Protein 1QKZ (pdb70)

Sequence (501 aa):
VTTYKLVINGKTLKGETTTKAVDAATAEKVFKQYANDNGVDGEWTYDDATKTFTVTEKDVKLVESGGGLVKPGRSLKLSCAASGFTFSDYYMFWVRQTPEQRLEWVATISDGGAYTYYPDSVKGRFTISRDNAKNNLYLQMNSLKSEDTGMYYCARDPLEYYGMDYWGQGTSVAVSSAKTTAPSVYPLAPVCGDTTGSSVTLGCLVKGYFPEPVTVTWNSGSLSSGVHTFPAVLQSDLYTLSSSVNVTSSTWPSQSITCNVAHPASSTKVDKKIVPRNIVMTQTPLSLPVSLGDQASISCRSSQSLVHSNGNTYLHWYLQKPGQSPKLLIYTVSNRFSGVPDRFSGSGSGTDFTLKISRVEAEDLGVYFCSQSTHFPTFGGGTKLEIKRADAAPTVSIFPPSSEQLTSGGASVVCFLNNFYPKDINVKWKIDGKERQNGVLNSWTDQDSTYSMSSTLTLTKDEYERHNSYTCEATHKTSTSPIVKSFNRNEANGGASGQVK

Nearest PDB structures (foldseek):
  1qkz-assembly1_H  TM=1.005E+00  e=2.337E-41  Mus musculus
  7wlw-assembly1_H  TM=7.823E-01  e=1.056E-35  Mus musculus
  2a77-assembly1_H  TM=8.147E-01  e=4.624E-34  Mus musculus
  8cc1-assembly1_H  TM=8.053E-01  e=5.121E-34  Mus musculus
  5ezl-assembly1_A  TM=6.267E-01  e=6.252E-33  Mus musculus

Foldseek 3Di:
DAKAKEFEAEPPDGDIDMDDDPDLVRRVVVVVVVCVVVVHDADWDADPVRNYIYGHHD/DWAKAKEWADEAAAQAKTKIKIAIDDDQQLQWKKFKWWADPVGDIGTAKIAGSNRPDIDGDPVQPPFKDWGADSVRRMTMIIGGRDDQVVFTWMKMFIADDPDGDTDDIHPTYTHGYAPDDFDFWDKDWAADDPDDPPQAKGKIKIKTDFGDDDDKDKDKPNPPQPPQKAKDDWDQDPSGIITMMMHIGGSVCPPVPWIWMWMGGVVVRDTDIGIHDHD/DWAKAKPPQEAADAFFDKDKIKIFINWFQQAPVGFGFKFKWFAAPPGDTDTAATRFFRGDPPHDPLWGKHDGGGMIMIMRNGDDPVRFGWMKMWGVSDPIDIYPTYGYHHDDDFAFWDKDKDWADPVVVVVFWTKIKMKTDQGPDPDKDKFKAFVRHTDPPQKDKDKDDWVHGIMMMIMRIDTSVVVVVTFKIKMWMDDPVDPDIDIDIDTNVD/DAADDVGGDD

Structure (mmCIF, N/CA/C/O backbone):
data_1QKZ
#
_entry.id   1QKZ
#
_cell.length_a   43.482
_cell.length_b   63.099
_cell.length_c   89.374
_cell.angle_alpha   90.00
_cell.angle_beta   81.54
_cell.angle_gamma   90.00
#
_symmetry.space_group_name_H-M   'P 1 21 1'
#
loop_
_entity.id
_entity.type
_entity.pdbx_description
1 polymer 'PROTEIN G-PRIME'
2 polymer ANTIBODY
3 polymer ANTIBODY
4 polymer 'MAJOR OUTER MEMBRANE PROTEIN P1.16'
5 water water
#
loop_
_atom_site.group_PDB
_atom_site.id
_atom_site.type_symbol
_atom_site.label_atom_id
_atom_site.label_alt_id
_atom_site.label_comp_id
_atom_site.label_asym_id
_atom_site.label_entity_id
_atom_site.label_seq_id
_atom_site.pdbx_PDB_ins_code
_atom_site.Cartn_x
_atom_site.Cartn_y
_atom_site.Cartn_z
_atom_site.occupancy
_atom_site.B_iso_or_equiv
_atom_site.auth_seq_id
_atom_site.auth_comp_id
_atom_site.auth_asym_id
_atom_site.auth_atom_id
_atom_site.pdbx_PDB_model_num
ATOM 1 N N . VAL A 1 5 ? 0.092 -11.078 -4.970 1.00 26.44 5 VAL A N 1
ATOM 2 C CA . VAL A 1 5 ? 1.048 -11.830 -4.090 1.00 26.12 5 VAL A CA 1
ATOM 3 C C . VAL A 1 5 ? 0.334 -12.928 -3.313 1.00 24.81 5 VAL A C 1
ATOM 4 O O . VAL A 1 5 ? -0.855 -12.848 -3.014 1.00 24.58 5 VAL A O 1
ATOM 8 N N . THR A 1 6 ? 1.037 -14.016 -3.015 1.00 22.25 6 THR A N 1
ATOM 9 C CA . THR A 1 6 ? 0.608 -15.145 -2.239 1.00 21.18 6 THR A CA 1
ATOM 10 C C . THR A 1 6 ? 1.793 -15.622 -1.386 1.00 18.95 6 THR A C 1
ATOM 11 O O . THR A 1 6 ? 2.927 -15.230 -1.668 1.00 17.74 6 THR A O 1
ATOM 15 N N . THR A 1 7 ? 1.532 -16.397 -0.337 1.00 17.59 7 THR A N 1
ATOM 16 C CA . THR A 1 7 ? 2.584 -16.843 0.572 1.00 17.49 7 THR A CA 1
ATOM 17 C C . THR A 1 7 ? 3.239 -18.147 0.142 1.00 16.41 7 THR A C 1
ATOM 18 O O . THR A 1 7 ? 2.561 -19.107 -0.216 1.00 17.33 7 THR A O 1
ATOM 22 N N . TYR A 1 8 ? 4.566 -18.229 0.138 1.00 13.80 8 TYR A N 1
ATOM 23 C CA . TYR A 1 8 ? 5.345 -19.401 -0.208 1.00 12.40 8 TYR A CA 1
ATOM 24 C C . TYR A 1 8 ? 6.201 -19.750 1.019 1.00 12.89 8 TYR A C 1
ATOM 25 O O . TYR A 1 8 ? 6.557 -18.856 1.782 1.00 12.09 8 TYR A O 1
ATOM 34 N N . LYS A 1 9 ? 6.459 -21.019 1.207 1.00 12.88 9 LYS A N 1
ATOM 35 C CA . LYS A 1 9 ? 7.179 -21.497 2.378 1.00 13.81 9 LYS A CA 1
ATOM 36 C C . LYS A 1 9 ? 8.416 -22.277 2.003 1.00 14.24 9 LYS A C 1
ATOM 37 O O . LYS A 1 9 ? 8.518 -22.819 0.904 1.00 13.52 9 LYS A O 1
ATOM 43 N N . LEU A 1 10 ? 9.377 -22.268 2.919 1.00 13.32 10 LEU A N 1
ATOM 44 C CA . LEU A 1 10 ? 10.627 -22.974 2.731 1.00 12.43 10 LEU A CA 1
ATOM 45 C C . LEU A 1 10 ? 10.905 -23.817 3.982 1.00 13.01 10 LEU A C 1
ATOM 46 O O . LEU A 1 10 ? 10.799 -23.286 5.095 1.00 11.34 10 LEU A O 1
ATOM 51 N N . VAL A 1 11 ? 11.192 -25.082 3.750 1.00 12.87 11 VAL A N 1
ATOM 52 C CA . VAL A 1 11 ? 11.564 -26.061 4.734 1.00 13.74 11 VAL A CA 1
ATOM 53 C C . VAL A 1 11 ? 13.079 -26.262 4.524 1.00 15.45 11 VAL A C 1
ATOM 54 O O . VAL A 1 11 ? 13.522 -26.548 3.402 1.00 14.91 11 VAL A O 1
ATOM 58 N N . ILE A 1 12 ? 13.837 -25.940 5.583 1.00 16.04 12 ILE A N 1
ATOM 59 C CA . ILE A 1 12 ? 15.285 -26.137 5.458 1.00 15.83 12 ILE A CA 1
ATOM 60 C C . ILE A 1 12 ? 15.683 -27.340 6.307 1.00 16.11 12 ILE A C 1
ATOM 61 O O . ILE A 1 12 ? 15.423 -27.480 7.498 1.00 13.40 12 ILE A O 1
ATOM 66 N N . ASN A 1 13 ? 16.218 -28.317 5.588 1.00 16.53 13 ASN A N 1
ATOM 67 C CA . ASN A 1 13 ? 16.703 -29.570 6.155 1.00 16.58 13 ASN A CA 1
ATOM 68 C C . ASN A 1 13 ? 18.210 -29.624 5.946 1.00 15.61 13 ASN A C 1
ATOM 69 O O . ASN A 1 13 ? 18.711 -30.348 5.077 1.00 14.13 13 ASN A O 1
ATOM 74 N N . GLY A 1 14 ? 18.933 -28.773 6.687 1.00 14.89 14 GLY A N 1
ATOM 75 C CA . GLY A 1 14 ? 20.389 -28.727 6.541 1.00 14.58 14 GLY A CA 1
ATOM 76 C C . GLY A 1 14 ? 21.052 -29.559 7.647 1.00 16.44 14 GLY A C 1
ATOM 77 O O . GLY A 1 14 ? 20.412 -30.052 8.585 1.00 14.82 14 GLY A O 1
ATOM 78 N N . LYS A 1 15 ? 22.362 -29.787 7.501 1.00 16.66 15 LYS A N 1
ATOM 79 C CA . LYS A 1 15 ? 23.076 -30.579 8.504 1.00 17.32 15 LYS A CA 1
ATOM 80 C C . LYS A 1 15 ? 23.037 -29.919 9.875 1.00 16.38 15 LYS A C 1
ATOM 81 O O . LYS A 1 15 ? 22.831 -30.607 10.874 1.00 14.85 15 LYS A O 1
ATOM 87 N N . THR A 1 16 ? 23.203 -28.592 9.959 1.00 14.67 16 THR A N 1
ATOM 88 C CA . THR A 1 16 ? 23.135 -27.953 11.274 1.00 13.05 16 THR A CA 1
ATOM 89 C C . THR A 1 16 ? 22.009 -26.935 11.337 1.00 13.44 16 THR A C 1
ATOM 90 O O . THR A 1 16 ? 21.556 -26.549 12.427 1.00 12.94 16 THR A O 1
ATOM 94 N N . LEU A 1 17 ? 21.540 -26.476 10.173 1.00 12.05 17 LEU A N 1
ATOM 95 C CA . LEU A 1 17 ? 20.435 -25.510 10.165 1.00 12.78 17 LEU A CA 1
ATOM 96 C C . LEU A 1 17 ? 19.137 -26.212 9.780 1.00 13.22 17 LEU A C 1
ATOM 97 O O . LEU A 1 17 ? 19.069 -26.815 8.693 1.00 12.98 17 LEU A O 1
ATOM 102 N N . LYS A 1 18 ? 18.129 -26.204 10.643 1.00 13.23 18 LYS A N 1
ATOM 103 C CA . LYS A 1 18 ? 16.859 -26.847 10.310 1.00 14.48 18 LYS A CA 1
ATOM 104 C C . LYS A 1 18 ? 15.687 -25.948 10.700 1.00 15.48 18 LYS A C 1
ATOM 105 O O . LYS A 1 18 ? 15.737 -25.295 11.742 1.00 14.96 18 LYS A O 1
ATOM 111 N N . GLY A 1 19 ? 14.616 -25.955 9.891 1.00 14.96 19 GLY A N 1
ATOM 112 C CA . GLY A 1 19 ? 13.470 -25.130 10.250 1.00 15.27 19 GLY A CA 1
ATOM 113 C C . GLY A 1 19 ? 12.662 -24.623 9.085 1.00 15.36 19 GLY A C 1
ATOM 114 O O . GLY A 1 19 ? 12.630 -25.218 7.998 1.00 15.77 19 GLY A O 1
ATOM 115 N N . GLU A 1 20 ? 11.980 -23.494 9.326 1.00 15.70 20 GLU A N 1
ATOM 116 C CA . GLU A 1 20 ? 11.068 -22.945 8.345 1.00 16.74 20 GLU A CA 1
ATOM 117 C C . GLU A 1 20 ? 11.145 -21.430 8.235 1.00 14.03 20 GLU A C 1
ATOM 118 O O . GLU A 1 20 ? 11.482 -20.770 9.200 1.00 13.87 20 GLU A O 1
ATOM 124 N N . THR A 1 21 ? 10.770 -20.936 7.072 1.00 12.40 21 THR A N 1
ATOM 125 C CA . THR A 1 21 ? 10.684 -19.527 6.756 1.00 11.37 21 THR A CA 1
ATOM 126 C C . THR A 1 21 ? 9.678 -19.322 5.623 1.00 10.90 21 THR A C 1
ATOM 127 O O . THR A 1 21 ? 9.198 -20.308 5.032 1.00 11.89 21 THR A O 1
ATOM 131 N N . THR A 1 22 ? 9.224 -18.104 5.397 1.00 9.84 22 THR A N 1
ATOM 132 C CA . THR A 1 22 ? 8.211 -17.815 4.383 1.00 11.47 22 THR A CA 1
ATOM 133 C C . THR A 1 22 ? 8.535 -16.523 3.650 1.00 12.70 22 THR A C 1
ATOM 134 O O . THR A 1 22 ? 9.385 -15.716 4.052 1.00 12.59 22 THR A O 1
ATOM 138 N N . THR A 1 23 ? 7.788 -16.302 2.573 1.00 13.95 23 THR A N 1
ATOM 139 C CA . THR A 1 23 ? 7.912 -15.059 1.816 1.00 13.66 23 THR A CA 1
ATOM 140 C C . THR A 1 23 ? 6.617 -14.835 1.023 1.00 13.73 23 THR A C 1
ATOM 141 O O . THR A 1 23 ? 5.955 -15.811 0.691 1.00 12.38 23 THR A O 1
ATOM 145 N N . LYS A 1 24 ? 6.330 -13.577 0.744 1.00 13.71 24 LYS A N 1
ATOM 146 C CA . LYS A 1 24 ? 5.174 -13.190 -0.060 1.00 15.38 24 LYS A CA 1
ATOM 147 C C . LYS A 1 24 ? 5.674 -12.806 -1.454 1.00 15.61 24 LYS A C 1
ATOM 148 O O . LYS A 1 24 ? 6.504 -11.926 -1.721 1.00 13.57 24 LYS A O 1
ATOM 154 N N . ALA A 1 25 ? 5.211 -13.544 -2.471 1.00 15.87 25 ALA A N 1
ATOM 155 C CA . ALA A 1 25 ? 5.698 -13.299 -3.832 1.00 15.92 25 ALA A CA 1
ATOM 156 C C . ALA A 1 25 ? 4.595 -13.426 -4.870 1.00 17.49 25 ALA A C 1
ATOM 157 O O . ALA A 1 25 ? 3.543 -14.034 -4.652 1.00 14.08 25 ALA A O 1
ATOM 159 N N . VAL A 1 26 ? 4.915 -12.841 -6.034 1.00 18.82 26 VAL A N 1
ATOM 160 C CA . VAL A 1 26 ? 3.989 -12.850 -7.166 1.00 20.83 26 VAL A CA 1
ATOM 161 C C . VAL A 1 26 ? 3.808 -14.266 -7.697 1.00 19.13 26 VAL A C 1
ATOM 162 O O . VAL A 1 26 ? 2.739 -14.632 -8.195 1.00 18.83 26 VAL A O 1
ATOM 166 N N . ASP A 1 27 ? 4.839 -15.105 -7.572 1.00 17.16 27 ASP A N 1
ATOM 167 C CA . ASP A 1 27 ? 4.737 -16.492 -8.021 1.00 15.47 27 ASP A CA 1
ATOM 168 C C . ASP A 1 27 ? 5.840 -17.331 -7.399 1.00 14.35 27 ASP A C 1
ATOM 169 O O . ASP A 1 27 ? 6.736 -16.800 -6.735 1.00 15.25 27 ASP A O 1
ATOM 174 N N . ALA A 1 28 ? 5.796 -18.634 -7.627 1.00 14.45 28 ALA A N 1
ATOM 175 C CA . ALA A 1 28 ? 6.749 -19.554 -7.019 1.00 15.38 28 ALA A CA 1
ATOM 176 C C . ALA A 1 28 ? 8.172 -19.271 -7.442 1.00 17.28 28 ALA A C 1
ATOM 177 O O . ALA A 1 28 ? 9.108 -19.258 -6.644 1.00 16.62 28 ALA A O 1
ATOM 179 N N . ALA A 1 29 ? 8.359 -19.014 -8.755 1.00 16.82 29 ALA A N 1
ATOM 180 C CA . ALA A 1 29 ? 9.702 -18.735 -9.237 1.00 16.80 29 ALA A CA 1
ATOM 181 C C . ALA A 1 29 ? 10.273 -17.518 -8.520 1.00 16.61 29 ALA A C 1
ATOM 182 O O . ALA A 1 29 ? 11.467 -17.492 -8.210 1.00 18.67 29 ALA A O 1
ATOM 184 N N . THR A 1 30 ? 9.500 -16.478 -8.291 1.00 16.42 30 THR A N 1
ATOM 185 C CA . THR A 1 30 ? 9.944 -15.271 -7.620 1.00 18.61 30 THR A CA 1
ATOM 186 C C . THR A 1 30 ? 10.291 -15.583 -6.159 1.00 18.04 30 THR A C 1
ATOM 187 O O . THR A 1 30 ? 11.278 -15.057 -5.647 1.00 16.68 30 THR A O 1
ATOM 191 N N . ALA A 1 31 ? 9.487 -16.447 -5.538 1.00 17.77 31 ALA A N 1
ATOM 192 C CA . ALA A 1 31 ? 9.765 -16.895 -4.175 1.00 16.84 31 ALA A CA 1
ATOM 193 C C . ALA A 1 31 ? 11.035 -17.730 -4.112 1.00 17.71 31 ALA A C 1
ATOM 194 O O . ALA A 1 31 ? 11.810 -17.643 -3.153 1.00 16.67 31 ALA A O 1
ATOM 196 N N . GLU A 1 32 ? 11.288 -18.574 -5.120 1.00 17.10 32 GLU A N 1
ATOM 197 C CA . GLU A 1 32 ? 12.460 -19.429 -5.121 1.00 17.12 32 GLU A CA 1
ATOM 198 C C . GLU A 1 32 ? 13.746 -18.595 -5.118 1.00 17.32 32 GLU A C 1
ATOM 199 O O . GLU A 1 32 ? 14.667 -18.981 -4.396 1.00 13.86 32 GLU A O 1
ATOM 205 N N . LYS A 1 33 ? 13.777 -17.462 -5.810 1.00 16.97 33 LYS A N 1
ATOM 206 C CA . LYS A 1 33 ? 14.955 -16.588 -5.774 1.00 19.42 33 LYS A CA 1
ATOM 207 C C . LYS A 1 33 ? 15.217 -15.972 -4.402 1.00 18.47 33 LYS A C 1
ATOM 208 O O . LYS A 1 33 ? 16.366 -15.890 -3.936 1.00 18.31 33 LYS A O 1
ATOM 214 N N . VAL A 1 34 ? 14.184 -15.531 -3.711 1.00 16.80 34 VAL A N 1
ATOM 215 C CA . VAL A 1 34 ? 14.319 -15.023 -2.339 1.00 16.54 34 VAL A CA 1
ATOM 216 C C . VAL A 1 34 ? 14.829 -16.142 -1.433 1.00 15.15 34 VAL A C 1
ATOM 217 O O . VAL A 1 34 ? 15.773 -15.970 -0.653 1.00 15.00 34 VAL A O 1
ATOM 221 N N . PHE A 1 35 ? 14.251 -17.337 -1.543 1.00 13.13 35 PHE A N 1
ATOM 222 C CA . PHE A 1 35 ? 14.664 -18.468 -0.713 1.00 12.84 35 PHE A CA 1
ATOM 223 C C . PHE A 1 35 ? 16.081 -18.911 -1.034 1.00 13.16 35 PHE A C 1
ATOM 224 O O . PHE A 1 35 ? 16.820 -19.282 -0.106 1.00 10.05 35 PHE A O 1
ATOM 232 N N . LYS A 1 36 ? 16.510 -18.896 -2.303 1.00 12.81 36 LYS A N 1
ATOM 233 C CA . LYS A 1 36 ? 17.908 -19.303 -2.567 1.00 14.47 36 LYS A CA 1
ATOM 234 C C . LYS A 1 36 ? 18.887 -18.267 -2.021 1.00 14.19 36 LYS A C 1
ATOM 235 O O . LYS A 1 36 ? 19.987 -18.602 -1.537 1.00 15.14 36 LYS A O 1
ATOM 241 N N . GLN A 1 37 ? 18.510 -16.994 -1.980 1.00 14.83 37 GLN A N 1
ATOM 242 C CA . GLN A 1 37 ? 19.364 -15.949 -1.400 1.00 15.04 37 GLN A CA 1
ATOM 243 C C . GLN A 1 37 ? 19.481 -16.160 0.115 1.00 15.65 37 GLN A C 1
ATOM 244 O O . GLN A 1 37 ? 20.552 -16.061 0.734 1.00 13.39 37 GLN A O 1
ATOM 250 N N . TYR A 1 38 ? 18.347 -16.512 0.714 1.00 15.01 38 TYR A N 1
ATOM 251 C CA . TYR A 1 38 ? 18.242 -16.778 2.143 1.00 15.39 38 TYR A CA 1
ATOM 252 C C . TYR A 1 38 ? 19.117 -17.968 2.511 1.00 15.28 38 TYR A C 1
ATOM 253 O O . TYR A 1 38 ? 19.900 -17.886 3.461 1.00 15.15 38 TYR A O 1
ATOM 262 N N . ALA A 1 39 ? 18.999 -19.076 1.783 1.00 13.99 39 ALA A N 1
ATOM 263 C CA . ALA A 1 39 ? 19.815 -20.253 2.048 1.00 15.47 39 ALA A CA 1
ATOM 264 C C . ALA A 1 39 ? 21.293 -19.927 1.867 1.00 16.69 39 ALA A C 1
ATOM 265 O O . ALA A 1 39 ? 22.113 -20.321 2.714 1.00 16.49 39 ALA A O 1
ATOM 267 N N . ASN A 1 40 ? 21.623 -19.207 0.786 1.00 16.37 40 ASN A N 1
ATOM 268 C CA . ASN A 1 40 ? 22.992 -18.824 0.513 1.00 17.46 40 ASN A CA 1
ATOM 269 C C . ASN A 1 40 ? 23.517 -17.949 1.662 1.00 16.93 40 ASN A C 1
ATOM 270 O O . ASN A 1 40 ? 24.649 -18.136 2.095 1.00 15.65 40 ASN A O 1
ATOM 275 N N . ASP A 1 41 ? 22.697 -17.039 2.177 1.00 15.98 41 ASP A N 1
ATOM 276 C CA . ASP A 1 41 ? 23.101 -16.164 3.264 1.00 16.99 41 ASP A CA 1
ATOM 277 C C . ASP A 1 41 ? 23.385 -16.940 4.546 1.00 18.27 41 ASP A C 1
ATOM 278 O O . ASP A 1 41 ? 24.210 -16.514 5.370 1.00 20.21 41 ASP A O 1
ATOM 283 N N . ASN A 1 42 ? 22.723 -18.071 4.758 1.00 16.45 42 ASN A N 1
ATOM 284 C CA . ASN A 1 42 ? 22.896 -18.936 5.901 1.00 15.32 42 ASN A CA 1
ATOM 285 C C . ASN A 1 42 ? 23.908 -20.047 5.631 1.00 15.83 42 ASN A C 1
ATOM 286 O O . ASN A 1 42 ? 23.987 -21.058 6.354 1.00 14.07 42 ASN A O 1
ATOM 291 N N . GLY A 1 43 ? 24.627 -19.967 4.523 1.00 16.24 43 GLY A N 1
ATOM 292 C CA . GLY A 1 43 ? 25.661 -20.951 4.223 1.00 17.49 43 GLY A CA 1
ATOM 293 C C . GLY A 1 43 ? 25.168 -22.311 3.767 1.00 17.56 43 GLY A C 1
ATOM 294 O O . GLY A 1 43 ? 25.975 -23.243 3.672 1.00 16.82 43 GLY A O 1
ATOM 295 N N . VAL A 1 44 ? 23.883 -22.464 3.459 1.00 16.79 44 VAL A N 1
ATOM 296 C CA . VAL A 1 44 ? 23.322 -23.736 3.049 1.00 17.52 44 VAL A CA 1
ATOM 297 C C . VAL A 1 44 ? 23.711 -24.118 1.628 1.00 18.33 44 VAL A C 1
ATOM 298 O O . VAL A 1 44 ? 23.855 -23.268 0.748 1.00 18.74 44 VAL A O 1
ATOM 302 N N . ASP A 1 45 ? 23.879 -25.412 1.414 1.00 19.04 45 ASP A N 1
ATOM 303 C CA . ASP A 1 45 ? 24.202 -25.925 0.075 1.00 19.96 45 ASP A CA 1
ATOM 304 C C . ASP A 1 45 ? 23.500 -27.267 -0.088 1.00 19.94 45 ASP A C 1
ATOM 305 O O . ASP A 1 45 ? 23.962 -28.307 0.386 1.00 20.32 45 ASP A O 1
ATOM 310 N N . GLY A 1 46 ? 22.311 -27.251 -0.722 1.00 20.16 46 GLY A N 1
ATOM 311 C CA . GLY A 1 46 ? 21.553 -28.468 -0.880 1.00 20.26 46 GLY A CA 1
ATOM 312 C C . GLY A 1 46 ? 20.655 -28.576 -2.108 1.00 19.42 46 GLY A C 1
ATOM 313 O O . GLY A 1 46 ? 20.691 -27.738 -2.996 1.00 21.15 46 GLY A O 1
ATOM 314 N N . GLU A 1 47 ? 19.882 -29.640 -2.157 1.00 19.44 47 GLU A N 1
ATOM 315 C CA . GLU A 1 47 ? 18.999 -29.955 -3.261 1.00 19.89 47 GLU A CA 1
ATOM 316 C C . GLU A 1 47 ? 17.604 -29.359 -3.031 1.00 18.22 47 GLU A C 1
ATOM 317 O O . GLU A 1 47 ? 16.995 -29.553 -1.975 1.00 17.16 47 GLU A O 1
ATOM 323 N N . TRP A 1 48 ? 17.126 -28.675 -4.047 1.00 16.04 48 TRP A N 1
ATOM 324 C CA . TRP A 1 48 ? 15.841 -27.979 -3.941 1.00 16.14 48 TRP A CA 1
ATOM 325 C C . TRP A 1 48 ? 14.700 -28.766 -4.560 1.00 17.98 48 TRP A C 1
ATOM 326 O O . TRP A 1 48 ? 14.822 -29.214 -5.711 1.00 16.51 48 TRP A O 1
ATOM 337 N N . THR A 1 49 ? 13.626 -28.951 -3.813 1.00 17.69 49 THR A N 1
ATOM 338 C CA . THR A 1 49 ? 12.431 -29.616 -4.323 1.00 17.79 49 THR A CA 1
ATOM 339 C C . THR A 1 49 ? 11.243 -28.690 -4.037 1.00 17.76 49 THR A C 1
ATOM 340 O O . THR A 1 49 ? 11.401 -27.760 -3.230 1.00 15.18 49 THR A O 1
ATOM 344 N N . TYR A 1 50 ? 10.105 -28.916 -4.681 1.00 16.92 50 TYR A N 1
ATOM 345 C CA . TYR A 1 50 ? 8.955 -28.031 -4.443 1.00 17.05 50 TYR A CA 1
ATOM 346 C C . TYR A 1 50 ? 7.662 -28.846 -4.444 1.00 18.21 50 TYR A C 1
ATOM 347 O O . TYR A 1 50 ? 7.437 -29.683 -5.323 1.00 16.31 50 TYR A O 1
ATOM 356 N N . ASP A 1 51 ? 6.840 -28.604 -3.439 1.00 17.96 51 ASP A N 1
ATOM 357 C CA . ASP A 1 51 ? 5.548 -29.236 -3.274 1.00 20.68 51 ASP A CA 1
ATOM 358 C C . ASP A 1 51 ? 4.468 -28.231 -3.690 1.00 20.42 51 ASP A C 1
ATOM 359 O O . ASP A 1 51 ? 4.141 -27.248 -3.033 1.00 18.75 51 ASP A O 1
ATOM 364 N N . ASP A 1 52 ? 3.925 -28.481 -4.869 1.00 21.91 52 ASP A N 1
ATOM 365 C CA . ASP A 1 52 ? 2.898 -27.647 -5.465 1.00 22.08 52 ASP A CA 1
ATOM 366 C C . ASP A 1 52 ? 1.701 -27.407 -4.560 1.00 21.82 52 ASP A C 1
ATOM 367 O O . ASP A 1 52 ? 1.281 -26.258 -4.388 1.00 17.92 52 ASP A O 1
ATOM 372 N N . ALA A 1 53 ? 1.119 -28.462 -3.985 1.00 21.67 53 ALA A N 1
ATOM 373 C CA . ALA A 1 53 ? -0.095 -28.331 -3.186 1.00 22.00 53 ALA A CA 1
ATOM 374 C C . ALA A 1 53 ? 0.021 -27.406 -1.982 1.00 21.92 53 ALA A C 1
ATOM 375 O O . ALA A 1 53 ? -0.895 -26.623 -1.678 1.00 21.62 53 ALA A O 1
ATOM 377 N N . THR A 1 54 ? 1.149 -27.495 -1.270 1.00 21.58 54 THR A N 1
ATOM 378 C CA . THR A 1 54 ? 1.347 -26.660 -0.076 1.00 19.84 54 THR A CA 1
ATOM 379 C C . THR A 1 54 ? 2.238 -25.454 -0.338 1.00 18.82 54 THR A C 1
ATOM 380 O O . THR A 1 54 ? 2.668 -24.731 0.587 1.00 17.98 54 THR A O 1
ATOM 384 N N . LYS A 1 55 ? 2.565 -25.199 -1.598 1.00 16.25 55 LYS A N 1
ATOM 385 C CA . LYS A 1 55 ? 3.396 -24.100 -2.045 1.00 16.48 55 LYS A CA 1
ATOM 386 C C . LYS A 1 55 ? 4.639 -23.955 -1.151 1.00 15.71 55 LYS A C 1
ATOM 387 O O . LYS A 1 55 ? 5.004 -22.875 -0.699 1.00 14.18 55 LYS A O 1
ATOM 393 N N . THR A 1 56 ? 5.266 -25.097 -0.951 1.00 13.97 56 THR A N 1
ATOM 394 C CA . THR A 1 56 ? 6.405 -25.193 -0.062 1.00 14.81 56 THR A CA 1
ATOM 395 C C . THR A 1 56 ? 7.619 -25.744 -0.797 1.00 13.22 56 THR A C 1
ATOM 396 O O . THR A 1 56 ? 7.500 -26.809 -1.402 1.00 13.82 56 THR A O 1
ATOM 400 N N . PHE A 1 57 ? 8.710 -25.009 -0.684 1.00 12.93 57 PHE A N 1
ATOM 401 C CA . PHE A 1 57 ? 10.001 -25.438 -1.202 1.00 13.81 57 PHE A CA 1
ATOM 402 C C . PHE A 1 57 ? 10.753 -26.141 -0.058 1.00 13.42 57 PHE A C 1
ATOM 403 O O . PHE A 1 57 ? 10.549 -25.791 1.107 1.00 13.10 57 PHE A O 1
ATOM 411 N N . THR A 1 58 ? 11.589 -27.095 -0.404 1.00 13.99 58 THR A N 1
ATOM 412 C CA . THR A 1 58 ? 12.430 -27.765 0.607 1.00 15.58 58 THR A CA 1
ATOM 413 C C . THR A 1 58 ? 13.877 -27.727 0.095 1.00 16.83 58 THR A C 1
ATOM 414 O O . THR A 1 58 ? 14.118 -28.006 -1.082 1.00 15.64 58 THR A O 1
ATOM 418 N N . VAL A 1 59 ? 14.818 -27.333 0.946 1.00 16.53 59 VAL A N 1
ATOM 419 C CA . VAL A 1 59 ? 16.230 -27.376 0.548 1.00 15.83 59 VAL A CA 1
ATOM 420 C C . VAL A 1 59 ? 16.908 -28.340 1.512 1.00 18.29 59 VAL A C 1
ATOM 421 O O . VAL A 1 59 ? 16.826 -28.202 2.737 1.00 18.01 59 VAL A O 1
ATOM 425 N N . THR A 1 60 ? 17.431 -29.438 0.950 1.00 19.52 60 THR A N 1
ATOM 426 C CA . THR A 1 60 ? 18.003 -30.476 1.781 1.00 21.75 60 THR A CA 1
ATOM 427 C C . THR A 1 60 ? 19.473 -30.701 1.465 1.00 22.57 60 THR A C 1
ATOM 428 O O . THR A 1 60 ? 19.869 -30.925 0.325 1.00 22.48 60 THR A O 1
ATOM 432 N N . GLU A 1 61 ? 20.275 -30.611 2.529 1.00 22.11 61 GLU A N 1
ATOM 433 C CA . GLU A 1 61 ? 21.699 -30.857 2.368 1.00 21.43 61 GLU A CA 1
ATOM 434 C C . GLU A 1 61 ? 22.004 -32.336 2.580 1.00 21.07 61 GLU A C 1
ATOM 435 O O . GLU A 1 61 ? 21.545 -32.969 3.535 1.00 22.14 61 GLU A O 1
ATOM 441 N N . LYS A 1 62 ? 22.969 -32.797 1.803 1.00 20.65 62 LYS A N 1
ATOM 442 C CA . LYS A 1 62 ? 23.590 -34.095 2.052 1.00 20.66 62 LYS A CA 1
ATOM 443 C C . LYS A 1 62 ? 24.408 -33.978 3.351 1.00 21.05 62 LYS A C 1
ATOM 444 O O . LYS A 1 62 ? 25.561 -33.404 3.280 1.00 21.58 62 LYS A O 1
ATOM 450 N N . ASP B 2 1 ? -8.193 9.397 38.979 1.00 24.66 1 ASP H N 1
ATOM 451 C CA . ASP B 2 1 ? -6.889 10.064 38.770 1.00 24.37 1 ASP H CA 1
ATOM 452 C C . ASP B 2 1 ? -6.560 10.311 37.298 1.00 22.51 1 ASP H C 1
ATOM 453 O O . ASP B 2 1 ? -7.186 9.763 36.398 1.00 21.97 1 ASP H O 1
ATOM 458 N N . VAL B 2 2 ? -5.611 11.210 37.063 1.00 19.77 2 VAL H N 1
ATOM 459 C CA . VAL B 2 2 ? -5.166 11.605 35.738 1.00 17.27 2 VAL H CA 1
ATOM 460 C C . VAL B 2 2 ? -4.615 10.420 34.938 1.00 17.01 2 VAL H C 1
ATOM 461 O O . VAL B 2 2 ? -3.795 9.615 35.400 1.00 15.05 2 VAL H O 1
ATOM 465 N N . LYS B 2 3 ? -5.094 10.297 33.693 1.00 16.83 3 LYS H N 1
ATOM 466 C CA . LYS B 2 3 ? -4.620 9.234 32.819 1.00 15.58 3 LYS H CA 1
ATOM 467 C C . LYS B 2 3 ? -4.467 9.738 31.391 1.00 14.15 3 LYS H C 1
ATOM 468 O O . LYS B 2 3 ? -5.298 10.506 30.959 1.00 13.82 3 LYS H O 1
ATOM 474 N N . LEU B 2 4 ? -3.417 9.330 30.698 1.00 12.99 4 LEU H N 1
ATOM 475 C CA . LEU B 2 4 ? -3.158 9.714 29.311 1.00 12.88 4 LEU H CA 1
ATOM 476 C C . LEU B 2 4 ? -2.815 8.419 28.568 1.00 12.12 4 LEU H C 1
ATOM 477 O O . LEU B 2 4 ? -2.053 7.616 29.122 1.00 12.42 4 LEU H O 1
ATOM 482 N N . VAL B 2 5 ? -3.388 8.180 27.396 1.00 11.52 5 VAL H N 1
ATOM 483 C CA . VAL B 2 5 ? -3.121 6.943 26.677 1.00 12.08 5 VAL H CA 1
ATOM 484 C C . VAL B 2 5 ? -2.840 7.271 25.205 1.00 12.77 5 VAL H C 1
ATOM 485 O O . VAL B 2 5 ? -3.739 7.662 24.461 1.00 12.04 5 VAL H O 1
ATOM 489 N N . GLU B 2 6 ? -1.582 7.088 24.828 1.00 12.10 6 GLU H N 1
ATOM 490 C CA . GLU B 2 6 ? -1.133 7.327 23.456 1.00 11.78 6 GLU H CA 1
ATOM 491 C C . GLU B 2 6 ? -1.363 6.086 22.593 1.00 12.08 6 GLU H C 1
ATOM 492 O O . GLU B 2 6 ? -1.202 4.935 23.014 1.00 12.06 6 GLU H O 1
ATOM 498 N N . SER B 2 7 ? -1.630 6.308 21.315 1.00 13.15 7 SER H N 1
ATOM 499 C CA . SER B 2 7 ? -1.816 5.189 20.391 1.00 12.07 7 SER H CA 1
ATOM 500 C C . SER B 2 7 ? -1.538 5.657 18.964 1.00 12.99 7 SER H C 1
ATOM 501 O O . SER B 2 7 ? -1.414 6.859 18.728 1.00 11.66 7 SER H O 1
ATOM 504 N N . GLY B 2 8 ? -1.419 4.690 18.049 1.00 13.29 8 GLY H N 1
ATOM 505 C CA . GLY B 2 8 ? -1.223 5.070 16.647 1.00 14.88 8 GLY H CA 1
ATOM 506 C C . GLY B 2 8 ? 0.149 4.789 16.092 1.00 14.86 8 GLY H C 1
ATOM 507 O O . GLY B 2 8 ? 0.317 4.780 14.856 1.00 16.49 8 GLY H O 1
ATOM 508 N N . GLY B 2 9 ? 1.158 4.595 16.931 1.00 13.86 9 GLY H N 1
ATOM 509 C CA . GLY B 2 9 ? 2.511 4.396 16.412 1.00 13.09 9 GLY H CA 1
ATOM 510 C C . GLY B 2 9 ? 2.649 3.157 15.526 1.00 12.71 9 GLY H C 1
ATOM 511 O O . GLY B 2 9 ? 2.130 2.082 15.786 1.00 13.57 9 GLY H O 1
ATOM 512 N N . GLY B 2 10 ? 3.559 3.265 14.555 1.00 11.66 10 GLY H N 1
ATOM 513 C CA . GLY B 2 10 ? 3.800 2.101 13.686 1.00 11.90 10 GLY H CA 1
ATOM 514 C C . GLY B 2 10 ? 5.009 2.442 12.809 1.00 12.33 10 GLY H C 1
ATOM 515 O O . GLY B 2 10 ? 5.646 3.464 12.994 1.00 11.56 10 GLY H O 1
ATOM 516 N N . LEU B 2 11 ? 5.205 1.557 11.837 1.00 11.78 11 LEU H N 1
ATOM 517 C CA . LEU B 2 11 ? 6.301 1.676 10.913 1.00 12.71 11 LEU H CA 1
ATOM 518 C C . LEU B 2 11 ? 5.806 2.449 9.698 1.00 12.64 11 LEU H C 1
ATOM 519 O O . LEU B 2 11 ? 4.690 2.232 9.240 1.00 11.69 11 LEU H O 1
ATOM 524 N N . VAL B 2 12 ? 6.641 3.361 9.247 1.00 12.85 12 VAL H N 1
ATOM 525 C CA . VAL B 2 12 ? 6.325 4.240 8.121 1.00 14.19 12 VAL H CA 1
ATOM 526 C C . VAL B 2 12 ? 7.603 4.397 7.303 1.00 14.61 12 VAL H C 1
ATOM 527 O O . VAL B 2 12 ? 8.709 4.432 7.870 1.00 13.32 12 VAL H O 1
ATOM 531 N N . LYS B 2 13 ? 7.465 4.463 5.978 1.00 12.96 13 LYS H N 1
ATOM 532 C CA . LYS B 2 13 ? 8.619 4.647 5.103 1.00 14.82 13 LYS H CA 1
ATOM 533 C C . LYS B 2 13 ? 9.062 6.093 5.197 1.00 14.24 13 LYS H C 1
ATOM 534 O O . LYS B 2 13 ? 8.261 6.972 5.528 1.00 14.69 13 LYS H O 1
ATOM 540 N N . PRO B 2 14 ? 10.334 6.396 4.968 1.00 14.52 14 PRO H N 1
ATOM 541 C CA . PRO B 2 14 ? 10.831 7.755 4.991 1.00 14.89 14 PRO H CA 1
ATOM 542 C C . PRO B 2 14 ? 10.041 8.627 4.019 1.00 17.20 14 PRO H C 1
ATOM 543 O O . PRO B 2 14 ? 9.639 8.191 2.937 1.00 15.68 14 PRO H O 1
ATOM 547 N N . GLY B 2 15 ? 9.701 9.850 4.427 1.00 18.29 15 GLY H N 1
ATOM 548 C CA . GLY B 2 15 ? 8.920 10.787 3.631 1.00 18.53 15 GLY H CA 1
ATOM 549 C C . GLY B 2 15 ? 7.426 10.628 3.868 1.00 19.11 15 GLY H C 1
ATOM 550 O O . GLY B 2 15 ? 6.595 11.452 3.455 1.00 19.94 15 GLY H O 1
ATOM 551 N N . ARG B 2 16 ? 7.055 9.542 4.551 1.00 18.47 16 ARG H N 1
ATOM 552 C CA . ARG B 2 16 ? 5.657 9.262 4.805 1.00 18.70 16 ARG H CA 1
ATOM 553 C C . ARG B 2 16 ? 5.092 9.975 6.022 1.00 18.13 16 ARG H C 1
ATOM 554 O O . ARG B 2 16 ? 5.724 10.898 6.557 1.00 18.25 16 ARG H O 1
ATOM 562 N N . SER B 2 17 ? 3.868 9.621 6.418 1.00 15.02 17 SER H N 1
ATOM 563 C CA . SER B 2 17 ? 3.227 10.366 7.508 1.00 14.76 17 SER H CA 1
ATOM 564 C C . SER B 2 17 ? 2.363 9.432 8.330 1.00 14.36 17 SER H C 1
ATOM 565 O O . SER B 2 17 ? 2.066 8.328 7.901 1.00 13.96 17 SER H O 1
ATOM 568 N N . LEU B 2 18 ? 1.972 9.880 9.511 1.00 14.72 18 LEU H N 1
ATOM 569 C CA . LEU B 2 18 ? 1.248 9.059 10.470 1.00 14.98 18 LEU H CA 1
ATOM 570 C C . LEU B 2 18 ? 0.557 10.009 11.455 1.00 14.77 18 LEU H C 1
ATOM 571 O O . LEU B 2 18 ? 1.087 11.095 11.715 1.00 13.64 18 LEU H O 1
ATOM 576 N N . LYS B 2 19 ? -0.507 9.603 12.100 1.00 12.86 19 LYS H N 1
ATOM 577 C CA . LYS B 2 19 ? -1.148 10.439 13.097 1.00 14.53 19 LYS H CA 1
ATOM 578 C C . LYS B 2 19 ? -1.122 9.726 14.445 1.00 14.88 19 LYS H C 1
ATOM 579 O O . LYS B 2 19 ? -1.542 8.565 14.500 1.00 15.50 19 LYS H O 1
ATOM 585 N N . LEU B 2 20 ? -0.691 10.425 15.495 1.00 14.00 20 LEU H N 1
ATOM 586 C CA . LEU B 2 20 ? -0.745 9.806 16.821 1.00 13.00 20 LEU H CA 1
ATOM 587 C C . LEU B 2 20 ? -1.895 10.443 17.607 1.00 12.46 20 LEU H C 1
ATOM 588 O O . LEU B 2 20 ? -2.235 11.607 17.396 1.00 12.14 20 LEU H O 1
ATOM 593 N N . SER B 2 21 ? -2.486 9.710 18.524 1.00 12.75 21 SER H N 1
ATOM 594 C CA . SER B 2 21 ? -3.566 10.233 19.347 1.00 13.26 21 SER H CA 1
ATOM 595 C C . SER B 2 21 ? -3.165 10.047 20.816 1.00 11.97 21 SER H C 1
ATOM 596 O O . SER B 2 21 ? -2.352 9.174 21.076 1.00 10.77 21 SER H O 1
ATOM 599 N N . CYS B 2 22 ? -3.832 10.789 21.677 1.00 12.09 22 CYS H N 1
ATOM 600 C CA . CYS B 2 22 ? -3.528 10.687 23.118 1.00 12.23 22 CYS H CA 1
ATOM 601 C C . CYS B 2 22 ? -4.843 10.964 23.859 1.00 11.98 22 CYS H C 1
ATOM 602 O O . CYS B 2 22 ? -5.306 12.103 23.856 1.00 11.23 22 CYS H O 1
ATOM 605 N N . ALA B 2 23 ? -5.421 9.926 24.438 1.00 11.66 23 ALA H N 1
ATOM 606 C CA . ALA B 2 23 ? -6.694 10.058 25.141 1.00 13.16 23 ALA H CA 1
ATOM 607 C C . ALA B 2 23 ? -6.435 10.487 26.600 1.00 13.85 23 ALA H C 1
ATOM 608 O O . ALA B 2 23 ? -5.661 9.807 27.300 1.00 12.15 23 ALA H O 1
ATOM 610 N N . ALA B 2 24 ? -7.122 11.541 26.977 1.00 12.52 24 ALA H N 1
ATOM 611 C CA . ALA B 2 24 ? -6.958 12.066 28.343 1.00 13.93 24 ALA H CA 1
ATOM 612 C C . ALA B 2 24 ? -8.213 11.802 29.166 1.00 15.90 24 ALA H C 1
ATOM 613 O O . ALA B 2 24 ? -9.314 11.875 28.610 1.00 14.29 24 ALA H O 1
ATOM 615 N N . SER B 2 25 ? -8.048 11.484 30.455 1.00 15.81 25 SER H N 1
ATOM 616 C CA . SER B 2 25 ? -9.223 11.310 31.310 1.00 15.83 25 SER H CA 1
ATOM 617 C C . SER B 2 25 ? -8.837 11.676 32.747 1.00 15.60 25 SER H C 1
ATOM 618 O O . SER B 2 25 ? -7.668 11.574 33.101 1.00 13.02 25 SER H O 1
ATOM 621 N N . GLY B 2 26 ? -9.841 12.034 33.554 1.00 16.43 26 GLY H N 1
ATOM 622 C CA . GLY B 2 26 ? -9.583 12.279 34.967 1.00 17.57 26 GLY H CA 1
ATOM 623 C C . GLY B 2 26 ? -9.170 13.693 35.300 1.00 17.60 26 GLY H C 1
ATOM 624 O O . GLY B 2 26 ? -8.620 13.912 36.388 1.00 19.03 26 GLY H O 1
ATOM 625 N N . PHE B 2 27 ? -9.422 14.641 34.413 1.00 16.70 27 PHE H N 1
ATOM 626 C CA . PHE B 2 27 ? -9.110 16.046 34.612 1.00 16.61 27 PHE H CA 1
ATOM 627 C C . PHE B 2 27 ? -9.861 16.860 33.556 1.00 17.27 27 PHE H C 1
ATOM 628 O O . PHE B 2 27 ? -10.353 16.287 32.574 1.00 16.20 27 PHE H O 1
ATOM 636 N N . THR B 2 28 ? -9.988 18.163 33.758 1.00 17.12 28 THR H N 1
ATOM 637 C CA . THR B 2 28 ? -10.637 19.003 32.763 1.00 17.80 28 THR H CA 1
ATOM 638 C C . THR B 2 28 ? -9.602 19.273 31.664 1.00 17.06 28 THR H C 1
ATOM 639 O O . THR B 2 28 ? -8.830 20.213 31.785 1.00 14.90 28 THR H O 1
ATOM 643 N N . PHE B 2 29 ? -9.646 18.479 30.607 1.00 15.85 29 PHE H N 1
ATOM 644 C CA . PHE B 2 29 ? -8.667 18.524 29.535 1.00 16.42 29 PHE H CA 1
ATOM 645 C C . PHE B 2 29 ? -8.497 19.912 28.949 1.00 16.34 29 PHE H C 1
ATOM 646 O O . PHE B 2 29 ? -7.391 20.422 28.782 1.00 14.62 29 PHE H O 1
ATOM 654 N N . SER B 2 30 ? -9.591 20.605 28.698 1.00 15.95 30 SER H N 1
ATOM 655 C CA . SER B 2 30 ? -9.587 21.923 28.094 1.00 18.11 30 SER H CA 1
ATOM 656 C C . SER B 2 30 ? -8.907 23.024 28.873 1.00 18.04 30 SER H C 1
ATOM 657 O O . SER B 2 30 ? -8.707 24.099 28.313 1.00 19.78 30 SER H O 1
ATOM 660 N N . ASP B 2 31 ? -8.566 22.835 30.143 1.00 17.59 31 ASP H N 1
ATOM 661 C CA . ASP B 2 31 ? -7.879 23.823 30.929 1.00 17.66 31 ASP H CA 1
ATOM 662 C C . ASP B 2 31 ? -6.357 23.697 30.887 1.00 16.58 31 ASP H C 1
ATOM 663 O O . ASP B 2 31 ? -5.695 24.489 31.561 1.00 16.38 31 ASP H O 1
ATOM 668 N N . TYR B 2 32 ? -5.812 22.673 30.235 1.00 14.59 32 TYR H N 1
ATOM 669 C CA . TYR B 2 32 ? -4.365 22.462 30.295 1.00 14.33 32 TYR H CA 1
ATOM 670 C C . TYR B 2 32 ? -3.631 22.492 28.956 1.00 14.58 32 TYR H C 1
ATOM 671 O O . TYR B 2 32 ? -4.071 21.925 27.952 1.00 12.89 32 TYR H O 1
ATOM 680 N N . TYR B 2 33 ? -2.464 23.147 28.976 1.00 13.97 33 TYR H N 1
ATOM 681 C CA . TYR B 2 33 ? -1.563 23.073 27.823 1.00 13.07 33 TYR H CA 1
ATOM 682 C C . TYR B 2 33 ? -1.097 21.599 27.809 1.00 13.32 33 TYR H C 1
ATOM 683 O O . TYR B 2 33 ? -1.038 20.964 28.873 1.00 11.81 33 TYR H O 1
ATOM 692 N N . MET B 2 34 ? -0.839 21.089 26.609 1.00 12.05 34 MET H N 1
ATOM 693 C CA . MET B 2 34 ? -0.411 19.697 26.460 1.00 11.36 34 MET H CA 1
ATOM 694 C C . MET B 2 34 ? 0.869 19.609 25.609 1.00 11.33 34 MET H C 1
ATOM 695 O O . MET B 2 34 ? 1.167 20.521 24.821 1.00 10.37 34 MET H O 1
ATOM 700 N N . PHE B 2 35 ? 1.676 18.559 25.812 1.00 9.80 35 PHE H N 1
ATOM 701 C CA . PHE B 2 35 ? 2.858 18.371 25.019 1.00 10.75 35 PHE H CA 1
ATOM 702 C C . PHE B 2 35 ? 2.925 16.970 24.375 1.00 11.21 35 PHE H C 1
ATOM 703 O O . PHE B 2 35 ? 2.287 16.063 24.882 1.00 9.61 35 PHE H O 1
ATOM 711 N N . TRP B 2 36 ? 3.829 16.868 23.419 1.00 10.72 36 TRP H N 1
ATOM 712 C CA . TRP B 2 36 ? 4.323 15.622 22.858 1.00 10.15 36 TRP H CA 1
ATOM 713 C C . TRP B 2 36 ? 5.833 15.624 23.144 1.00 9.93 36 TRP H C 1
ATOM 714 O O . TRP B 2 36 ? 6.525 16.623 22.889 1.00 9.40 36 TRP H O 1
ATOM 725 N N . VAL B 2 37 ? 6.321 14.541 23.717 1.00 9.25 37 VAL H N 1
ATOM 726 C CA . VAL B 2 37 ? 7.748 14.419 24.014 1.00 9.97 37 VAL H CA 1
ATOM 727 C C . VAL B 2 37 ? 8.161 13.041 23.511 1.00 9.91 37 VAL H C 1
ATOM 728 O O . VAL B 2 37 ? 7.355 12.127 23.688 1.00 11.39 37 VAL H O 1
ATOM 732 N N . ARG B 2 38 ? 9.294 12.923 22.813 1.00 10.95 38 ARG H N 1
ATOM 733 C CA . ARG B 2 38 ? 9.728 11.608 22.352 1.00 11.66 38 ARG H CA 1
ATOM 734 C C . ARG B 2 38 ? 11.058 11.217 23.000 1.00 11.76 38 ARG H C 1
ATOM 735 O O . ARG B 2 38 ? 11.861 12.040 23.416 1.00 12.85 38 ARG H O 1
ATOM 743 N N . GLN B 2 39 ? 11.286 9.911 23.015 1.00 14.12 39 GLN H N 1
ATOM 744 C CA . GLN B 2 39 ? 12.520 9.314 23.522 1.00 13.82 39 GLN H CA 1
ATOM 745 C C . GLN B 2 39 ? 13.103 8.404 22.450 1.00 14.95 39 GLN H C 1
ATOM 746 O O . GLN B 2 39 ? 12.461 7.437 22.051 1.00 15.14 39 GLN H O 1
ATOM 752 N N . THR B 2 40 ? 14.310 8.680 22.015 1.00 17.67 40 THR H N 1
ATOM 753 C CA . THR B 2 40 ? 15.016 7.944 20.986 1.00 18.57 40 THR H CA 1
ATOM 754 C C . THR B 2 40 ? 15.500 6.592 21.485 1.00 19.40 40 THR H C 1
ATOM 755 O O . THR B 2 40 ? 15.560 6.327 22.676 1.00 16.82 40 THR H O 1
ATOM 759 N N . PRO B 2 41 ? 15.881 5.713 20.561 1.00 20.48 41 PRO H N 1
ATOM 760 C CA . PRO B 2 41 ? 16.425 4.398 20.862 1.00 21.33 41 PRO H CA 1
ATOM 761 C C . PRO B 2 41 ? 17.596 4.450 21.818 1.00 22.48 41 PRO H C 1
ATOM 762 O O . PRO B 2 41 ? 17.713 3.592 22.711 1.00 23.61 41 PRO H O 1
ATOM 766 N N . GLU B 2 42 ? 18.417 5.494 21.765 1.00 23.96 42 GLU H N 1
ATOM 767 C CA . GLU B 2 42 ? 19.50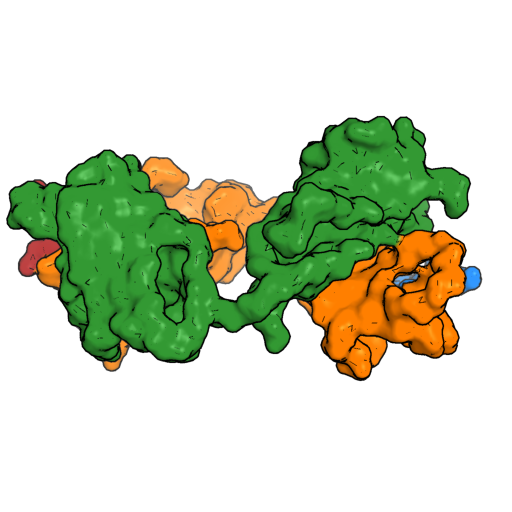3 5.679 22.727 1.00 25.48 42 GLU H CA 1
ATOM 768 C C . GLU B 2 42 ? 19.028 6.322 24.026 1.00 24.80 42 GLU H C 1
ATOM 769 O O . GLU B 2 42 ? 19.812 6.712 24.894 1.00 23.28 42 GLU H O 1
ATOM 775 N N . GLN B 2 43 ? 17.721 6.485 24.221 1.00 23.90 43 GLN H N 1
ATOM 776 C CA . GLN B 2 43 ? 17.038 6.945 25.396 1.00 24.34 43 GLN H CA 1
ATOM 777 C C . GLN B 2 43 ? 17.097 8.414 25.754 1.00 23.34 43 GLN H C 1
ATOM 778 O O . GLN B 2 43 ? 16.737 8.786 26.878 1.00 21.68 43 GLN H O 1
ATOM 784 N N . ARG B 2 44 ? 17.380 9.311 24.806 1.00 23.06 44 ARG H N 1
ATOM 785 C CA . ARG B 2 44 ? 17.349 10.744 25.089 1.00 22.48 44 ARG H CA 1
ATOM 786 C C . ARG B 2 44 ? 15.909 11.249 24.909 1.00 19.37 44 ARG H C 1
ATOM 787 O O . ARG B 2 44 ? 15.214 10.782 24.004 1.00 16.44 44 ARG H O 1
ATOM 795 N N . LEU B 2 45 ? 15.515 12.182 25.755 1.00 16.56 45 LEU H N 1
ATOM 796 C CA . LEU B 2 45 ? 14.171 12.751 25.695 1.00 14.35 45 LEU H CA 1
ATOM 797 C C . LEU B 2 45 ? 14.248 14.040 24.886 1.00 14.94 45 LEU H C 1
ATOM 798 O O . LEU B 2 45 ? 15.184 14.788 25.163 1.00 13.95 45 LEU H O 1
ATOM 803 N N . GLU B 2 46 ? 13.296 14.267 23.994 1.00 14.01 46 GLU H N 1
ATOM 804 C CA . GLU B 2 46 ? 13.259 15.481 23.193 1.00 12.94 46 GLU H CA 1
ATOM 805 C C . GLU B 2 46 ? 11.833 16.000 23.096 1.00 11.90 46 GLU H C 1
ATOM 806 O O . GLU B 2 46 ? 10.958 15.280 22.608 1.00 11.75 46 GLU H O 1
ATOM 812 N N . TRP B 2 47 ? 11.606 17.230 23.511 1.00 12.40 47 TRP H N 1
ATOM 813 C CA . TRP B 2 47 ? 10.296 17.856 23.375 1.00 12.51 47 TRP H CA 1
ATOM 814 C C . TRP B 2 47 ? 9.999 18.071 21.881 1.00 13.22 47 TRP H C 1
ATOM 815 O O . TRP B 2 47 ? 10.870 18.592 21.189 1.00 12.40 47 TRP H O 1
ATOM 826 N N . VAL B 2 48 ? 8.800 17.721 21.420 1.00 12.64 48 VAL H N 1
ATOM 827 C CA . VAL B 2 48 ? 8.465 17.813 20.007 1.00 14.14 48 VAL H CA 1
ATOM 828 C C . VAL B 2 48 ? 7.292 18.742 19.719 1.00 12.92 48 VAL H C 1
ATOM 829 O O . VAL B 2 48 ? 7.160 19.221 18.570 1.00 11.83 48 VAL H O 1
ATOM 833 N N . ALA B 2 49 ? 6.434 19.038 20.691 1.00 8.71 49 ALA H N 1
ATOM 834 C CA . ALA B 2 49 ? 5.296 19.898 20.408 1.00 10.75 49 ALA H CA 1
ATOM 835 C C . ALA B 2 49 ? 4.546 20.364 21.651 1.00 8.82 49 ALA H C 1
ATOM 836 O O . ALA B 2 49 ? 4.386 19.622 22.618 1.00 11.37 49 ALA H O 1
ATOM 838 N N . THR B 2 50 ? 4.051 21.585 21.584 1.00 8.16 50 THR H N 1
ATOM 839 C CA . THR B 2 50 ? 3.215 22.178 22.604 1.00 8.06 50 THR H CA 1
ATOM 840 C C . THR B 2 50 ? 1.975 22.810 21.970 1.00 9.85 50 TH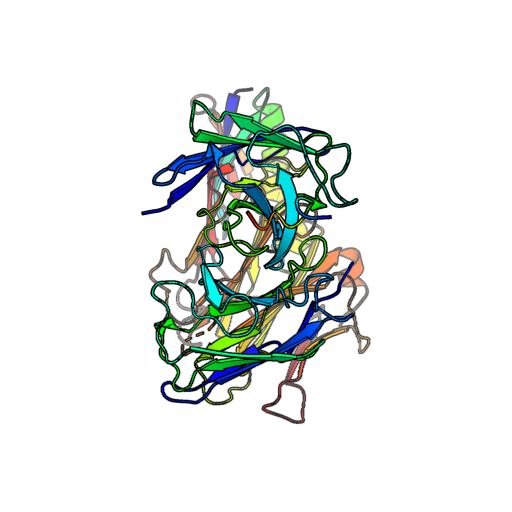R H C 1
ATOM 841 O O . THR B 2 50 ? 2.096 23.429 20.886 1.00 10.69 50 THR H O 1
ATOM 845 N N . ILE B 2 51 ? 0.881 22.653 22.687 1.00 11.00 51 ILE H N 1
ATOM 846 C CA . ILE B 2 51 ? -0.383 23.270 22.300 1.00 13.23 51 ILE H CA 1
ATOM 847 C C . ILE B 2 51 ? -1.051 23.905 23.528 1.00 14.03 51 ILE H C 1
ATOM 848 O O . ILE B 2 51 ? -1.133 23.328 24.617 1.00 12.32 51 ILE H O 1
ATOM 853 N N . SER B 2 52 ? -1.569 25.120 23.294 1.00 13.95 52 SER H N 1
ATOM 854 C CA . SER B 2 52 ? -2.251 25.833 24.384 1.00 14.42 52 SER H CA 1
ATOM 855 C C . SER B 2 52 ? -3.541 25.106 24.726 1.00 14.16 52 SER H C 1
ATOM 856 O O . SER B 2 52 ? -4.060 24.340 23.906 1.00 12.56 52 SER H O 1
ATOM 859 N N . ASP B 2 53 A -4.077 25.340 25.916 1.00 14.96 52 ASP H N 1
ATOM 860 C CA . ASP B 2 53 A -5.322 24.794 26.407 1.00 15.03 52 ASP H CA 1
ATOM 861 C C . ASP B 2 53 A -6.479 24.865 25.427 1.00 16.08 52 ASP H C 1
ATOM 862 O O . ASP B 2 53 A -7.172 23.870 25.133 1.00 17.29 52 ASP H O 1
ATOM 867 N N . GLY B 2 54 ? -6.719 26.051 24.871 1.00 17.24 53 GLY H N 1
ATOM 868 C CA . GLY B 2 54 ? -7.797 26.248 23.911 1.00 17.41 53 GLY H CA 1
ATOM 869 C C . GLY B 2 54 ? -7.462 25.812 22.489 1.00 18.05 53 GLY H C 1
ATOM 870 O O . GLY B 2 54 ? -8.337 25.736 21.611 1.00 17.70 53 GLY H O 1
ATOM 871 N N . GLY B 2 55 ? -6.203 25.527 22.188 1.00 18.47 54 GLY H N 1
ATOM 872 C CA . GLY B 2 55 ? -5.817 25.045 20.872 1.00 18.69 54 GLY H CA 1
ATOM 873 C C . GLY B 2 55 ? -5.322 26.095 19.903 1.00 20.14 54 GLY H C 1
ATOM 874 O O . GLY B 2 55 ? -4.663 25.699 18.928 1.00 20.90 54 GLY H O 1
ATOM 875 N N . ALA B 2 56 ? -5.512 27.389 20.149 1.00 19.76 55 ALA H N 1
ATOM 876 C CA . ALA B 2 56 ? -5.034 28.398 19.206 1.00 20.91 55 ALA H CA 1
ATOM 877 C C . ALA B 2 56 ? -3.525 28.496 19.032 1.00 21.24 55 ALA H C 1
ATOM 878 O O . ALA B 2 56 ? -3.051 28.777 17.923 1.00 21.88 55 ALA H O 1
ATOM 880 N N . TYR B 2 57 ? -2.706 28.275 20.048 1.00 19.83 56 TYR H N 1
ATOM 881 C CA . TYR B 2 57 ? -1.269 28.438 19.988 1.00 19.15 56 TYR H CA 1
ATOM 882 C C . TYR B 2 57 ? -0.455 27.157 19.987 1.00 18.12 56 TYR H C 1
ATOM 883 O O . TYR B 2 57 ? -0.704 26.281 20.811 1.00 16.02 56 TYR H O 1
ATOM 892 N N . THR B 2 58 ? 0.433 26.998 19.004 1.00 16.30 57 THR H N 1
ATOM 893 C CA . THR B 2 58 ? 1.209 25.758 18.877 1.00 15.81 57 THR H CA 1
ATOM 894 C C . THR B 2 58 ? 2.691 26.085 18.748 1.00 15.64 57 THR H C 1
ATOM 895 O O . THR B 2 58 ? 3.056 27.176 18.297 1.00 16.10 57 THR H O 1
ATOM 899 N N . TYR B 2 59 ? 3.568 25.283 19.344 1.00 14.23 58 TYR H N 1
ATOM 900 C CA . TYR B 2 59 ? 4.994 25.510 19.434 1.00 12.96 58 TYR H CA 1
ATOM 901 C C . TYR B 2 59 ? 5.749 24.229 19.114 1.00 12.02 58 TYR H C 1
ATOM 902 O O . TYR B 2 59 ? 5.253 23.117 19.334 1.00 10.00 58 TYR H O 1
ATOM 911 N N . TYR B 2 60 ? 6.859 24.354 18.392 1.00 11.49 59 TYR H N 1
ATOM 912 C CA . TYR B 2 60 ? 7.677 23.237 17.944 1.00 13.37 59 TYR H CA 1
ATOM 913 C C . TYR B 2 60 ? 9.155 23.616 17.893 1.00 13.47 59 TYR H C 1
ATOM 914 O O . TYR B 2 60 ? 9.479 24.756 17.581 1.00 15.79 59 TYR H O 1
ATOM 923 N N . PRO B 2 61 ? 10.048 22.675 18.156 1.00 14.11 60 PRO H N 1
ATOM 924 C CA . PRO B 2 61 ? 11.477 22.922 18.011 1.00 13.36 60 PRO H CA 1
ATOM 925 C C . PRO B 2 61 ? 11.792 22.893 16.506 1.00 14.32 60 PRO H C 1
ATOM 926 O O . PRO B 2 61 ? 11.014 22.385 15.707 1.00 12.39 60 PRO H O 1
ATOM 930 N N . ASP B 2 62 ? 12.950 23.415 16.132 1.00 15.79 61 ASP H N 1
ATOM 931 C CA . ASP B 2 62 ? 13.395 23.454 14.748 1.00 17.69 61 ASP H CA 1
ATOM 932 C C . ASP B 2 62 ? 13.493 22.103 14.073 1.00 16.74 61 ASP H C 1
ATOM 933 O O . ASP B 2 62 ? 13.247 21.987 12.861 1.00 16.84 61 ASP H O 1
ATOM 938 N N . SER B 2 63 ? 13.752 21.036 14.822 1.00 15.93 62 SER H N 1
ATOM 939 C CA . SER B 2 63 ? 13.845 19.708 14.243 1.00 17.47 62 SER H CA 1
ATOM 940 C C . SER B 2 63 ? 12.549 19.238 13.600 1.00 17.04 62 SER H C 1
ATOM 941 O O . SER B 2 63 ? 12.575 18.405 12.702 1.00 17.10 62 SER H O 1
ATOM 944 N N . VAL B 2 64 ? 11.407 19.744 14.009 1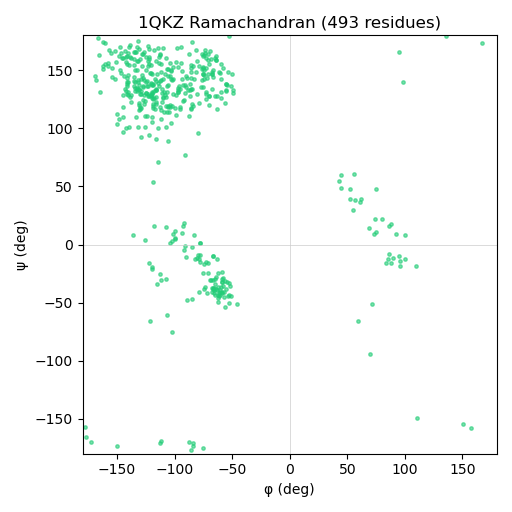.00 15.53 63 VAL H N 1
ATOM 945 C CA . VAL B 2 64 ? 10.089 19.278 13.607 1.00 17.29 63 VAL H CA 1
ATOM 946 C C . VAL B 2 64 ? 9.205 20.314 12.962 1.00 16.27 63 VAL H C 1
ATOM 947 O O . VAL B 2 64 ? 8.179 19.997 12.359 1.00 14.21 63 VAL H O 1
ATOM 951 N N . LYS B 2 65 ? 9.545 21.582 13.113 1.00 17.45 64 LYS H N 1
ATOM 952 C CA . LYS B 2 65 ? 8.775 22.702 12.577 1.00 18.94 64 LYS H CA 1
ATOM 953 C C . LYS B 2 65 ? 8.426 22.508 11.105 1.00 18.09 64 LYS H C 1
ATOM 954 O O . LYS B 2 65 ? 9.289 22.157 10.297 1.00 16.92 64 LYS H O 1
ATOM 960 N N . GLY B 2 66 ? 7.167 22.694 10.736 1.00 17.36 65 GLY H N 1
ATOM 961 C CA . GLY B 2 66 ? 6.787 22.515 9.330 1.00 17.32 65 GLY H CA 1
ATOM 962 C C . GLY B 2 66 ? 6.451 21.111 8.890 1.00 16.75 65 GLY H C 1
ATOM 963 O O . GLY B 2 66 ? 5.947 20.906 7.769 1.00 17.13 65 GLY H O 1
ATOM 964 N N . ARG B 2 67 ? 6.738 20.078 9.679 1.00 14.18 66 ARG H N 1
ATOM 965 C CA . ARG B 2 67 ? 6.426 18.694 9.366 1.00 14.49 66 ARG H CA 1
ATOM 966 C C . ARG B 2 67 ? 5.418 18.097 10.344 1.00 14.25 66 ARG H C 1
ATOM 967 O O . ARG B 2 67 ? 4.570 17.262 10.014 1.00 11.70 66 ARG H O 1
ATOM 975 N N . PHE B 2 68 ? 5.495 18.543 11.613 1.00 13.55 67 PHE H N 1
ATOM 976 C CA . PHE B 2 68 ? 4.564 18.052 12.629 1.00 15.28 67 PHE H CA 1
ATOM 977 C C . PHE B 2 68 ? 3.485 19.085 12.934 1.00 13.71 67 PHE H C 1
ATOM 978 O O . PHE B 2 68 ? 3.737 20.289 12.975 1.00 15.33 67 PHE H O 1
ATOM 986 N N . THR B 2 69 ? 2.285 18.603 13.211 1.00 12.80 68 THR H N 1
ATOM 987 C CA . THR B 2 69 ? 1.197 19.494 13.620 1.00 13.72 68 THR H CA 1
ATOM 988 C C . THR B 2 69 ? 0.546 18.950 14.873 1.00 13.10 68 THR H C 1
ATOM 989 O O . THR B 2 69 ? -0.015 17.862 14.788 1.00 12.30 68 THR H O 1
ATOM 993 N N . ILE B 2 70 ? 0.609 19.683 15.989 1.00 12.36 69 ILE H N 1
ATOM 994 C CA . ILE B 2 70 ? -0.103 19.185 17.181 1.00 13.04 69 ILE H CA 1
ATOM 995 C C . ILE B 2 70 ? -1.523 19.753 17.127 1.00 13.49 69 ILE H C 1
ATOM 996 O O . ILE B 2 70 ? -1.667 20.887 16.683 1.00 13.20 69 ILE H O 1
ATOM 1001 N N . SER B 2 71 ? -2.535 19.006 17.540 1.00 13.39 70 SER H N 1
ATOM 1002 C CA . SER B 2 71 ? -3.890 19.528 17.542 1.00 14.09 70 SER H CA 1
ATOM 1003 C C . SER B 2 71 ? -4.646 18.904 18.709 1.00 14.13 70 SER H C 1
ATOM 1004 O O . SER B 2 71 ? -4.168 17.967 19.335 1.00 15.28 70 SER H O 1
ATOM 1007 N N . ARG B 2 72 ? -5.847 19.405 19.003 1.00 14.43 71 ARG H N 1
ATOM 1008 C CA . ARG B 2 72 ? -6.605 18.746 20.059 1.00 14.05 71 ARG H CA 1
ATOM 1009 C C . ARG B 2 72 ? -8.100 18.958 19.905 1.00 14.36 71 ARG H C 1
ATOM 1010 O O . ARG B 2 72 ? -8.567 19.967 19.371 1.00 13.59 71 ARG H O 1
ATOM 1018 N N . ASP B 2 73 ? -8.825 17.985 20.417 1.00 15.37 72 ASP H N 1
ATOM 1019 C CA . ASP B 2 73 ? -10.282 18.010 20.393 1.00 17.49 72 ASP H CA 1
ATOM 1020 C C . ASP B 2 73 ? -10.723 18.100 21.851 1.00 18.71 72 ASP H C 1
ATOM 1021 O O . ASP B 2 73 ? -10.770 17.073 22.523 1.00 17.97 72 ASP H O 1
ATOM 1026 N N . ASN B 2 74 ? -11.079 19.307 22.293 1.00 20.37 73 ASN H N 1
ATOM 1027 C CA . ASN B 2 74 ? -11.501 19.460 23.690 1.00 22.17 73 ASN H CA 1
ATOM 1028 C C . ASN B 2 74 ? -12.851 18.853 24.023 1.00 23.65 73 ASN H C 1
ATOM 1029 O O . ASN B 2 74 ? -13.148 18.708 25.210 1.00 24.74 73 ASN H O 1
ATOM 1034 N N . ALA B 2 75 ? -13.690 18.519 23.042 1.00 24.46 74 ALA H N 1
ATOM 1035 C CA . ALA B 2 75 ? -14.965 17.865 23.358 1.00 25.58 74 ALA H CA 1
ATOM 1036 C C . ALA B 2 75 ? -14.700 16.384 23.632 1.00 24.38 74 ALA H C 1
ATOM 1037 O O . ALA B 2 75 ? -15.252 15.820 24.566 1.00 26.00 74 ALA H O 1
ATOM 1039 N N . LYS B 2 76 ? -13.826 15.768 22.846 1.00 23.81 75 LYS H N 1
ATOM 1040 C CA . LYS B 2 76 ? -13.519 14.353 22.987 1.00 23.31 75 LYS H CA 1
ATOM 1041 C C . LYS B 2 76 ? -12.352 14.032 23.908 1.00 21.15 75 LYS H C 1
ATOM 1042 O O . LYS B 2 76 ? -12.032 12.854 24.070 1.00 21.04 75 LYS H O 1
ATOM 1048 N N . ASN B 2 77 ? -11.699 15.022 24.490 1.00 19.94 76 ASN H N 1
ATOM 1049 C CA . ASN B 2 77 ? -10.574 14.810 25.403 1.00 20.50 76 ASN H CA 1
ATOM 1050 C C . ASN B 2 77 ? -9.398 14.108 24.728 1.00 18.31 76 ASN H C 1
ATOM 1051 O O . ASN B 2 77 ? -8.765 13.198 25.269 1.00 17.91 76 ASN H O 1
ATOM 1056 N N . ASN B 2 78 ? -9.154 14.480 23.485 1.00 16.70 77 ASN H N 1
ATOM 1057 C CA . ASN B 2 78 ? -8.098 13.896 22.682 1.00 16.15 77 ASN H CA 1
ATOM 1058 C C . ASN B 2 78 ? -7.084 14.945 22.265 1.00 14.95 77 ASN H C 1
ATOM 1059 O O . ASN B 2 78 ? -7.376 16.086 21.893 1.00 13.65 77 ASN H O 1
ATOM 1064 N N . LEU B 2 79 ? -5.816 14.513 22.357 1.00 13.16 78 LEU H N 1
ATOM 1065 C CA . LEU B 2 79 ? -4.695 15.300 21.893 1.00 12.33 78 LEU H CA 1
ATOM 1066 C C . LEU B 2 79 ? -4.112 14.571 20.673 1.00 13.07 78 LEU H C 1
ATOM 1067 O O . LEU B 2 79 ? -4.214 13.349 20.643 1.00 12.89 78 LEU H O 1
ATOM 1072 N N . TYR B 2 80 ? -3.673 15.269 19.635 1.00 12.64 79 TYR H N 1
ATOM 1073 C CA . TYR B 2 80 ? -3.194 14.624 18.430 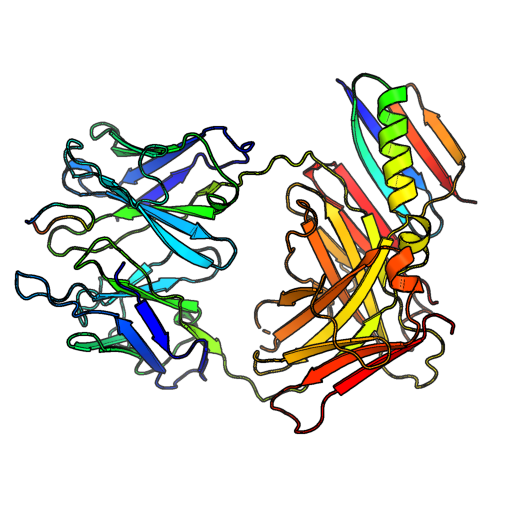1.00 12.54 79 TYR H CA 1
ATOM 1074 C C . TYR B 2 80 ? -1.840 15.135 17.963 1.00 12.30 79 TYR H C 1
ATOM 1075 O O . TYR B 2 80 ? -1.367 16.195 18.365 1.00 13.23 79 TYR H O 1
ATOM 1084 N N . LEU B 2 81 ? -1.183 14.302 17.153 1.00 11.45 80 LEU H N 1
ATOM 1085 C CA . LEU B 2 81 ? 0.053 14.703 16.533 1.00 11.37 80 LEU H CA 1
ATOM 1086 C C . LEU B 2 81 ? 0.137 14.095 15.117 1.00 11.55 80 LEU H C 1
ATOM 1087 O O . LEU B 2 81 ? 0.272 12.892 14.949 1.00 10.53 80 LEU H O 1
ATOM 1092 N N . GLN B 2 82 ? 0.018 14.992 14.155 1.00 11.63 81 GLN H N 1
ATOM 1093 C CA . GLN B 2 82 ? 0.139 14.589 12.740 1.00 11.97 81 GLN H CA 1
ATOM 1094 C C . GLN B 2 82 ? 1.613 14.766 12.381 1.00 12.14 81 GLN H C 1
ATOM 1095 O O . GLN B 2 82 ? 2.124 15.870 12.599 1.00 13.12 81 GLN H O 1
ATOM 1101 N N . MET B 2 83 ? 2.268 13.739 11.900 1.00 10.70 82 MET H N 1
ATOM 1102 C CA . MET B 2 83 ? 3.680 13.770 11.547 1.00 13.48 82 MET H CA 1
ATOM 1103 C C . MET B 2 83 ? 3.859 13.650 10.032 1.00 13.64 82 MET H C 1
ATOM 1104 O O . MET B 2 83 ? 3.397 12.639 9.516 1.00 10.90 82 MET H O 1
ATOM 1109 N N . ASN B 2 84 A 4.382 14.651 9.336 1.00 15.44 82 ASN H N 1
ATOM 1110 C CA . ASN B 2 84 A 4.533 14.484 7.875 1.00 16.82 82 ASN H CA 1
ATOM 1111 C C . ASN B 2 84 A 6.002 14.370 7.533 1.00 17.06 82 ASN H C 1
ATOM 1112 O O . ASN B 2 84 A 6.835 14.686 8.393 1.00 16.82 82 ASN H O 1
ATOM 1117 N N . SER B 2 85 B 6.375 14.003 6.303 1.00 16.30 82 SER H N 1
ATOM 1118 C CA . SER B 2 85 B 7.749 13.938 5.855 1.00 15.30 82 SER H CA 1
ATOM 1119 C C . SER B 2 85 B 8.683 13.310 6.890 1.00 14.10 82 SER H C 1
ATOM 1120 O O . SER B 2 85 B 9.674 13.930 7.271 1.00 13.91 82 SER H O 1
ATOM 1123 N N . LEU B 2 86 C 8.322 12.111 7.318 1.00 13.82 82 LEU H N 1
ATOM 1124 C CA . LEU B 2 86 C 9.035 11.436 8.413 1.00 15.29 82 LEU H CA 1
ATOM 1125 C C . LEU B 2 86 C 10.447 11.065 8.021 1.00 16.88 82 LEU H C 1
ATOM 1126 O O . LEU B 2 86 C 10.683 10.801 6.831 1.00 17.12 82 LEU H O 1
ATOM 1131 N N . LYS B 2 87 ? 11.385 11.147 8.960 1.00 15.91 83 LYS H N 1
ATOM 1132 C CA . LYS B 2 87 ? 12.793 10.846 8.695 1.00 17.23 83 LYS H CA 1
ATOM 1133 C C . LYS B 2 87 ? 13.228 9.729 9.641 1.00 16.36 83 LYS H C 1
ATOM 1134 O O . LYS B 2 87 ? 12.540 9.528 10.652 1.00 12.74 83 LYS H O 1
ATOM 1140 N N . SER B 2 88 ? 14.327 9.036 9.354 1.00 17.45 84 SER H N 1
ATOM 1141 C CA . SER B 2 88 ? 14.753 7.977 10.291 1.00 19.35 84 SER H CA 1
ATOM 1142 C C . SER B 2 88 ? 15.008 8.531 11.689 1.00 19.27 84 SER H C 1
ATOM 1143 O O . SER B 2 88 ? 14.724 7.822 12.678 1.00 21.25 84 SER H O 1
ATOM 1146 N N . GLU B 2 89 ? 15.474 9.762 11.853 1.00 19.23 85 GLU H N 1
ATOM 1147 C CA . GLU B 2 89 ? 15.699 10.361 13.157 1.00 19.49 85 GLU H CA 1
ATOM 1148 C C . GLU B 2 89 ? 14.436 10.610 13.972 1.00 18.12 85 GLU H C 1
ATOM 1149 O O . GLU B 2 89 ? 14.520 10.948 15.168 1.00 16.11 85 GLU H O 1
ATOM 1155 N N . ASP B 2 90 ? 13.245 10.458 13.363 1.00 15.81 86 ASP H N 1
ATOM 1156 C CA . ASP B 2 90 ? 12.003 10.578 14.106 1.00 13.68 86 ASP H CA 1
ATOM 1157 C C . ASP B 2 90 ? 11.652 9.251 14.773 1.00 12.31 86 ASP H C 1
ATOM 1158 O O . ASP B 2 90 ? 10.652 9.172 15.489 1.00 12.78 86 ASP H O 1
ATOM 1163 N N . THR B 2 91 ? 12.426 8.184 14.586 1.00 12.40 87 THR H N 1
ATOM 1164 C CA . THR B 2 91 ? 12.172 6.867 15.148 1.00 12.20 87 THR H CA 1
ATOM 1165 C C . THR B 2 91 ? 12.251 7.007 16.680 1.00 12.58 87 THR H C 1
ATOM 1166 O O . THR B 2 91 ? 13.213 7.639 17.106 1.00 12.32 87 THR H O 1
ATOM 1170 N N . GLY B 2 92 ? 11.251 6.554 17.419 1.00 12.60 88 GLY H N 1
ATOM 1171 C CA . GLY B 2 92 ? 11.322 6.761 18.875 1.00 14.43 88 GLY H CA 1
ATOM 1172 C C . GLY B 2 92 ? 9.979 6.486 19.546 1.00 13.72 88 GLY H C 1
ATOM 1173 O O . GLY B 2 92 ? 8.996 6.239 18.857 1.00 13.14 88 GLY H O 1
ATOM 1174 N N . MET B 2 93 ? 10.004 6.515 20.889 1.00 12.97 89 MET H N 1
ATOM 1175 C CA . MET B 2 93 ? 8.750 6.364 21.649 1.00 12.61 89 MET H CA 1
ATOM 1176 C C . MET B 2 93 ? 8.117 7.743 21.771 1.00 10.85 89 MET H C 1
ATOM 1177 O O . MET B 2 93 ? 8.867 8.664 22.120 1.00 12.47 89 MET H O 1
ATOM 1182 N N . TYR B 2 94 ? 6.823 7.889 21.528 1.00 8.65 90 TYR H N 1
ATOM 1183 C CA . TYR B 2 94 ? 6.184 9.197 21.617 1.00 9.44 90 TYR H CA 1
ATOM 1184 C C . TYR B 2 94 ? 5.256 9.215 22.837 1.00 9.64 90 TYR H C 1
ATOM 1185 O O . TYR B 2 94 ? 4.346 8.378 22.940 1.00 9.45 90 TYR H O 1
ATOM 1194 N N . TYR B 2 95 ? 5.476 10.213 23.676 1.00 9.99 91 TYR H N 1
ATOM 1195 C CA . TYR B 2 95 ? 4.626 10.369 24.841 1.00 10.34 91 TYR H CA 1
ATOM 1196 C C . TYR B 2 95 ? 3.833 11.662 24.765 1.00 10.62 91 TYR H C 1
ATOM 1197 O O . TYR B 2 95 ? 4.317 12.657 24.217 1.00 11.16 91 TYR H O 1
ATOM 1206 N N . CYS B 2 96 ? 2.607 11.638 25.312 1.00 9.43 92 CYS H N 1
ATOM 1207 C CA . CYS B 2 96 ? 1.941 12.938 25.479 1.00 8.59 92 CYS H CA 1
ATOM 1208 C C . CYS B 2 96 ? 2.125 13.284 26.970 1.00 8.61 92 CYS H C 1
ATOM 1209 O O . CYS B 2 96 ? 2.161 12.334 27.757 1.00 8.55 92 CYS H O 1
ATOM 1212 N N . ALA B 2 97 ? 2.140 14.572 27.285 1.00 7.82 93 ALA H N 1
ATOM 1213 C CA . ALA B 2 97 ? 2.285 14.932 28.697 1.00 10.95 93 ALA H CA 1
ATOM 1214 C C . ALA B 2 97 ? 1.480 16.204 28.950 1.00 11.02 93 ALA H C 1
ATOM 1215 O O . ALA B 2 97 ? 1.202 17.021 28.070 1.00 11.39 93 ALA H O 1
ATOM 1217 N N . ARG B 2 98 ? 1.182 16.434 30.224 1.00 12.05 94 ARG H N 1
ATOM 1218 C CA . ARG B 2 98 ? 0.369 17.569 30.606 1.00 10.28 94 ARG H CA 1
ATOM 1219 C C . ARG B 2 98 ? 1.146 18.699 31.261 1.00 10.82 94 ARG H C 1
ATOM 1220 O O . ARG B 2 98 ? 2.051 18.450 32.072 1.00 9.35 94 ARG H O 1
ATOM 1228 N N . ASP B 2 99 ? 0.714 19.917 30.987 1.00 9.72 95 ASP H N 1
ATOM 1229 C CA . ASP B 2 99 ? 1.292 21.078 31.676 1.00 12.30 95 ASP H CA 1
ATOM 1230 C C . ASP B 2 99 ? 0.457 21.402 32.912 1.00 12.32 95 ASP H C 1
ATOM 1231 O O . ASP B 2 99 ? -0.749 21.651 32.836 1.00 13.87 95 ASP H O 1
ATOM 1236 N N . PRO B 2 100 ? 1.067 21.425 34.086 1.00 14.36 96 PRO H N 1
ATOM 1237 C CA . PRO B 2 100 ? 0.365 21.786 35.312 1.00 14.34 96 PRO H CA 1
ATOM 1238 C C . PRO B 2 100 ? -0.100 23.227 35.256 1.00 15.28 96 PRO H C 1
ATOM 1239 O O . PRO B 2 100 ? 0.437 24.013 34.463 1.00 12.77 96 PRO H O 1
ATOM 1243 N N . LEU B 2 101 ? -1.108 23.587 36.070 1.00 15.64 97 LEU H N 1
ATOM 1244 C CA . LEU B 2 101 ? -1.598 24.963 35.988 1.00 17.21 97 LEU H CA 1
ATOM 1245 C C . LEU B 2 101 ? -0.709 26.029 36.578 1.00 18.73 97 LEU H C 1
ATOM 1246 O O . LEU B 2 101 ? -0.647 27.137 36.017 1.00 19.85 97 LEU H O 1
ATOM 1251 N N . GLU B 2 102 ? -0.020 25.768 37.682 1.00 18.29 98 GLU H N 1
ATOM 1252 C CA . GLU B 2 102 ? 0.703 26.829 38.373 1.00 19.06 98 GLU H CA 1
ATOM 1253 C C . GLU B 2 102 ? 2.193 26.945 38.148 1.00 17.01 98 GLU H C 1
ATOM 1254 O O . GLU B 2 102 ? 2.803 27.728 38.866 1.00 16.82 98 GLU H O 1
ATOM 1260 N N . TYR B 2 103 ? 2.763 26.164 37.250 1.00 14.06 99 TYR H N 1
ATOM 1261 C CA . TYR B 2 103 ? 4.190 26.267 36.959 1.00 13.20 99 TYR H CA 1
ATOM 1262 C C . TYR B 2 103 ? 4.388 25.682 35.561 1.00 12.35 99 TYR H C 1
ATOM 1263 O O . TYR B 2 103 ? 3.517 24.929 35.111 1.00 11.41 99 TYR H O 1
ATOM 1272 N N . TYR B 2 104 ? 5.442 26.062 34.863 1.00 13.18 100 TYR H N 1
ATOM 1273 C CA . TYR B 2 104 ? 5.728 25.469 33.539 1.00 11.24 100 TYR H CA 1
ATOM 1274 C C . TYR B 2 104 ? 6.360 24.117 33.848 1.00 11.49 100 TYR H C 1
ATOM 1275 O O . TYR B 2 104 ? 7.385 24.064 34.558 1.00 10.96 100 TYR H O 1
ATOM 1284 N N . GLY B 2 105 A 5.799 23.020 33.381 1.00 11.08 100 GLY H N 1
ATOM 1285 C CA . GLY B 2 105 A 6.376 21.714 33.662 1.00 11.04 100 GLY H CA 1
ATOM 1286 C C . GLY B 2 105 A 5.593 20.637 32.952 1.00 12.20 100 GLY H C 1
ATOM 1287 O O . GLY B 2 105 A 4.812 20.932 32.035 1.00 12.45 100 GLY H O 1
ATOM 1288 N N . MET B 2 106 B 5.786 19.384 33.322 1.00 11.03 100 MET H N 1
ATOM 1289 C CA . MET B 2 106 B 5.145 18.221 32.732 1.00 11.84 100 MET H CA 1
ATOM 1290 C C . MET B 2 106 B 4.795 17.304 33.911 1.00 13.07 100 MET H C 1
ATOM 1291 O O . MET B 2 106 B 5.747 16.741 34.442 1.00 15.38 100 MET H O 1
ATOM 1296 N N . ASP B 2 107 ? 3.544 17.266 34.381 1.00 12.57 101 ASP H N 1
ATOM 1297 C CA . ASP B 2 107 ? 3.260 16.483 35.584 1.00 14.46 101 ASP H CA 1
ATOM 1298 C C . ASP B 2 107 ? 2.908 15.041 35.281 1.00 14.58 101 ASP H C 1
ATOM 1299 O O . ASP B 2 107 ? 3.527 14.143 35.883 1.00 17.11 101 ASP H O 1
ATOM 1304 N N . TYR B 2 108 ? 2.017 14.779 34.339 1.00 12.88 102 TYR H N 1
ATOM 1305 C CA . TYR B 2 108 ? 1.608 13.427 34.006 1.00 13.12 102 TYR H CA 1
ATOM 1306 C C . TYR B 2 108 ? 1.943 13.072 32.557 1.00 13.24 102 TYR H C 1
ATOM 1307 O O . TYR B 2 108 ? 1.824 13.962 31.702 1.00 10.50 102 TYR H O 1
ATOM 1316 N N . TRP B 2 109 ? 2.452 11.866 32.366 1.00 12.29 103 TRP H N 1
ATOM 1317 C CA . TRP B 2 109 ? 2.840 11.387 31.043 1.00 13.35 103 TRP H CA 1
ATOM 1318 C C . TRP B 2 109 ? 2.089 10.085 30.743 1.00 12.56 103 TRP H C 1
ATOM 1319 O O . TRP B 2 109 ? 1.703 9.396 31.673 1.00 11.11 103 TRP H O 1
ATOM 1330 N N . GLY B 2 110 ? 1.923 9.703 29.472 1.00 12.96 104 GLY H N 1
ATOM 1331 C CA . GLY B 2 110 ? 1.219 8.469 29.153 1.00 12.63 104 GLY H CA 1
ATOM 1332 C C . GLY B 2 110 ? 2.221 7.311 29.153 1.00 13.64 104 GLY H C 1
ATOM 1333 O O . GLY B 2 110 ? 3.383 7.534 29.506 1.00 13.82 104 GLY H O 1
ATOM 1334 N N . GLN B 2 111 ? 1.802 6.153 28.678 1.00 10.60 105 GLN H N 1
ATOM 1335 C CA . GLN B 2 111 ? 2.673 4.990 28.586 1.00 12.34 105 GLN H CA 1
ATOM 1336 C C . GLN B 2 111 ? 3.402 4.922 27.249 1.00 10.49 105 GLN H C 1
ATOM 1337 O O . GLN B 2 111 ? 4.401 4.228 27.165 1.00 10.47 105 GLN H O 1
ATOM 1343 N N . GLY B 2 112 ? 3.016 5.740 26.288 1.00 10.35 106 GLY H N 1
ATOM 1344 C CA . GLY B 2 112 ? 3.722 5.911 25.035 1.0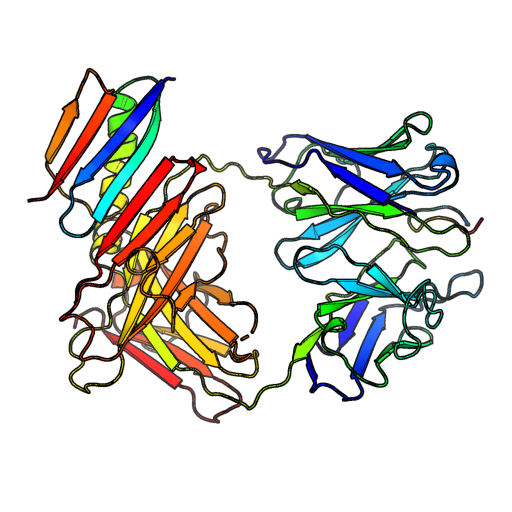0 12.24 106 GLY H CA 1
ATOM 1345 C C . GLY B 2 112 ? 3.264 5.080 23.850 1.00 11.50 106 GLY H C 1
ATOM 1346 O O . GLY B 2 112 ? 2.508 4.117 23.972 1.00 11.89 106 GLY H O 1
ATOM 1347 N N . THR B 2 113 ? 3.735 5.484 22.655 1.00 11.70 107 THR H N 1
ATOM 1348 C CA . THR B 2 113 ? 3.416 4.774 21.418 1.00 12.06 107 THR H CA 1
ATOM 1349 C C . THR B 2 113 ? 4.648 4.840 20.516 1.00 14.06 107 THR H C 1
ATOM 1350 O O . THR B 2 113 ? 5.269 5.899 20.440 1.00 11.29 107 THR H O 1
ATOM 1354 N N . SER B 2 114 ? 5.119 3.692 20.001 1.00 13.70 108 SER H N 1
ATOM 1355 C CA . SER B 2 114 ? 6.386 3.690 19.294 1.00 14.81 108 SER H CA 1
ATOM 1356 C C . SER B 2 114 ? 6.222 3.941 17.795 1.00 14.60 108 SER H C 1
ATOM 1357 O O . SER B 2 114 ? 5.369 3.366 17.157 1.00 13.16 108 SER H O 1
ATOM 1360 N N . VAL B 2 115 ? 7.116 4.767 17.285 1.00 14.56 109 VAL H N 1
ATOM 1361 C CA . VAL B 2 115 ? 7.172 5.083 15.863 1.00 14.48 109 VAL H CA 1
ATOM 1362 C C . VAL B 2 115 ? 8.531 4.653 15.325 1.00 14.97 109 VAL H C 1
ATOM 1363 O O . VAL B 2 115 ? 9.568 4.824 15.970 1.00 15.19 109 VAL H O 1
ATOM 1367 N N . ALA B 2 116 ? 8.549 4.038 14.156 1.00 15.94 110 ALA H N 1
ATOM 1368 C CA . ALA B 2 116 ? 9.778 3.623 13.498 1.00 16.33 110 ALA H CA 1
ATOM 1369 C C . ALA B 2 116 ? 9.667 4.094 12.040 1.00 14.06 110 ALA H C 1
ATOM 1370 O O . ALA B 2 116 ? 8.593 3.949 11.467 1.00 13.41 110 ALA H O 1
ATOM 1372 N N . VAL B 2 117 ? 10.712 4.727 11.547 1.00 12.91 111 VAL H N 1
ATOM 1373 C CA . VAL B 2 117 ? 10.709 5.205 10.155 1.00 13.02 111 VAL H CA 1
ATOM 1374 C C . VAL B 2 117 ? 11.868 4.458 9.485 1.00 13.60 111 VAL H C 1
ATOM 1375 O O . VAL B 2 117 ? 12.966 4.574 9.999 1.00 12.84 111 VAL H O 1
ATOM 1379 N N . SER B 2 118 ? 11.594 3.690 8.453 1.00 13.61 112 SER H N 1
ATOM 1380 C CA . SER B 2 118 ? 12.615 2.911 7.776 1.00 13.41 112 SER H CA 1
ATOM 1381 C C . SER B 2 118 ? 12.108 2.494 6.392 1.00 13.06 112 SER H C 1
ATOM 1382 O O . SER B 2 118 ? 10.914 2.277 6.187 1.00 11.00 112 SER H O 1
ATOM 1385 N N . SER B 2 119 ? 13.061 2.324 5.471 1.00 13.04 113 SER H N 1
ATOM 1386 C CA . SER B 2 119 ? 12.699 1.883 4.120 1.00 14.10 113 SER H CA 1
ATOM 1387 C C . SER B 2 119 ? 12.939 0.395 3.975 1.00 14.86 113 SER H C 1
ATOM 1388 O O . SER B 2 119 ? 12.722 -0.149 2.885 1.00 15.03 113 SER H O 1
ATOM 1391 N N . ALA B 2 120 ? 13.320 -0.313 5.045 1.00 13.99 114 ALA H N 1
ATOM 1392 C CA . ALA B 2 120 ? 13.589 -1.752 4.940 1.00 13.69 114 ALA H CA 1
ATOM 1393 C C . ALA B 2 120 ? 12.334 -2.598 4.722 1.00 13.66 114 ALA H C 1
ATOM 1394 O O . ALA B 2 120 ? 11.237 -2.188 5.074 1.00 12.30 114 ALA H O 1
ATOM 1396 N N . LYS B 2 121 ? 12.513 -3.774 4.132 1.00 13.56 115 LYS H N 1
ATOM 1397 C CA . LYS B 2 121 ? 11.454 -4.711 3.823 1.00 16.49 115 LYS H CA 1
ATOM 1398 C C . LYS B 2 121 ? 11.563 -5.900 4.781 1.00 16.65 115 LYS H C 1
ATOM 1399 O O . LYS B 2 121 ? 12.646 -6.089 5.324 1.00 15.04 115 LYS H O 1
ATOM 1405 N N . THR B 2 122 ? 10.497 -6.681 4.948 1.00 15.77 116 THR H N 1
ATOM 1406 C CA . THR B 2 122 ? 10.594 -7.783 5.907 1.00 15.37 116 THR H CA 1
ATOM 1407 C C . THR B 2 122 ? 11.619 -8.779 5.407 1.00 15.51 116 THR H C 1
ATOM 1408 O O . THR B 2 122 ? 11.665 -9.160 4.232 1.00 14.72 116 THR H O 1
ATOM 1412 N N . THR B 2 123 ? 12.551 -9.080 6.309 1.00 13.49 117 THR H N 1
ATOM 1413 C CA . THR B 2 123 ? 13.693 -9.946 5.958 1.00 11.47 117 THR H CA 1
ATOM 1414 C C . THR B 2 123 ? 13.963 -10.934 7.076 1.00 10.36 117 THR H C 1
ATOM 1415 O O . THR B 2 123 ? 14.109 -10.523 8.235 1.00 11.55 117 THR H O 1
ATOM 1419 N N . ALA B 2 124 ? 14.058 -12.213 6.792 1.00 10.89 118 ALA H N 1
ATOM 1420 C CA . ALA B 2 124 ? 14.348 -13.235 7.791 1.00 10.27 118 ALA H CA 1
ATOM 1421 C C . ALA B 2 124 ? 15.836 -13.134 8.122 1.00 10.61 118 ALA H C 1
ATOM 1422 O O . ALA B 2 124 ? 16.648 -12.780 7.259 1.00 9.88 118 ALA H O 1
ATOM 1424 N N . PRO B 2 125 ? 16.199 -13.420 9.358 1.00 10.64 119 PRO H N 1
ATOM 1425 C CA . PRO B 2 125 ? 17.588 -13.364 9.767 1.00 10.60 119 PRO H CA 1
ATOM 1426 C C . PRO B 2 125 ? 18.464 -14.483 9.237 1.00 9.31 119 PRO H C 1
ATOM 1427 O O . PRO B 2 125 ? 18.026 -15.624 9.162 1.00 11.26 119 PRO H O 1
ATOM 1431 N N . SER B 2 126 ? 19.757 -14.209 9.078 1.00 9.59 120 SER H N 1
ATOM 1432 C CA . SER B 2 126 ? 20.750 -15.263 8.893 1.00 9.13 120 SER H CA 1
ATOM 1433 C C . SER B 2 126 ? 21.192 -15.722 10.281 1.00 9.05 120 SER H C 1
ATOM 1434 O O . SER B 2 126 ? 21.340 -14.857 11.141 1.00 10.80 120 SER H O 1
ATOM 1437 N N . VAL B 2 127 ? 21.375 -16.994 10.566 1.00 8.59 121 VAL H N 1
ATOM 1438 C CA . VAL B 2 127 ? 21.761 -17.475 11.897 1.00 7.86 121 VAL H CA 1
ATOM 1439 C C . VAL B 2 127 ? 23.109 -18.196 11.772 1.00 7.62 121 VAL H C 1
ATOM 1440 O O . VAL B 2 127 ? 23.237 -19.287 11.188 1.00 8.79 121 VAL H O 1
ATOM 1444 N N . TYR B 2 128 ? 24.164 -17.541 12.237 1.00 6.93 122 TYR H N 1
ATOM 1445 C CA . TYR B 2 128 ? 25.510 -18.094 12.188 1.00 6.90 122 TYR H CA 1
ATOM 1446 C C . TYR B 2 128 ? 25.930 -18.605 13.563 1.00 9.15 122 TYR H C 1
ATOM 1447 O O . TYR B 2 128 ? 25.616 -17.992 14.576 1.00 7.78 122 TYR H O 1
ATOM 1456 N N . PRO B 2 129 ? 26.647 -19.715 13.560 1.00 10.95 123 PRO H N 1
ATOM 1457 C CA . PRO B 2 129 ? 27.137 -20.307 14.793 1.00 11.86 123 PRO H CA 1
ATOM 1458 C C . PRO B 2 129 ? 28.420 -19.628 15.215 1.00 11.71 123 PRO H C 1
ATOM 1459 O O . PRO B 2 129 ? 29.223 -19.230 14.367 1.00 11.97 123 PRO H O 1
ATOM 1463 N N . LEU B 2 130 ? 28.583 -19.439 16.509 1.00 12.10 124 LEU H N 1
ATOM 1464 C CA . LEU B 2 130 ? 29.799 -18.887 17.091 1.00 11.70 124 LEU H CA 1
ATOM 1465 C C . LEU B 2 130 ? 30.387 -19.996 17.974 1.00 12.25 124 LEU H C 1
ATOM 1466 O O . LEU B 2 130 ? 29.987 -20.256 19.118 1.00 11.95 124 LEU H O 1
ATOM 1471 N N . ALA B 2 131 ? 31.241 -20.781 17.328 1.00 12.23 125 ALA H N 1
ATOM 1472 C CA . ALA B 2 131 ? 31.908 -21.872 18.042 1.00 12.46 125 ALA H CA 1
ATOM 1473 C C . ALA B 2 131 ? 33.274 -21.315 18.432 1.00 13.08 125 ALA H C 1
ATOM 1474 O O . ALA B 2 131 ? 33.809 -20.421 17.780 1.00 12.67 125 ALA H O 1
ATOM 1476 N N . PRO B 2 132 ? 33.829 -21.838 19.520 1.00 13.43 126 PRO H N 1
ATOM 1477 C CA . PRO B 2 132 ? 35.120 -21.413 19.984 1.00 14.21 126 PRO H CA 1
ATOM 1478 C C . PRO B 2 132 ? 36.201 -21.605 18.925 1.00 14.79 126 PRO H C 1
ATOM 1479 O O . PRO B 2 132 ? 36.181 -22.549 18.132 1.00 12.71 126 PRO H O 1
ATOM 1483 N N . VAL B 2 133 ? 37.199 -20.750 19.047 1.00 15.54 127 VAL H N 1
ATOM 1484 C CA . VAL B 2 133 ? 38.428 -20.925 18.281 1.00 16.62 127 VAL H CA 1
ATOM 1485 C C . VAL B 2 133 ? 38.888 -22.365 18.503 1.00 18.61 127 VAL H C 1
ATOM 1486 O O . VAL B 2 133 ? 38.759 -22.853 19.634 1.00 14.77 127 VAL H O 1
ATOM 1490 N N . CYS B 2 134 ? 39.320 -23.060 17.448 1.00 19.70 128 CYS H N 1
ATOM 1491 C CA . CYS B 2 134 ? 39.672 -24.470 17.609 1.00 21.76 128 CYS H CA 1
ATOM 1492 C C . CYS B 2 134 ? 40.935 -24.672 18.443 1.00 21.89 128 CYS H C 1
ATOM 1493 O O . CYS B 2 134 ? 41.701 -23.754 18.726 1.00 19.76 128 CYS H O 1
ATOM 1496 N N . GLY B 2 135 ? 41.136 -25.926 18.853 1.00 22.21 129 GLY H N 1
ATOM 1497 C CA . GLY B 2 135 ? 42.274 -26.414 19.569 1.00 22.51 129 GLY H CA 1
ATOM 1498 C C . GLY B 2 135 ? 42.384 -26.190 21.058 1.00 23.50 129 GLY H C 1
ATOM 1499 O O . GLY B 2 135 ? 43.503 -26.227 21.591 1.00 23.88 129 GLY H O 1
ATOM 1500 N N . ASP B 2 136 ? 41.262 -25.960 21.753 1.00 22.90 130 ASP H N 1
ATOM 1501 C CA . ASP B 2 136 ? 41.394 -25.700 23.189 1.00 23.82 130 ASP H CA 1
ATOM 1502 C C . ASP B 2 136 ? 41.379 -26.999 23.988 1.00 22.42 130 ASP H C 1
ATOM 1503 O O . ASP B 2 136 ? 40.409 -27.741 24.052 1.00 21.93 130 ASP H O 1
ATOM 1508 N N . THR B 2 137 ? 42.531 -27.333 24.552 1.00 22.79 131 THR H N 1
ATOM 1509 C CA . THR B 2 137 ? 42.688 -28.536 25.354 1.00 22.40 131 THR H CA 1
ATOM 1510 C C . THR B 2 137 ? 42.818 -28.214 26.840 1.00 21.12 131 THR H C 1
ATOM 1511 O O . THR B 2 137 ? 43.235 -29.098 27.598 1.00 20.95 131 THR H O 1
ATOM 1515 N N . THR B 2 138 ? 42.497 -27.012 27.305 1.00 20.45 132 THR H N 1
ATOM 1516 C CA . THR B 2 138 ? 42.599 -26.636 28.709 1.00 21.62 132 THR H CA 1
ATOM 1517 C C . THR B 2 138 ? 41.682 -27.419 29.657 1.00 21.63 132 THR H C 1
ATOM 1518 O O . THR B 2 138 ? 41.969 -27.661 30.840 1.00 21.42 132 THR H O 1
ATOM 1522 N N . GLY B 2 139 ? 40.486 -27.664 29.136 1.00 20.57 133 GLY H N 1
ATOM 1523 C CA . GLY B 2 139 ? 39.422 -28.318 29.875 1.00 20.23 133 GLY H CA 1
ATOM 1524 C C . GLY B 2 139 ? 38.638 -27.263 30.674 1.00 20.46 133 GLY H C 1
ATOM 1525 O O . GLY B 2 139 ? 37.982 -27.639 31.645 1.00 19.68 133 GLY H O 1
ATOM 1526 N N . SER B 2 140 ? 38.793 -25.982 30.354 1.00 18.90 134 SER H N 1
ATOM 1527 C CA . SER B 2 140 ? 38.062 -24.944 31.089 1.00 18.89 134 SER H CA 1
ATOM 1528 C C . SER B 2 140 ? 36.679 -24.774 30.486 1.00 17.46 134 SER H C 1
ATOM 1529 O O . SER B 2 140 ? 36.424 -25.475 29.501 1.00 17.92 134 SER H O 1
ATOM 1532 N N . SER B 2 141 ? 35.797 -23.966 31.056 1.00 15.13 135 SER H N 1
ATOM 1533 C CA . SER B 2 141 ? 34.438 -23.884 30.519 1.00 15.58 135 SER H CA 1
ATOM 1534 C C . SER B 2 141 ? 34.440 -23.246 29.119 1.00 14.80 135 SER H C 1
ATOM 1535 O O . SER B 2 141 ? 35.278 -22.372 28.828 1.00 10.88 135 SER H O 1
ATOM 1538 N N . VAL B 2 142 ? 33.522 -23.696 28.274 1.00 15.57 136 VAL H N 1
ATOM 1539 C CA . VAL B 2 142 ? 33.441 -23.132 26.920 1.00 17.07 136 VAL H CA 1
ATOM 1540 C C . VAL B 2 142 ? 32.301 -22.133 26.747 1.00 16.30 136 VAL H C 1
ATOM 1541 O O . VAL B 2 142 ? 31.199 -22.283 27.269 1.00 14.99 136 VAL H O 1
ATOM 1545 N N . THR B 2 143 ? 32.549 -21.060 25.986 1.00 15.62 137 THR H N 1
ATOM 1546 C CA . THR B 2 143 ? 31.497 -20.106 25.667 1.00 13.80 137 THR H CA 1
ATOM 1547 C C . THR B 2 143 ? 31.156 -20.203 24.178 1.00 13.04 137 THR H C 1
ATOM 1548 O O . THR B 2 143 ? 32.012 -20.062 23.318 1.00 11.04 137 THR H O 1
ATOM 1552 N N . LEU B 2 144 ? 29.891 -20.467 23.894 1.00 12.35 138 LEU H N 1
ATOM 1553 C CA . LEU B 2 144 ? 29.377 -20.594 22.543 1.00 13.39 138 LEU H CA 1
ATOM 1554 C C . LEU B 2 144 ? 28.395 -19.451 22.284 1.00 12.00 138 LEU H C 1
ATOM 1555 O O . LEU B 2 144 ? 27.962 -18.803 23.231 1.00 11.18 138 LEU H O 1
ATOM 1560 N N . GLY B 2 145 ? 28.010 -19.304 21.020 1.00 12.33 139 GLY H N 1
ATOM 1561 C CA . GLY B 2 145 ? 27.016 -18.281 20.706 1.00 12.38 139 GLY H CA 1
ATOM 1562 C C . GLY B 2 145 ? 26.296 -18.485 19.376 1.00 10.45 139 GLY H C 1
ATOM 1563 O O . GLY B 2 145 ? 26.604 -19.372 18.604 1.00 10.14 139 GLY H O 1
ATOM 1564 N N . CYS B 2 146 ? 25.296 -17.636 19.154 1.00 11.75 140 CYS H N 1
ATOM 1565 C CA . CYS B 2 146 ? 24.561 -17.564 17.910 1.00 12.74 140 CYS H CA 1
ATOM 1566 C C . CYS B 2 146 ? 24.494 -16.091 17.488 1.00 12.14 140 CYS H C 1
ATOM 1567 O O . CYS B 2 146 ? 24.267 -15.223 18.319 1.00 10.60 140 CYS H O 1
ATOM 1570 N N . LEU B 2 147 ? 24.778 -15.823 16.228 1.00 10.53 141 LEU H N 1
ATOM 1571 C CA . LEU B 2 147 ? 24.771 -14.491 15.651 1.00 10.07 141 LEU H CA 1
ATOM 1572 C C . LEU B 2 147 ? 23.550 -14.427 14.711 1.00 10.50 141 LEU H C 1
ATOM 1573 O O . LEU B 2 147 ? 23.576 -15.155 13.703 1.00 8.89 141 LEU H O 1
ATOM 1578 N N . VAL B 2 148 ? 22.585 -13.601 15.058 1.00 10.17 142 VAL H N 1
ATOM 1579 C CA . VAL B 2 148 ? 21.335 -13.539 14.291 1.00 11.25 142 VAL H CA 1
ATOM 1580 C C . VAL B 2 148 ? 21.367 -12.236 13.529 1.00 11.01 142 VAL H C 1
ATOM 1581 O O . VAL B 2 148 ? 21.157 -11.162 14.105 1.00 11.76 142 VAL H O 1
ATOM 1585 N N . LYS B 2 149 ? 21.704 -12.314 12.237 1.00 10.33 143 LYS H N 1
ATOM 1586 C CA . LYS B 2 149 ? 21.966 -11.075 11.512 1.00 9.56 143 LYS H CA 1
ATOM 1587 C C . LYS B 2 149 ? 21.045 -10.754 10.351 1.00 9.52 143 LYS H C 1
ATOM 1588 O O . LYS B 2 149 ? 20.710 -11.611 9.556 1.00 8.16 143 LYS H O 1
ATOM 1594 N N . GLY B 2 150 ? 20.754 -9.456 10.232 1.00 10.83 144 GLY H N 1
ATOM 1595 C CA . GLY B 2 150 ? 20.008 -8.962 9.076 1.00 11.65 144 GLY H CA 1
ATOM 1596 C C . GLY B 2 150 ? 18.521 -9.264 9.054 1.00 11.92 144 GLY H C 1
ATOM 1597 O O . GLY B 2 150 ? 18.052 -9.675 7.984 1.00 11.17 144 GLY H O 1
ATOM 1598 N N . TYR B 2 151 ? 17.809 -9.022 10.174 1.00 10.02 145 TYR H N 1
ATOM 1599 C CA . TYR B 2 151 ? 16.360 -9.224 10.100 1.00 10.82 145 TYR H CA 1
ATOM 1600 C C . TYR B 2 151 ? 15.623 -7.891 10.226 1.00 9.80 145 TYR H C 1
ATOM 1601 O O . TYR B 2 151 ? 16.156 -6.913 10.733 1.00 10.72 145 TYR H O 1
ATOM 1610 N N . PHE B 2 152 ? 14.344 -7.920 9.841 1.00 8.81 146 PHE H N 1
ATOM 1611 C CA . PHE B 2 152 ? 13.495 -6.735 9.934 1.00 9.29 146 PHE H CA 1
ATOM 1612 C C . PHE B 2 152 ? 12.065 -7.201 9.693 1.00 10.41 146 PHE H C 1
ATOM 1613 O O . PHE B 2 152 ? 11.829 -8.118 8.884 1.00 8.43 146 PHE H O 1
ATOM 1621 N N . PRO B 2 153 ? 11.130 -6.625 10.433 1.00 11.63 147 PRO H N 1
ATOM 1622 C CA . PRO B 2 153 ? 11.365 -5.687 11.502 1.00 11.32 147 PRO H CA 1
ATOM 1623 C C . PRO B 2 153 ? 11.671 -6.460 12.789 1.00 12.10 147 PRO H C 1
ATOM 1624 O O . PRO B 2 153 ? 11.722 -7.692 12.753 1.00 9.88 147 PRO H O 1
ATOM 1628 N N . GLU B 2 154 ? 11.780 -5.751 13.915 1.00 12.06 148 GLU H N 1
ATOM 1629 C CA . GLU B 2 154 ? 11.901 -6.438 15.189 1.00 14.39 148 GLU H CA 1
ATOM 1630 C C . GLU B 2 154 ? 10.537 -7.028 15.533 1.00 14.37 148 GLU H C 1
ATOM 1631 O O . GLU B 2 154 ? 9.505 -6.551 15.066 1.00 12.51 148 GLU H O 1
ATOM 1637 N N . PRO B 2 155 ? 10.544 -8.002 16.429 1.00 15.03 149 PRO H N 1
ATOM 1638 C CA . PRO B 2 155 ? 11.760 -8.520 17.056 1.00 15.47 149 PRO H CA 1
ATOM 1639 C C . PRO B 2 155 ? 12.100 -9.942 16.654 1.00 13.97 149 PRO H C 1
ATOM 1640 O O . PRO B 2 155 ? 11.474 -10.514 15.759 1.00 11.20 149 PRO H O 1
ATOM 1644 N N . VAL B 2 156 ? 13.050 -10.572 17.327 1.00 13.97 150 VAL H N 1
ATOM 1645 C CA . VAL B 2 156 ? 13.359 -11.971 17.196 1.00 13.07 150 VAL H CA 1
ATOM 1646 C C . VAL B 2 156 ? 13.351 -12.508 18.654 1.00 14.25 150 VAL H C 1
ATOM 1647 O O . VAL B 2 156 ? 13.472 -11.750 19.600 1.00 15.38 150 VAL H O 1
ATOM 1651 N N . THR B 2 157 ? 13.276 -13.801 18.758 1.00 12.76 151 THR H N 1
ATOM 1652 C CA . THR B 2 157 ? 13.270 -14.530 20.025 1.00 14.88 151 THR H CA 1
ATOM 1653 C C . THR B 2 157 ? 14.362 -15.558 19.945 1.00 12.99 151 THR H C 1
ATOM 1654 O O . THR B 2 157 ? 14.531 -16.063 18.838 1.00 11.93 151 THR H O 1
ATOM 1658 N N . VAL B 2 158 ? 15.129 -15.850 20.977 1.00 12.60 152 VAL H N 1
ATOM 1659 C CA . VAL B 2 158 ? 16.200 -16.832 20.922 1.00 12.90 152 VAL H CA 1
ATOM 1660 C C . VAL B 2 158 ? 16.225 -17.633 22.233 1.00 12.35 152 VAL H C 1
ATOM 1661 O O . VAL B 2 158 ? 16.140 -17.031 23.319 1.00 10.83 152 VAL H O 1
ATOM 1665 N N . THR B 2 159 ? 16.285 -18.943 22.069 1.00 11.73 153 THR H N 1
ATOM 1666 C CA . THR B 2 159 ? 16.399 -19.842 23.209 1.00 11.28 153 THR H CA 1
ATOM 1667 C C . THR B 2 159 ? 17.549 -20.818 22.922 1.00 12.30 153 THR H C 1
ATOM 1668 O O . THR B 2 159 ? 17.958 -20.945 21.765 1.00 12.80 153 THR H O 1
ATOM 1672 N N . TRP B 2 160 ? 17.973 -21.564 23.929 1.00 11.13 154 TRP H N 1
ATOM 1673 C CA . TRP B 2 160 ? 19.035 -22.538 23.783 1.00 13.10 154 TRP H CA 1
ATOM 1674 C C . TRP B 2 160 ? 18.496 -23.905 24.204 1.00 15.19 154 TRP H C 1
ATOM 1675 O O . TRP B 2 160 ? 17.917 -24.009 25.302 1.00 14.99 154 TRP H O 1
ATOM 1686 N N . ASN B 2 161 ? 18.659 -24.901 23.341 1.00 15.92 155 ASN H N 1
ATOM 1687 C CA . ASN B 2 161 ? 18.166 -26.246 23.634 1.00 17.36 155 ASN H CA 1
ATOM 1688 C C . ASN B 2 161 ? 16.700 -26.199 24.030 1.00 19.10 155 ASN H C 1
ATOM 1689 O O . ASN B 2 161 ? 16.253 -26.681 25.082 1.00 19.00 155 ASN H O 1
ATOM 1694 N N . SER B 2 162 ? 15.921 -25.482 23.227 1.00 18.95 156 SER H N 1
ATOM 1695 C CA . SER B 2 162 ? 14.497 -25.277 23.384 1.00 20.79 156 SER H CA 1
ATOM 1696 C C . SER B 2 162 ? 14.112 -24.716 24.745 1.00 21.35 156 SER H C 1
ATOM 1697 O O . SER B 2 162 ? 12.981 -24.905 25.215 1.00 21.79 156 SER H O 1
ATOM 1700 N N . GLY B 2 163 ? 15.000 -23.943 25.353 1.00 21.02 157 GLY H N 1
ATOM 1701 C CA . GLY B 2 163 ? 14.726 -23.376 26.662 1.00 21.30 157 GLY H CA 1
ATOM 1702 C C . GLY B 2 163 ? 15.270 -24.192 27.815 1.00 20.70 157 GLY H C 1
ATOM 1703 O O . GLY B 2 163 ? 15.293 -23.627 28.911 1.00 21.29 157 GLY H O 1
ATOM 1704 N N . SER B 2 164 ? 15.766 -25.417 27.640 1.00 20.64 158 SER H N 1
ATOM 1705 C CA . SER B 2 164 ? 16.279 -26.190 28.758 1.00 21.43 158 SER H CA 1
ATOM 1706 C C . SER B 2 164 ? 17.673 -25.753 29.200 1.00 22.88 158 SER H C 1
ATOM 1707 O O . SER B 2 164 ? 18.193 -26.124 30.258 1.00 21.61 158 SER H O 1
ATOM 1710 N N . LEU B 2 165 ? 18.344 -24.975 28.362 1.00 21.85 159 LEU H N 1
ATOM 1711 C CA . LEU B 2 165 ? 19.647 -24.406 28.670 1.00 22.16 159 LEU H CA 1
ATOM 1712 C C . LEU B 2 165 ? 19.381 -22.926 28.962 1.00 20.81 159 LEU H C 1
ATOM 1713 O O . LEU B 2 165 ? 19.313 -22.138 28.026 1.00 19.55 159 LEU H O 1
ATOM 1718 N N . SER B 2 166 ? 19.098 -22.608 30.227 1.00 20.81 160 SER H N 1
ATOM 1719 C CA . SER B 2 166 ? 18.761 -21.227 30.550 1.00 22.25 160 SER H CA 1
ATOM 1720 C C . SER B 2 166 ? 19.799 -20.532 31.415 1.00 21.93 160 SER H C 1
ATOM 1721 O O . SER B 2 166 ? 19.873 -19.298 31.355 1.00 21.70 160 SER H O 1
ATOM 1724 N N . SER B 2 167 ? 20.579 -21.276 32.198 1.00 22.31 161 SER H N 1
ATOM 1725 C CA . SER B 2 167 ? 21.579 -20.597 33.029 1.00 23.57 161 SER H CA 1
ATOM 1726 C C . SER B 2 167 ? 22.796 -20.216 32.197 1.00 22.14 161 SER H C 1
ATOM 1727 O O . SER B 2 167 ? 23.066 -20.923 31.229 1.00 23.85 161 SER H O 1
ATOM 1730 N N . GLY B 2 168 ? 23.531 -19.184 32.586 1.00 20.95 162 GLY H N 1
ATOM 1731 C CA . GLY B 2 168 ? 24.760 -18.805 31.892 1.00 19.58 162 GLY H CA 1
ATOM 1732 C C . GLY B 2 168 ? 24.560 -18.428 30.430 1.00 18.92 162 GLY H C 1
ATOM 1733 O O . GLY B 2 168 ? 25.424 -18.635 29.576 1.00 20.58 162 GLY H O 1
ATOM 1734 N N . VAL B 2 169 ? 23.449 -17.778 30.131 1.00 16.63 163 VAL H N 1
ATOM 1735 C CA . VAL B 2 169 ? 23.101 -17.319 28.802 1.00 14.97 163 VAL H CA 1
ATOM 1736 C C . VAL B 2 169 ? 23.082 -15.795 28.824 1.00 15.26 163 VAL H C 1
ATOM 1737 O O . VAL B 2 169 ? 22.560 -15.219 29.787 1.00 13.06 163 VAL H O 1
ATOM 1741 N N . HIS B 2 170 ? 23.604 -15.162 27.765 1.00 12.56 164 HIS H N 1
ATOM 1742 C CA . HIS B 2 170 ? 23.454 -13.703 27.689 1.00 12.57 164 HIS H CA 1
ATOM 1743 C C . HIS B 2 170 ? 22.937 -13.392 26.279 1.00 12.84 164 HIS H C 1
ATOM 1744 O O . HIS B 2 170 ? 23.622 -13.677 25.307 1.00 12.28 164 HIS H O 1
ATOM 1751 N N . THR B 2 171 ? 21.739 -12.862 26.185 1.00 14.26 165 THR H N 1
ATOM 1752 C CA . THR B 2 171 ? 21.155 -12.501 24.892 1.00 15.56 165 THR H CA 1
ATOM 1753 C C . THR B 2 171 ? 21.209 -10.981 24.853 1.00 14.53 165 THR H C 1
ATOM 1754 O O . THR B 2 171 ? 20.612 -10.357 25.727 1.00 13.81 165 THR H O 1
ATOM 1758 N N . PHE B 2 172 ? 21.993 -10.416 23.948 1.00 13.88 166 PHE H N 1
ATOM 1759 C CA . PHE B 2 172 ? 22.160 -8.975 23.896 1.00 13.74 166 PHE H CA 1
ATOM 1760 C C . PHE B 2 172 ? 21.082 -8.288 23.076 1.00 14.56 166 PHE H C 1
ATOM 1761 O O . PHE B 2 172 ? 20.499 -8.849 22.144 1.00 15.36 166 PHE H O 1
ATOM 1769 N N . PRO B 2 173 ? 20.792 -7.050 23.412 1.00 14.65 167 PRO H N 1
ATOM 1770 C CA . PRO B 2 173 ? 19.817 -6.249 22.683 1.00 14.21 167 PRO H CA 1
ATOM 1771 C C . PRO B 2 173 ? 20.255 -6.076 21.235 1.00 13.40 167 PRO H C 1
ATOM 1772 O O . PRO B 2 173 ? 21.441 -6.022 20.902 1.00 11.02 167 PRO H O 1
ATOM 1776 N N . ALA B 2 174 ? 19.241 -5.990 20.369 1.00 12.58 168 ALA H N 1
ATOM 1777 C CA . ALA B 2 174 ? 19.441 -5.845 18.932 1.00 12.62 168 ALA H CA 1
ATOM 1778 C C . ALA B 2 174 ? 20.042 -4.492 18.609 1.00 12.63 168 ALA H C 1
ATOM 1779 O O . ALA B 2 174 ? 19.801 -3.517 19.329 1.00 11.78 168 ALA H O 1
ATOM 1781 N N . VAL B 2 175 ? 20.881 -4.416 17.578 1.00 11.96 169 VAL H N 1
ATOM 1782 C CA . VAL B 2 175 ? 21.426 -3.146 17.128 1.00 12.62 169 VAL H CA 1
ATOM 1783 C C . VAL B 2 175 ? 21.098 -3.000 15.627 1.00 12.53 169 VAL H C 1
ATOM 1784 O O . VAL B 2 175 ? 20.948 -4.021 14.954 1.00 10.36 169 VAL H O 1
ATOM 1788 N N . LEU B 2 176 ? 20.942 -1.762 15.194 1.00 12.43 170 LEU H N 1
ATOM 1789 C CA . LEU B 2 176 ? 20.668 -1.535 13.766 1.00 15.06 170 LEU H CA 1
ATOM 1790 C C . LEU B 2 176 ? 22.010 -1.623 13.053 1.00 15.78 170 LEU H C 1
ATOM 1791 O O . LEU B 2 176 ? 23.017 -1.071 13.514 1.00 15.49 170 LEU H O 1
ATOM 1796 N N . GLN B 2 177 ? 22.095 -2.410 11.988 1.00 19.34 171 GLN H N 1
ATOM 1797 C CA . GLN B 2 177 ? 23.428 -2.556 11.376 1.00 21.80 171 GLN H CA 1
ATOM 1798 C C . GLN B 2 177 ? 23.467 -2.133 9.930 1.00 24.25 171 GLN H C 1
ATOM 1799 O O . GLN B 2 177 ? 24.158 -1.141 9.651 1.00 28.54 171 GLN H O 1
ATOM 1805 N N . SER B 2 178 ? 22.786 -2.815 9.032 1.00 24.11 172 SER H N 1
ATOM 1806 C CA . SER B 2 178 ? 22.880 -2.366 7.608 1.00 22.68 172 SER H CA 1
ATOM 1807 C C . SER B 2 178 ? 21.451 -2.004 7.237 1.00 20.87 172 SER H C 1
ATOM 1808 O O . SER B 2 178 ? 20.797 -2.634 6.406 1.00 19.04 172 SER H O 1
ATOM 1811 N N . ASP B 2 179 ? 20.837 -1.129 8.049 1.00 20.68 173 ASP H N 1
ATOM 1812 C CA . ASP B 2 179 ? 19.433 -0.763 7.929 1.00 21.42 173 ASP H CA 1
ATOM 1813 C C . ASP B 2 179 ? 18.525 -1.931 8.307 1.00 19.80 173 ASP H C 1
ATOM 1814 O O . ASP B 2 179 ? 17.323 -1.971 8.083 1.00 20.39 173 ASP H O 1
ATOM 1819 N N . LEU B 2 180 ? 19.079 -2.965 8.939 1.00 16.58 174 LEU H N 1
ATOM 1820 C CA . LEU B 2 180 ? 18.450 -4.173 9.405 1.00 14.00 174 LEU H CA 1
ATOM 1821 C C . LEU B 2 180 ? 18.912 -4.390 10.858 1.00 14.65 174 LEU H C 1
ATOM 1822 O O . LEU B 2 180 ? 19.797 -3.660 11.336 1.00 14.55 174 LEU H O 1
ATOM 1827 N N . TYR B 2 181 ? 18.374 -5.398 11.529 1.00 13.28 175 TYR H N 1
ATOM 1828 C CA . TYR B 2 181 ? 18.729 -5.658 12.909 1.00 13.38 175 TYR H CA 1
ATOM 1829 C C . TYR B 2 181 ? 19.617 -6.881 13.062 1.00 12.62 175 TYR H C 1
ATOM 1830 O O . TYR B 2 181 ? 19.581 -7.856 12.324 1.00 10.60 175 TYR H O 1
ATOM 1839 N N . THR B 2 182 ? 20.431 -6.794 14.116 1.00 11.92 176 THR H N 1
ATOM 1840 C CA . THR B 2 182 ? 21.335 -7.846 14.508 1.00 11.46 176 THR H CA 1
ATOM 1841 C C . THR B 2 182 ? 21.400 -7.987 16.035 1.00 12.00 176 THR H C 1
ATOM 1842 O O . THR B 2 182 ? 21.460 -7.026 16.798 1.00 9.97 176 THR H O 1
ATOM 1846 N N . LEU B 2 183 ? 21.410 -9.251 16.443 1.00 11.27 177 LEU H N 1
ATOM 1847 C CA . LEU B 2 183 ? 21.621 -9.540 17.848 1.00 12.28 177 LEU H CA 1
ATOM 1848 C C . LEU B 2 183 ? 22.469 -10.805 17.969 1.00 12.27 177 LEU H C 1
ATOM 1849 O O . LEU B 2 183 ? 22.605 -11.576 17.020 1.00 10.39 177 LEU H O 1
ATOM 1854 N N . SER B 2 184 ? 22.953 -10.990 19.213 1.00 11.41 178 SER H N 1
ATOM 1855 C CA . SER B 2 184 ? 23.679 -12.225 19.458 1.00 12.60 178 SER H CA 1
ATOM 1856 C C . SER B 2 184 ? 23.328 -12.764 20.848 1.00 12.00 178 SER H C 1
ATOM 1857 O O . SER B 2 184 ? 22.786 -12.047 21.693 1.00 11.34 178 SER H O 1
ATOM 1860 N N . SER B 2 185 ? 23.683 -14.032 21.032 1.00 11.27 179 SER H N 1
ATOM 1861 C CA . SER B 2 185 ? 23.483 -14.627 22.360 1.00 11.72 179 SER H CA 1
ATOM 1862 C C . SER B 2 185 ? 24.685 -15.510 22.682 1.00 11.94 179 SER H C 1
ATOM 1863 O O . SER B 2 185 ? 25.203 -16.145 21.772 1.00 12.39 179 SER H O 1
ATOM 1866 N N . SER B 2 186 ? 25.076 -15.570 23.956 1.00 11.73 180 SER H N 1
ATOM 1867 C CA . SER B 2 186 ? 26.166 -16.457 24.338 1.00 11.41 180 SER H CA 1
ATOM 1868 C C . SER B 2 186 ? 25.618 -17.418 25.404 1.00 11.22 180 SER H C 1
ATOM 1869 O O . SER B 2 186 ? 24.625 -17.108 26.029 1.00 12.21 180 SER H O 1
ATOM 1872 N N . VAL B 2 187 ? 26.233 -18.570 25.516 1.00 12.47 181 VAL H N 1
ATOM 1873 C CA . VAL B 2 187 ? 25.879 -19.599 26.484 1.00 12.98 181 VAL H CA 1
ATOM 1874 C C . VAL B 2 187 ? 27.192 -20.223 26.948 1.00 13.75 181 VAL H C 1
ATOM 1875 O O . VAL B 2 187 ? 28.112 -20.383 26.143 1.00 13.44 181 VAL H O 1
ATOM 1879 N N . ASN B 2 188 ? 27.353 -20.400 28.258 1.00 14.40 182 ASN H N 1
ATOM 1880 C CA . ASN B 2 188 ? 28.621 -20.943 28.747 1.00 16.19 182 ASN H CA 1
ATOM 1881 C C . ASN B 2 188 ? 28.363 -22.247 29.477 1.00 16.33 182 ASN H C 1
ATOM 1882 O O . ASN B 2 188 ? 27.444 -22.346 30.299 1.00 15.39 182 ASN H O 1
ATOM 1887 N N . VAL B 2 189 ? 29.120 -23.288 29.127 1.00 16.62 183 VAL H N 1
ATOM 1888 C CA . VAL B 2 189 ? 28.936 -24.609 29.725 1.00 16.93 183 VAL H CA 1
ATOM 1889 C C . VAL B 2 189 ? 30.309 -25.228 30.000 1.00 16.90 183 VAL H C 1
ATOM 1890 O O . VAL B 2 189 ? 31.306 -24.859 29.385 1.00 14.60 183 VAL H O 1
ATOM 1894 N N . THR B 2 190 ? 30.350 -26.234 30.863 1.00 17.16 184 THR H N 1
ATOM 1895 C CA . THR B 2 190 ? 31.606 -26.908 31.167 1.00 16.66 184 THR H CA 1
ATOM 1896 C C . THR B 2 190 ? 32.088 -27.605 29.909 1.00 18.30 184 THR H C 1
ATOM 1897 O O . THR B 2 190 ? 31.312 -27.934 29.003 1.00 17.06 184 THR H O 1
ATOM 1901 N N . SER B 2 191 ? 33.380 -27.917 29.907 1.00 18.67 185 SER H N 1
ATOM 1902 C CA . SER B 2 191 ? 33.941 -28.578 28.723 1.00 19.38 185 SER H CA 1
ATOM 1903 C C . SER B 2 191 ? 33.543 -30.030 28.630 1.00 19.70 185 SER H C 1
ATOM 1904 O O . SER B 2 191 ? 33.615 -30.629 27.553 1.00 19.94 185 SER H O 1
ATOM 1907 N N . SER B 2 192 ? 33.051 -30.657 29.705 1.00 20.23 186 SER H N 1
ATOM 1908 C CA . SER B 2 192 ? 32.532 -32.013 29.647 1.00 19.59 186 SER H CA 1
ATOM 1909 C C . SER B 2 192 ? 31.119 -32.028 29.070 1.00 17.89 186 SER H C 1
ATOM 1910 O O . SER B 2 192 ? 30.570 -33.065 28.699 1.00 18.53 186 SER H O 1
ATOM 1913 N N . THR B 2 193 ? 30.485 -30.878 28.959 1.00 16.78 187 THR H N 1
ATOM 1914 C CA . THR B 2 193 ? 29.144 -30.726 28.404 1.00 17.76 187 THR H CA 1
ATOM 1915 C C . THR B 2 193 ? 29.121 -30.605 26.879 1.00 16.83 187 THR H C 1
ATOM 1916 O O . THR B 2 193 ? 28.313 -31.304 26.233 1.00 16.21 187 THR H O 1
ATOM 1920 N N . TRP B 2 194 ? 29.989 -29.771 26.305 1.00 14.75 188 TRP H N 1
ATOM 1921 C CA . TRP B 2 194 ? 29.988 -29.624 24.829 1.00 15.22 188 TRP H CA 1
ATOM 1922 C C . TRP B 2 194 ? 31.410 -29.852 24.356 1.00 15.31 188 TRP H C 1
ATOM 1923 O O . TRP B 2 194 ? 32.317 -29.465 25.091 1.00 15.69 188 TRP H O 1
ATOM 1934 N N . PRO B 2 195 ? 31.600 -30.494 23.212 1.00 16.42 189 PRO H N 1
ATOM 1935 C CA . PRO B 2 195 ? 30.557 -30.901 22.311 1.00 16.55 189 PRO H CA 1
ATOM 1936 C C . PRO B 2 195 ? 29.988 -32.287 22.470 1.00 17.51 189 PRO H C 1
ATOM 1937 O O . PRO B 2 195 ? 29.298 -32.742 21.561 1.00 17.08 189 PRO H O 1
ATOM 1941 N N . SER B 2 196 ? 30.205 -32.969 23.591 1.00 17.69 190 SER H N 1
ATOM 1942 C CA . SER B 2 196 ? 29.651 -34.315 23.757 1.00 18.18 190 SER H CA 1
ATOM 1943 C C . SER B 2 196 ? 28.126 -34.276 23.681 1.00 19.81 190 SER H C 1
ATOM 1944 O O . SER B 2 196 ? 27.504 -35.211 23.182 1.00 19.69 190 SER H O 1
ATOM 1947 N N . GLN B 2 197 ? 27.517 -33.258 24.262 1.00 19.75 191 GLN H N 1
ATOM 1948 C CA . GLN B 2 197 ? 26.086 -33.029 24.247 1.00 20.35 191 GLN H CA 1
ATOM 1949 C C . GLN B 2 197 ? 25.874 -31.942 23.169 1.00 19.71 191 GLN H C 1
ATOM 1950 O O . GLN B 2 197 ? 26.745 -31.048 23.125 1.00 18.50 191 GLN H O 1
ATOM 1956 N N . SER B 2 198 ? 24.815 -31.994 22.387 1.00 17.28 192 SER H N 1
ATOM 1957 C CA . SER B 2 198 ? 24.571 -30.972 21.380 1.00 17.51 192 SER H CA 1
ATOM 1958 C C . SER B 2 198 ? 24.075 -29.672 21.998 1.00 17.11 192 SER H C 1
ATOM 1959 O O . SER B 2 198 ? 23.396 -29.634 23.020 1.00 16.90 192 SER H O 1
ATOM 1962 N N . ILE B 2 199 ? 24.447 -28.542 21.382 1.00 16.24 193 ILE H N 1
ATOM 1963 C CA . ILE B 2 199 ? 23.980 -27.235 21.826 1.00 15.55 193 ILE H CA 1
ATOM 1964 C C . ILE B 2 199 ? 23.395 -26.528 20.598 1.00 14.95 193 ILE H C 1
ATOM 1965 O O . ILE B 2 199 ? 24.074 -26.436 19.581 1.00 14.73 193 ILE H O 1
ATOM 1970 N N . THR B 2 200 ? 22.142 -26.112 20.704 1.00 14.59 194 THR H N 1
ATOM 1971 C CA . THR B 2 200 ? 21.445 -25.521 19.553 1.00 13.86 194 THR H CA 1
ATOM 1972 C C . THR B 2 200 ? 20.770 -24.223 19.926 1.00 12.81 194 THR H C 1
ATOM 1973 O O . THR B 2 200 ? 20.177 -24.181 21.003 1.00 11.94 194 THR H O 1
ATOM 1977 N N . CYS B 2 201 ? 20.843 -23.180 19.092 1.00 12.06 195 CYS H N 1
ATOM 1978 C CA . CYS B 2 201 ? 20.126 -21.959 19.384 1.00 12.54 195 CYS H CA 1
ATOM 1979 C C . CYS B 2 201 ? 18.818 -22.059 18.562 1.00 13.45 195 CYS H C 1
ATOM 1980 O O . CYS B 2 201 ? 18.877 -22.504 17.422 1.00 12.23 195 CYS H O 1
ATOM 1983 N N . ASN B 2 202 ? 17.708 -21.728 19.205 1.00 12.22 196 ASN H N 1
ATOM 1984 C CA . ASN B 2 202 ? 16.402 -21.778 18.559 1.00 12.83 196 ASN H CA 1
ATOM 1985 C C . ASN B 2 202 ? 15.977 -20.355 18.257 1.00 12.80 196 ASN H C 1
ATOM 1986 O O . ASN B 2 202 ? 15.849 -19.521 19.187 1.00 13.13 196 ASN H O 1
ATOM 1991 N N . VAL B 2 203 ? 15.886 -20.017 16.967 1.00 9.90 197 VAL H N 1
ATOM 1992 C CA . VAL B 2 203 ? 15.618 -18.617 16.635 1.00 9.59 197 VAL H CA 1
ATOM 1993 C C . VAL B 2 203 ? 14.253 -18.427 15.988 1.00 11.49 197 VAL H C 1
ATOM 1994 O O . VAL B 2 203 ? 13.889 -19.194 15.098 1.00 11.42 197 VAL H O 1
ATOM 1998 N N . ALA B 2 204 ? 13.523 -17.394 16.421 1.00 11.85 198 ALA H N 1
ATOM 1999 C CA . ALA B 2 204 ? 12.241 -17.081 15.803 1.00 13.13 198 ALA H CA 1
ATOM 2000 C C . ALA B 2 204 ? 12.139 -15.622 15.367 1.00 13.13 198 ALA H C 1
ATOM 2001 O O . ALA B 2 204 ? 12.494 -14.676 16.072 1.00 13.13 198 ALA H O 1
ATOM 2003 N N . HIS B 2 205 ? 11.605 -15.421 14.151 1.00 10.88 199 HIS H N 1
ATOM 2004 C CA . HIS B 2 205 ? 11.355 -14.058 13.661 1.00 9.84 199 HIS H CA 1
ATOM 2005 C C . HIS B 2 205 ? 9.900 -14.034 13.180 1.00 10.24 199 HIS H C 1
ATOM 2006 O O . HIS B 2 205 ? 9.596 -14.443 12.060 1.00 9.09 199 HIS H O 1
ATOM 2013 N N . PRO B 2 206 ? 8.993 -13.648 14.067 1.00 11.02 200 PRO H N 1
ATOM 2014 C CA . PRO B 2 206 ? 7.557 -13.719 13.791 1.00 9.92 200 PRO H CA 1
ATOM 2015 C C . PRO B 2 206 ? 7.151 -13.086 12.476 1.00 9.90 200 PRO H C 1
ATOM 2016 O O . PRO B 2 206 ? 6.350 -13.646 11.716 1.00 10.75 200 PRO H O 1
ATOM 2020 N N . ALA B 2 207 ? 7.659 -11.914 12.123 1.00 10.46 201 ALA H N 1
ATOM 2021 C CA . ALA B 2 207 ? 7.295 -11.202 10.920 1.00 10.42 201 ALA H CA 1
ATOM 2022 C C . ALA B 2 207 ? 7.548 -11.960 9.630 1.00 11.46 201 ALA H C 1
ATOM 2023 O O . ALA B 2 207 ? 6.803 -11.702 8.675 1.00 11.73 201 ALA H O 1
ATOM 2025 N N . SER B 2 208 ? 8.579 -12.806 9.584 1.00 10.50 202 SER H N 1
ATOM 2026 C CA . SER B 2 208 ? 8.838 -13.572 8.363 1.00 10.60 202 SER H CA 1
ATOM 2027 C C . SER B 2 208 ? 8.362 -15.002 8.512 1.00 10.31 202 SER H C 1
ATOM 2028 O O . SER B 2 208 ? 8.588 -15.909 7.699 1.00 11.04 202 SER H O 1
ATOM 2031 N N . SER B 2 209 ? 7.747 -15.299 9.681 1.00 9.84 203 SER H N 1
ATOM 2032 C CA . SER B 2 209 ? 7.350 -16.640 10.069 1.00 9.28 203 SER H CA 1
ATOM 2033 C C . SER B 2 209 ? 8.544 -17.586 10.063 1.00 10.24 203 SER H C 1
ATOM 2034 O O . SER B 2 209 ? 8.445 -18.763 9.733 1.00 11.29 203 SER H O 1
ATOM 2037 N N . THR B 2 210 ? 9.710 -17.104 10.491 1.00 9.42 204 THR H N 1
ATOM 2038 C CA . THR B 2 210 ? 10.893 -17.957 10.580 1.00 11.39 204 THR H CA 1
ATOM 2039 C C . THR B 2 210 ? 10.995 -18.609 11.950 1.00 12.61 204 THR H C 1
ATOM 2040 O O . THR B 2 210 ? 10.843 -17.990 13.013 1.00 12.15 204 THR H O 1
ATOM 2044 N N . LYS B 2 211 ? 11.294 -19.892 11.950 1.00 14.14 205 LYS H N 1
ATOM 2045 C CA . LYS B 2 211 ? 11.530 -20.707 13.139 1.00 14.88 205 LYS H CA 1
ATOM 2046 C C . LYS B 2 211 ? 12.661 -21.671 12.792 1.00 14.42 205 LYS H C 1
ATOM 2047 O O . LYS B 2 211 ? 12.477 -22.609 11.998 1.00 14.95 205 LYS H O 1
ATOM 2053 N N . VAL B 2 212 ? 13.895 -21.372 13.221 1.00 12.64 206 VAL H N 1
ATOM 2054 C CA . VAL B 2 212 ? 15.029 -22.203 12.851 1.00 12.18 206 VAL H CA 1
ATOM 2055 C C . VAL B 2 212 ? 15.900 -22.546 14.059 1.00 13.85 206 VAL H C 1
ATOM 2056 O O . VAL B 2 212 ? 15.990 -21.783 15.015 1.00 14.20 206 VAL H O 1
ATOM 2060 N N . ASP B 2 213 ? 16.527 -23.699 13.999 1.00 13.35 207 ASP H N 1
ATOM 2061 C CA . ASP B 2 213 ? 17.436 -24.220 14.990 1.00 14.29 207 ASP H CA 1
ATOM 2062 C C . ASP B 2 213 ? 18.818 -24.345 14.352 1.00 15.17 207 ASP H C 1
ATOM 2063 O O . ASP B 2 213 ? 18.934 -24.877 13.234 1.00 15.20 207 ASP H O 1
ATOM 2068 N N . LYS B 2 214 ? 19.839 -23.885 15.056 1.00 13.67 208 LYS H N 1
ATOM 2069 C CA . LYS B 2 214 ? 21.192 -23.973 14.500 1.00 11.90 208 LYS H CA 1
ATOM 2070 C C . LYS B 2 214 ? 22.067 -24.704 15.523 1.00 11.80 208 LYS H C 1
ATOM 2071 O O . LYS B 2 214 ? 22.257 -24.155 16.600 1.00 12.35 208 LYS H O 1
ATOM 2077 N N . LYS B 2 215 ? 22.465 -25.903 15.189 1.00 12.31 209 LYS H N 1
ATOM 2078 C CA . LYS B 2 215 ? 23.299 -26.723 16.055 1.00 13.65 209 LYS H CA 1
ATOM 2079 C C . LYS B 2 215 ? 24.726 -26.180 15.945 1.00 14.30 209 LYS H C 1
ATOM 2080 O O . LYS B 2 215 ? 25.170 -25.752 14.868 1.00 13.28 209 LYS H O 1
ATOM 2086 N N . ILE B 2 216 ? 25.360 -26.051 17.119 1.00 13.15 210 ILE H N 1
ATOM 2087 C CA . ILE B 2 216 ? 26.693 -25.475 17.120 1.00 13.27 210 ILE H CA 1
ATOM 2088 C C . ILE B 2 216 ? 27.730 -26.577 17.187 1.00 14.24 210 ILE H C 1
ATOM 2089 O O . ILE B 2 216 ? 27.833 -27.277 18.197 1.00 13.24 210 ILE H O 1
ATOM 2094 N N . VAL B 2 217 ? 28.449 -26.718 16.078 1.00 14.88 211 VAL H N 1
ATOM 2095 C CA . VAL B 2 217 ? 29.499 -27.736 16.053 1.00 16.34 211 VAL H CA 1
ATOM 2096 C C . VAL B 2 217 ? 30.878 -27.100 16.202 1.00 16.28 211 VAL H C 1
ATOM 2097 O O . VAL B 2 217 ? 31.104 -25.959 15.822 1.00 15.05 211 VAL H O 1
ATOM 2101 N N . PRO B 2 218 ? 31.830 -27.894 16.683 1.00 16.49 212 PRO H N 1
ATOM 2102 C CA . PRO B 2 218 ? 33.177 -27.393 16.884 1.00 18.20 212 PRO H CA 1
ATOM 2103 C C . PRO B 2 218 ? 33.827 -27.001 15.575 1.00 20.79 212 PRO H C 1
ATOM 2104 O O . PRO B 2 218 ? 33.471 -27.509 14.509 1.00 20.23 212 PRO H O 1
ATOM 2108 N N . ARG B 2 219 ? 34.848 -26.147 15.688 1.00 22.58 213 ARG H N 1
ATOM 2109 C CA . ARG B 2 219 ? 35.655 -25.794 14.525 1.00 24.08 213 ARG H CA 1
ATOM 2110 C C . ARG B 2 219 ? 36.748 -26.881 14.419 1.00 25.96 213 ARG H C 1
ATOM 2111 O O . ARG B 2 219 ? 36.993 -27.563 15.455 1.00 26.02 213 ARG H O 1
ATOM 2120 N N . ASN C 3 1 ? 17.522 25.498 23.681 1.00 30.17 1 ASN L N 1
ATOM 2121 C CA . ASN C 3 1 ? 18.969 25.395 23.368 1.00 28.53 1 ASN L CA 1
ATOM 2122 C C . ASN C 3 1 ? 19.686 25.488 24.718 1.00 27.02 1 ASN L C 1
ATOM 2123 O O . ASN C 3 1 ? 20.905 25.643 24.776 1.00 24.32 1 ASN L O 1
ATOM 2128 N N . ILE C 3 2 ? 18.844 25.342 25.767 1.00 24.44 2 ILE L N 1
ATOM 2129 C CA . ILE C 3 2 ? 19.470 25.290 27.096 1.00 23.27 2 ILE L CA 1
ATOM 2130 C C . ILE C 3 2 ? 19.843 23.825 27.286 1.00 20.90 2 ILE L C 1
ATOM 2131 O O . ILE C 3 2 ? 19.024 22.905 27.256 1.00 18.99 2 ILE L O 1
ATOM 2136 N N . VAL C 3 3 ? 21.149 23.606 27.397 1.00 17.59 3 VAL L N 1
ATOM 2137 C CA . VAL C 3 3 ? 21.717 22.284 27.545 1.00 17.61 3 VAL L CA 1
ATOM 2138 C C . VAL C 3 3 ? 21.690 21.887 29.026 1.00 17.35 3 VAL L C 1
ATOM 2139 O O . VAL C 3 3 ? 22.057 22.667 29.915 1.00 16.22 3 VAL L O 1
ATOM 2143 N N . MET C 3 4 ? 21.239 20.652 29.213 1.00 17.14 4 MET L N 1
ATOM 2144 C CA . MET C 3 4 ? 21.115 20.088 30.571 1.00 16.35 4 MET L CA 1
ATOM 2145 C C . MET C 3 4 ? 22.067 18.921 30.677 1.00 16.81 4 MET L C 1
ATOM 2146 O O . MET C 3 4 ? 22.041 18.027 29.836 1.00 16.62 4 MET L O 1
ATOM 2151 N N . THR C 3 5 ? 22.997 18.929 31.631 1.00 18.76 5 THR L N 1
ATOM 2152 C CA . THR C 3 5 ? 23.993 17.860 31.727 1.00 20.49 5 THR L CA 1
ATOM 2153 C C . THR C 3 5 ? 23.948 17.133 33.065 1.00 20.22 5 THR L C 1
ATOM 2154 O O . THR C 3 5 ? 24.004 17.845 34.068 1.00 18.86 5 THR L O 1
ATOM 2158 N N . GLN C 3 6 ? 23.879 15.804 33.051 1.00 20.67 6 GLN L N 1
ATOM 2159 C CA . GLN C 3 6 ? 23.812 15.105 34.338 1.00 22.60 6 GLN L CA 1
ATOM 2160 C C . GLN C 3 6 ? 25.075 14.395 34.792 1.00 24.22 6 GLN L C 1
ATOM 2161 O O . GLN C 3 6 ? 25.757 13.698 34.051 1.00 25.33 6 GLN L O 1
ATOM 2167 N N . THR C 3 7 ? 25.387 14.549 36.081 1.00 24.66 7 THR L N 1
ATOM 2168 C CA . THR C 3 7 ? 26.511 13.949 36.761 1.00 25.81 7 THR L CA 1
ATOM 2169 C C . THR C 3 7 ? 26.006 13.252 38.028 1.00 24.24 7 THR L C 1
ATOM 2170 O O . THR C 3 7 ? 25.409 13.920 38.871 1.00 23.02 7 THR L O 1
ATOM 2174 N N . PRO C 3 8 ? 26.380 12.005 38.217 1.00 24.34 8 PRO L N 1
ATOM 2175 C CA . PRO C 3 8 ? 27.177 11.247 37.279 1.00 23.92 8 PRO L CA 1
ATOM 2176 C C . PRO C 3 8 ? 26.335 10.583 36.209 1.00 23.77 8 PRO L C 1
ATOM 2177 O O . PRO C 3 8 ? 25.114 10.693 36.281 1.00 23.78 8 PRO L O 1
ATOM 2181 N N . LEU C 3 9 ? 26.967 9.814 35.341 1.00 23.95 9 LEU L N 1
ATOM 2182 C CA . LEU C 3 9 ? 26.249 9.083 34.299 1.00 23.99 9 LEU L CA 1
ATOM 2183 C C . LEU C 3 9 ? 25.475 7.933 34.936 1.00 23.79 9 LEU L C 1
ATOM 2184 O O . LEU C 3 9 ? 24.324 7.653 34.602 1.00 21.32 9 LEU L O 1
ATOM 2189 N N . SER C 3 10 ? 26.166 7.293 35.885 1.00 21.94 10 SER L N 1
ATOM 2190 C CA . SER C 3 10 ? 25.603 6.173 36.609 1.00 22.11 10 SER L CA 1
ATOM 2191 C C . SER C 3 10 ? 26.025 6.266 38.076 1.00 21.93 10 SER L C 1
ATOM 2192 O O . SER C 3 10 ? 27.166 6.663 38.332 1.00 20.81 10 SER L O 1
ATOM 2195 N N . LEU C 3 11 ? 25.098 5.957 38.970 1.00 21.86 11 LEU L N 1
ATOM 2196 C CA . LEU C 3 11 ? 25.406 6.013 40.403 1.00 22.64 11 LEU L CA 1
ATOM 2197 C C . LEU C 3 11 ? 24.930 4.727 41.069 1.00 22.69 11 LEU L C 1
ATOM 2198 O O . LEU C 3 11 ? 23.756 4.493 41.285 1.00 22.56 11 LEU L O 1
ATOM 2203 N N . PRO C 3 12 ? 25.884 3.830 41.307 1.00 23.87 12 PRO L N 1
ATOM 2204 C CA . PRO C 3 12 ? 25.611 2.559 41.956 1.00 23.23 12 PRO L CA 1
ATOM 2205 C C . PRO C 3 12 ? 25.423 2.815 43.448 1.00 21.97 12 PRO L C 1
ATOM 2206 O O . PRO C 3 12 ? 26.076 3.709 43.998 1.00 21.10 12 PRO L O 1
ATOM 2210 N N . VAL C 3 13 ? 24.484 2.124 44.075 1.00 20.16 13 VAL L N 1
ATOM 2211 C CA . VAL C 3 13 ? 24.217 2.328 45.491 1.00 19.24 13 VAL L CA 1
ATOM 2212 C C . VAL C 3 13 ? 23.831 0.984 46.122 1.00 18.20 13 VAL L C 1
ATOM 2213 O O . VAL C 3 13 ? 23.414 0.089 45.418 1.00 16.74 13 VAL L O 1
ATOM 2217 N N . SER C 3 14 ? 23.948 0.926 47.452 1.00 17.12 14 SER L N 1
ATOM 2218 C CA . SER C 3 14 ? 23.509 -0.214 48.211 1.00 17.18 14 SER L CA 1
ATOM 2219 C C . SER C 3 14 ? 22.167 0.200 48.854 1.00 16.40 14 SER L C 1
ATOM 2220 O O . SER C 3 14 ? 21.959 1.383 49.125 1.00 14.81 14 SER L O 1
ATOM 2223 N N . LEU C 3 15 ? 21.273 -0.753 49.077 1.00 16.37 15 LEU L N 1
ATOM 2224 C CA . LEU C 3 15 ? 20.039 -0.344 49.769 1.00 18.50 15 LEU L CA 1
ATOM 2225 C C . LEU C 3 15 ? 20.364 0.328 51.093 1.00 18.40 15 LEU L C 1
ATOM 2226 O O . LEU C 3 15 ? 21.195 -0.159 51.870 1.00 17.98 15 LEU L O 1
ATOM 2231 N N . GLY C 3 16 ? 19.752 1.469 51.376 1.00 19.04 16 GLY L N 1
ATOM 2232 C CA . GLY C 3 16 ? 19.976 2.149 52.650 1.00 19.70 16 GLY L CA 1
ATOM 2233 C C . GLY C 3 16 ? 20.958 3.299 52.550 1.00 20.42 16 GLY L C 1
ATOM 2234 O O . GLY C 3 16 ? 21.062 4.147 53.453 1.00 20.17 16 GLY L O 1
ATOM 2235 N N . ASP C 3 17 ? 21.651 3.369 51.417 1.00 19.76 17 ASP L N 1
ATOM 2236 C CA . ASP C 3 17 ? 22.622 4.422 51.191 1.00 21.39 17 ASP L CA 1
ATOM 2237 C C . ASP C 3 17 ? 21.984 5.773 50.901 1.00 20.83 17 ASP L C 1
ATOM 2238 O O . ASP C 3 17 ? 20.808 5.800 50.535 1.00 20.99 17 ASP L O 1
ATOM 2243 N N . GLN C 3 18 ? 22.771 6.841 51.034 1.00 20.13 18 GLN L N 1
ATOM 2244 C CA . GLN C 3 18 ? 22.349 8.175 50.662 1.00 21.99 18 GLN L CA 1
ATOM 2245 C C . GLN C 3 18 ? 22.619 8.279 49.140 1.00 22.15 18 GLN L C 1
ATOM 2246 O O . GLN C 3 18 ? 23.517 7.567 48.695 1.00 20.70 18 GLN L O 1
ATOM 2252 N N . ALA C 3 19 ? 21.907 9.113 48.400 1.00 21.35 19 ALA L N 1
ATOM 2253 C CA . ALA C 3 19 ? 22.188 9.199 46.959 1.00 22.42 19 ALA L CA 1
ATOM 2254 C C . ALA C 3 19 ? 22.084 10.648 46.515 1.00 22.34 19 ALA L C 1
ATOM 2255 O O . ALA C 3 19 ? 21.206 11.379 46.966 1.00 22.71 19 ALA L O 1
ATOM 2257 N N . SER C 3 20 ? 23.044 11.077 45.692 1.00 21.11 20 SER L N 1
ATOM 2258 C CA . SER C 3 20 ? 23.060 12.453 45.227 1.00 21.67 20 SER L CA 1
ATOM 2259 C C . SER C 3 20 ? 23.334 12.468 43.716 1.00 21.71 20 SER L C 1
ATOM 2260 O O . SER C 3 20 ? 24.218 11.747 43.263 1.00 19.65 20 SER L O 1
ATOM 2263 N N . ILE C 3 21 ? 22.556 13.271 43.002 1.00 22.51 21 ILE L N 1
ATOM 2264 C CA . ILE C 3 21 ? 22.685 13.403 41.554 1.00 23.61 21 ILE L CA 1
ATOM 2265 C C . ILE C 3 21 ? 22.636 14.905 41.249 1.00 22.90 21 ILE L C 1
ATOM 2266 O O . ILE C 3 21 ? 21.872 15.657 41.847 1.00 21.72 21 ILE L O 1
ATOM 2271 N N . SER C 3 22 ? 23.479 15.325 40.314 1.00 21.99 22 SER L N 1
ATOM 2272 C CA . SER C 3 22 ? 23.592 16.718 39.967 1.00 23.20 22 SER L CA 1
ATOM 2273 C C . SER C 3 22 ? 23.067 16.970 38.548 1.00 21.70 22 SER L C 1
ATOM 2274 O O . SER C 3 22 ? 23.072 16.066 37.737 1.00 20.27 22 SER L O 1
ATOM 2277 N N . CYS C 3 23 ? 22.647 18.200 38.329 1.00 23.22 23 CYS L N 1
ATOM 2278 C CA . CYS C 3 23 ? 22.149 18.640 37.040 1.00 23.96 23 CYS L CA 1
ATOM 2279 C C . CYS C 3 23 ? 22.537 20.090 36.778 1.00 24.56 23 CYS L C 1
ATOM 2280 O O . CYS C 3 23 ? 22.180 21.010 37.518 1.00 23.50 23 CYS L O 1
ATOM 2283 N N . ARG C 3 24 ? 23.325 20.279 35.718 1.00 25.88 24 ARG L N 1
ATOM 2284 C CA . ARG C 3 24 ? 23.876 21.595 35.390 1.00 26.93 24 ARG L CA 1
ATOM 2285 C C . ARG C 3 24 ? 23.237 22.135 34.118 1.00 26.09 24 ARG L C 1
ATOM 2286 O O . ARG C 3 24 ? 23.123 21.385 33.153 1.00 26.47 24 ARG L O 1
ATOM 2294 N N . SER C 3 25 ? 22.767 23.363 34.132 1.00 25.45 25 SER L N 1
ATOM 2295 C CA . SER C 3 25 ? 22.127 23.965 32.954 1.00 25.43 25 SER L CA 1
ATOM 2296 C C . SER C 3 25 ? 23.119 24.923 32.298 1.00 25.43 25 SER L C 1
ATOM 2297 O O . SER C 3 25 ? 23.950 25.501 33.009 1.00 24.21 25 SER L O 1
ATOM 2300 N N . SER C 3 26 ? 23.059 25.106 30.986 1.00 25.22 26 SER L N 1
ATOM 2301 C CA . SER C 3 26 ? 24.012 25.984 30.307 1.00 25.69 26 SER L CA 1
ATOM 2302 C C . SER C 3 26 ? 23.808 27.441 30.664 1.00 27.30 26 SER L C 1
ATOM 2303 O O . SER C 3 26 ? 24.800 28.176 30.655 1.00 28.63 26 SER L O 1
ATOM 2306 N N . GLN C 3 27 ? 22.594 27.882 30.970 1.00 27.72 27 GLN L N 1
ATOM 2307 C CA . GLN C 3 27 ? 22.304 29.242 31.383 1.00 27.42 27 GLN L CA 1
ATOM 2308 C C . GLN C 3 27 ? 21.350 29.243 32.587 1.00 28.31 27 GLN L C 1
ATOM 2309 O O . GLN C 3 27 ? 20.719 28.212 32.859 1.00 28.35 27 GLN L O 1
ATOM 2315 N N . SER C 3 28 A 21.217 30.372 33.266 1.00 27.91 27 SER L N 1
ATOM 2316 C CA . SER C 3 28 A 20.350 30.471 34.432 1.00 28.23 27 SER L CA 1
ATOM 2317 C C . SER C 3 28 A 18.958 29.919 34.124 1.00 27.10 27 SER L C 1
ATOM 2318 O O . SER C 3 28 A 18.458 30.049 33.013 1.00 27.21 27 SER L O 1
ATOM 2321 N N . LEU C 3 29 B 18.344 29.323 35.133 1.00 25.61 27 LEU L N 1
ATOM 2322 C CA . LEU C 3 29 B 17.020 28.741 35.028 1.00 24.64 27 LEU L CA 1
ATOM 2323 C C . LEU C 3 29 B 15.986 29.630 35.690 1.00 24.35 27 LEU L C 1
ATOM 2324 O O . LEU C 3 29 B 14.786 29.345 35.688 1.00 22.67 27 LEU L O 1
ATOM 2329 N N . VAL C 3 30 C 16.447 30.780 36.218 1.00 23.91 27 VAL L N 1
ATOM 2330 C CA . VAL C 3 30 C 15.519 31.731 36.809 1.00 23.72 27 VAL L CA 1
ATOM 2331 C C . VAL C 3 30 C 14.662 32.382 35.726 1.00 24.52 27 VAL L C 1
ATOM 2332 O O . VAL C 3 30 C 15.227 33.044 34.858 1.00 25.58 27 VAL L O 1
ATOM 2336 N N . HIS C 3 31 D 13.350 32.249 35.773 1.00 24.09 27 HIS L N 1
ATOM 2337 C CA . HIS C 3 31 D 12.447 32.876 34.820 1.00 24.86 27 HIS L CA 1
ATOM 2338 C C . HIS C 3 31 D 12.303 34.370 35.102 1.00 25.91 27 HIS L C 1
ATOM 2339 O O . HIS C 3 31 D 12.522 34.836 36.224 1.00 25.73 27 HIS L O 1
ATOM 2346 N N . SER C 3 32 E 11.813 35.141 34.138 1.00 25.78 27 SER L N 1
ATOM 2347 C CA . SER C 3 32 E 11.568 36.564 34.327 1.00 26.78 27 SER L CA 1
ATOM 2348 C C . SER C 3 32 E 10.666 36.831 35.525 1.00 26.62 27 SER L C 1
ATOM 2349 O O . SER C 3 32 E 10.847 37.788 36.294 1.00 26.68 27 SER L O 1
ATOM 2352 N N . ASN C 3 33 ? 9.735 35.917 35.827 1.00 25.59 28 ASN L N 1
ATOM 2353 C CA . ASN C 3 33 ? 8.851 36.027 36.967 1.00 24.27 28 ASN L CA 1
ATOM 2354 C C . ASN C 3 33 ? 9.506 35.663 38.295 1.00 23.84 28 ASN L C 1
ATOM 2355 O O . ASN C 3 33 ? 8.784 35.598 39.291 1.00 23.29 28 ASN L O 1
ATOM 2360 N N . GLY C 3 34 ? 10.781 35.314 38.325 1.00 22.61 29 GLY L N 1
ATOM 2361 C CA . GLY C 3 34 ? 11.523 34.982 39.513 1.00 21.79 29 GLY L CA 1
ATOM 2362 C C . GLY C 3 34 ? 11.653 33.518 39.889 1.00 21.72 29 GLY L C 1
ATOM 2363 O O . GLY C 3 34 ? 12.513 33.112 40.677 1.00 21.25 29 GLY L O 1
ATOM 2364 N N . ASN C 3 35 ? 10.778 32.688 39.337 1.00 20.77 30 ASN L N 1
ATOM 2365 C CA . ASN C 3 35 ? 10.773 31.261 39.647 1.00 20.96 30 ASN L CA 1
ATOM 2366 C C . ASN C 3 35 ? 11.736 30.479 38.779 1.00 20.07 30 ASN L C 1
ATOM 2367 O O . ASN C 3 35 ? 12.059 30.839 37.642 1.00 18.94 30 ASN L O 1
ATOM 2372 N N . THR C 3 36 ? 12.184 29.342 39.312 1.00 18.66 31 THR L N 1
ATOM 2373 C CA . THR C 3 36 ? 13.126 28.480 38.612 1.00 18.11 31 THR L CA 1
ATOM 2374 C C . THR C 3 36 ? 12.442 27.180 38.215 1.00 19.00 31 THR L C 1
ATOM 2375 O O . THR C 3 36 ? 12.131 26.351 39.063 1.00 19.17 31 THR L O 1
ATOM 2379 N N . TYR C 3 37 ? 12.178 27.007 36.917 1.00 18.42 32 TYR L N 1
ATOM 2380 C CA . TYR C 3 37 ? 11.444 25.798 36.506 1.00 17.89 32 TYR L CA 1
ATOM 2381 C C . TYR C 3 37 ? 12.392 24.665 36.176 1.00 18.19 32 TYR L C 1
ATOM 2382 O O . TYR C 3 37 ? 12.596 24.288 35.017 1.00 19.34 32 TYR L O 1
ATOM 2391 N N . LEU C 3 38 ? 12.912 24.053 37.237 1.00 15.92 33 LEU L N 1
ATOM 2392 C CA . LEU C 3 38 ? 13.833 22.932 37.143 1.00 16.45 33 LEU L CA 1
ATOM 2393 C C . LEU C 3 38 ? 13.195 21.722 37.813 1.00 15.93 33 LEU L C 1
ATOM 2394 O O . LEU C 3 38 ? 12.876 21.754 39.013 1.00 16.05 33 LEU L O 1
ATOM 2399 N N . HIS C 3 39 ? 12.986 20.649 37.063 1.00 13.91 34 HIS L N 1
ATOM 2400 C CA . HIS C 3 39 ? 12.320 19.454 37.575 1.00 14.76 34 HIS L CA 1
ATOM 2401 C C . HIS C 3 39 ? 13.118 18.174 37.483 1.00 14.15 34 HIS L C 1
ATOM 2402 O O . HIS C 3 39 ? 14.001 18.039 36.634 1.00 14.53 34 HIS L O 1
ATOM 2409 N N . TRP C 3 40 ? 12.733 17.186 38.301 1.00 12.99 35 TRP L N 1
ATOM 2410 C CA . TRP C 3 40 ? 13.305 15.854 38.299 1.00 13.36 35 TRP L CA 1
ATOM 2411 C C . TRP C 3 40 ? 12.222 14.785 38.083 1.00 13.91 35 TRP L C 1
ATOM 2412 O O . TRP C 3 40 ? 11.118 14.843 38.633 1.00 13.30 35 TRP L O 1
ATOM 2423 N N . TYR C 3 41 ? 12.556 13.771 37.306 1.00 13.84 36 TYR L N 1
ATOM 2424 C CA . TYR C 3 41 ? 11.680 12.675 36.931 1.00 15.18 36 TYR L CA 1
ATOM 2425 C C . TYR C 3 41 ? 12.403 11.338 37.084 1.00 15.31 36 TYR L C 1
ATOM 2426 O O . TYR C 3 41 ? 13.617 11.283 36.940 1.00 16.60 36 TYR L O 1
ATOM 2435 N N . LEU C 3 42 ? 11.657 10.291 37.375 1.00 15.51 37 LEU L N 1
ATOM 2436 C CA . LEU C 3 42 ? 12.211 8.955 37.481 1.00 15.63 37 LEU L CA 1
ATOM 2437 C C . LEU C 3 42 ? 11.545 8.103 36.397 1.00 15.36 37 LEU L C 1
ATOM 2438 O O . LEU C 3 42 ? 10.318 8.142 36.370 1.00 14.48 37 LEU L O 1
ATOM 2443 N N . GLN C 3 43 ? 12.322 7.351 35.640 1.00 14.14 38 GLN L N 1
ATOM 2444 C CA . GLN C 3 43 ? 11.748 6.444 34.663 1.00 13.21 38 GLN L CA 1
ATOM 2445 C C . GLN C 3 43 ? 12.264 5.029 34.884 1.00 14.68 38 GLN L C 1
ATOM 2446 O O . GLN C 3 43 ? 13.451 4.755 34.982 1.00 14.67 38 GLN L O 1
ATOM 2452 N N . LYS C 3 44 ? 11.355 4.089 35.074 1.00 18.15 39 LYS L N 1
ATOM 2453 C CA . LYS C 3 44 ? 11.630 2.659 35.220 1.00 19.83 39 LYS L CA 1
ATOM 2454 C C . LYS C 3 44 ? 11.497 2.003 33.858 1.00 21.86 39 LYS L C 1
ATOM 2455 O O . LYS C 3 44 ? 10.810 2.551 33.002 1.00 22.76 39 LYS L O 1
ATOM 2461 N N . PRO C 3 45 ? 12.140 0.867 33.619 1.00 22.77 40 PRO L N 1
ATOM 2462 C CA . PRO C 3 45 ? 12.121 0.200 32.325 1.00 24.02 40 PRO L CA 1
ATOM 2463 C C . PRO C 3 45 ? 10.747 -0.193 31.836 1.00 23.60 40 PRO L C 1
ATOM 2464 O O . PRO C 3 45 ? 9.934 -0.813 32.515 1.00 25.54 40 PRO L O 1
ATOM 2468 N N . GLY C 3 46 ? 10.377 0.223 30.638 1.00 25.31 41 GLY L N 1
ATOM 2469 C CA . GLY C 3 46 ? 9.059 -0.052 30.075 1.00 25.95 41 GLY L CA 1
ATOM 2470 C C . GLY C 3 46 ? 8.012 0.972 30.474 1.00 25.86 41 GLY L C 1
ATOM 2471 O O . GLY C 3 46 ? 6.897 0.925 29.952 1.00 27.47 41 GLY L O 1
ATOM 2472 N N . GLN C 3 47 ? 8.315 1.889 31.382 1.00 25.30 42 GLN L N 1
ATOM 2473 C CA . GLN C 3 47 ? 7.406 2.917 31.847 1.00 23.30 42 GLN L CA 1
ATOM 2474 C C . GLN C 3 47 ? 7.882 4.300 31.392 1.00 20.88 42 GLN L C 1
ATOM 2475 O O . GLN C 3 47 ? 9.018 4.509 30.990 1.00 19.55 42 GLN L O 1
ATOM 2481 N N . SER C 3 48 ? 6.982 5.268 31.451 1.00 19.17 43 SER L N 1
ATOM 2482 C CA . SER C 3 48 ? 7.290 6.641 31.114 1.00 19.20 43 SER L CA 1
ATOM 2483 C C . SER C 3 48 ? 7.826 7.337 32.373 1.00 17.72 43 SER L C 1
ATOM 2484 O O . SER C 3 48 ? 7.684 6.824 33.472 1.00 16.52 43 SER L O 1
ATOM 2487 N N . PRO C 3 49 ? 8.457 8.472 32.165 1.00 17.15 44 PRO L N 1
ATOM 2488 C CA . PRO C 3 49 ? 8.982 9.292 33.233 1.00 16.92 44 PRO L CA 1
ATOM 2489 C C . PRO C 3 49 ? 7.832 9.704 34.146 1.00 17.03 44 PRO L C 1
ATOM 2490 O O . PRO C 3 49 ? 6.741 9.900 33.617 1.00 15.76 44 PRO L O 1
ATOM 2494 N N . LYS C 3 50 ? 8.060 9.753 35.439 1.00 16.26 45 LYS L N 1
ATOM 2495 C CA . LYS C 3 50 ? 7.103 10.185 36.445 1.00 17.04 45 LYS L CA 1
ATOM 2496 C C . LYS C 3 50 ? 7.741 11.355 37.219 1.00 16.40 45 LYS L C 1
ATOM 2497 O O . LYS C 3 50 ? 8.925 11.248 37.557 1.00 15.87 45 LYS L O 1
ATOM 2503 N N . LEU C 3 51 ? 6.978 12.396 37.468 1.00 15.94 46 LEU L N 1
ATOM 2504 C CA . LEU C 3 51 ? 7.438 13.577 38.173 1.00 15.49 46 LEU L CA 1
ATOM 2505 C C . LEU C 3 51 ? 7.693 13.319 39.660 1.00 15.76 46 LEU L C 1
ATOM 2506 O O . LEU C 3 51 ? 6.866 12.842 40.439 1.00 16.09 46 LEU L O 1
ATOM 2511 N N . LEU C 3 52 ? 8.885 13.685 40.096 1.00 14.19 47 LEU L N 1
ATOM 2512 C CA . LEU C 3 52 ? 9.323 13.533 41.468 1.00 14.15 47 LEU L CA 1
ATOM 2513 C C . LEU C 3 52 ? 9.370 14.864 42.198 1.00 12.81 47 LEU L C 1
ATOM 2514 O O . LEU C 3 52 ? 8.757 15.065 43.240 1.00 11.83 47 LEU L O 1
ATOM 2519 N N . ILE C 3 53 ? 10.194 15.764 41.676 1.00 12.76 48 ILE L N 1
ATOM 2520 C CA . ILE C 3 53 ? 10.441 17.059 42.309 1.00 11.94 48 ILE L CA 1
ATOM 2521 C C . ILE C 3 53 ? 10.136 18.140 41.282 1.00 12.79 48 ILE L C 1
ATOM 2522 O O . ILE C 3 53 ? 10.645 17.976 40.163 1.00 11.41 48 ILE L O 1
ATOM 2527 N N . TYR C 3 54 ? 9.349 19.142 41.620 1.00 11.69 49 TYR L N 1
ATOM 2528 C CA . TYR C 3 54 ? 9.114 20.201 40.639 1.00 14.07 49 TYR L CA 1
ATOM 2529 C C . TYR C 3 54 ? 9.594 21.520 41.230 1.00 15.07 49 TYR L C 1
ATOM 2530 O O . TYR C 3 54 ? 9.660 21.694 42.446 1.00 14.67 49 TYR L O 1
ATOM 2539 N N . THR C 3 55 ? 9.950 22.443 40.344 1.00 15.86 50 THR L N 1
ATOM 2540 C CA . THR C 3 55 ? 10.431 23.771 40.662 1.00 15.35 50 THR L CA 1
ATOM 2541 C C . THR C 3 55 ? 11.450 23.743 41.796 1.00 15.98 50 THR L C 1
ATOM 2542 O O . THR C 3 55 ? 11.309 24.348 42.857 1.00 16.57 50 THR L O 1
ATOM 2546 N N . VAL C 3 56 ? 12.537 23.024 41.544 1.00 14.06 51 VAL L N 1
ATOM 2547 C CA . VAL C 3 56 ? 13.718 22.791 42.322 1.00 15.01 51 VAL L CA 1
ATOM 2548 C C . VAL C 3 56 ? 13.568 21.900 43.564 1.00 14.00 51 VAL L C 1
ATOM 2549 O O . VAL C 3 56 ? 14.334 20.948 43.701 1.00 12.74 51 VAL L O 1
ATOM 2553 N N . SER C 3 57 ? 12.607 22.189 44.432 1.00 14.82 52 SER L N 1
ATOM 2554 C CA . SER C 3 57 ? 12.514 21.409 45.677 1.00 17.13 52 SER L CA 1
ATOM 2555 C C . SER C 3 57 ? 11.139 20.965 46.099 1.00 17.32 52 SER L C 1
ATOM 2556 O O . SER C 3 57 ? 10.936 20.511 47.245 1.00 16.58 52 SER L O 1
ATOM 2559 N N . ASN C 3 58 ? 10.129 21.156 45.248 1.00 16.56 53 ASN L N 1
ATOM 2560 C CA . ASN C 3 58 ? 8.771 20.780 45.612 1.00 17.23 53 ASN L CA 1
ATOM 2561 C C . ASN C 3 58 ? 8.502 19.314 45.333 1.00 17.25 53 ASN L C 1
ATOM 2562 O O . ASN C 3 58 ? 8.598 18.908 44.179 1.00 16.47 53 ASN L O 1
ATOM 2567 N N . ARG C 3 59 ? 8.139 18.529 46.360 1.00 16.38 54 ARG L N 1
ATOM 2568 C CA . ARG C 3 59 ? 7.798 17.137 46.106 1.00 16.16 54 ARG L CA 1
ATOM 2569 C C . ARG C 3 59 ? 6.446 17.003 45.418 1.00 15.84 54 ARG L C 1
ATOM 2570 O O . ARG C 3 59 ? 5.478 17.585 45.911 1.00 15.86 54 ARG L O 1
ATOM 2578 N N . PHE C 3 60 ? 6.345 16.261 44.321 1.00 15.58 55 PHE L N 1
ATOM 2579 C CA . PHE C 3 60 ? 5.102 16.039 43.610 1.00 15.21 55 PHE L CA 1
ATOM 2580 C C . PHE C 3 60 ? 4.188 15.119 44.435 1.00 16.03 55 PHE L C 1
ATOM 2581 O O . PHE C 3 60 ? 4.669 14.342 45.256 1.00 14.27 55 PHE L O 1
ATOM 2589 N N . SER C 3 61 ? 2.899 15.152 44.167 1.00 16.93 56 SER L N 1
ATOM 2590 C CA . SER C 3 61 ? 1.967 14.287 44.884 1.00 19.66 56 SER L CA 1
ATOM 2591 C C . SER C 3 61 ? 2.431 12.841 44.919 1.00 18.29 56 SER L C 1
ATOM 2592 O O . SER C 3 61 ? 2.837 12.254 43.925 1.00 19.03 56 SER L O 1
ATOM 2595 N N . GLY C 3 62 ? 2.373 12.238 46.113 1.00 18.91 57 GLY L N 1
ATOM 2596 C CA . GLY C 3 62 ? 2.713 10.857 46.355 1.00 16.80 57 GLY L CA 1
ATOM 2597 C C . GLY C 3 62 ? 4.181 10.536 46.572 1.00 16.23 57 GLY L C 1
ATOM 2598 O O . GLY C 3 62 ? 4.489 9.428 47.016 1.00 16.67 57 GLY L O 1
ATOM 2599 N N . VAL C 3 63 ? 5.095 11.430 46.216 1.00 14.30 58 VAL L N 1
ATOM 2600 C CA . VAL C 3 63 ? 6.529 11.197 46.374 1.00 13.70 58 VAL L CA 1
ATOM 2601 C C . VAL C 3 63 ? 6.907 11.210 47.852 1.00 14.68 58 VAL L C 1
ATOM 2602 O O . VAL C 3 63 ? 6.622 12.174 48.557 1.00 13.00 58 VAL L O 1
ATOM 2606 N N . PRO C 3 64 ? 7.588 10.169 48.299 1.00 16.66 59 PRO L N 1
ATOM 2607 C CA . PRO C 3 64 ? 8.057 10.069 49.673 1.00 16.49 59 PRO L CA 1
ATOM 2608 C C . PRO C 3 64 ? 8.996 11.219 50.027 1.00 17.58 59 PRO L C 1
ATOM 2609 O O . PRO C 3 64 ? 9.774 11.735 49.203 1.00 14.67 59 PRO L O 1
ATOM 2613 N N . ASP C 3 65 ? 9.077 11.527 51.318 1.00 16.14 60 ASP L N 1
ATOM 2614 C CA . ASP C 3 65 ? 9.948 12.611 51.790 1.00 16.34 60 ASP L CA 1
ATOM 2615 C C . ASP C 3 65 ? 11.414 12.187 51.847 1.00 15.69 60 ASP L C 1
ATOM 2616 O O . ASP C 3 65 ? 12.269 12.995 52.183 1.00 16.59 60 ASP L O 1
ATOM 2621 N N . ARG C 3 66 ? 11.749 10.964 51.455 1.00 14.34 61 ARG L N 1
ATOM 2622 C CA . ARG C 3 66 ? 13.126 10.535 51.243 1.00 15.86 61 ARG L CA 1
ATOM 2623 C C . ARG C 3 66 ? 13.758 11.316 50.088 1.00 15.51 61 ARG L C 1
ATOM 2624 O O . ARG C 3 66 ? 14.978 11.449 50.050 1.00 17.02 61 ARG L O 1
ATOM 2632 N N . PHE C 3 67 ? 12.948 11.777 49.123 1.00 14.39 62 PHE L N 1
ATOM 2633 C CA . PHE C 3 67 ? 13.429 12.569 48.002 1.00 13.73 62 PHE L CA 1
ATOM 2634 C C . PHE C 3 67 ? 13.480 14.050 48.318 1.00 13.80 62 PHE L C 1
ATOM 2635 O O . PHE C 3 67 ? 12.503 14.572 48.867 1.00 13.87 62 PHE L O 1
ATOM 2643 N N . SER C 3 68 ? 14.591 14.739 48.001 1.00 11.92 63 SER L N 1
ATOM 2644 C CA . SER C 3 68 ? 14.598 16.175 48.150 1.00 14.07 63 SER L CA 1
ATOM 2645 C C . SER C 3 68 ? 15.364 16.818 46.981 1.00 14.75 63 SER L C 1
ATOM 2646 O O . SER C 3 68 ? 16.265 16.210 46.411 1.00 15.67 63 SER L O 1
ATOM 2649 N N . GLY C 3 69 ? 15.049 18.076 46.696 1.00 15.94 64 GLY L N 1
ATOM 2650 C CA . GLY C 3 69 ? 15.824 18.772 45.666 1.00 18.58 64 GLY L CA 1
ATOM 2651 C C . GLY C 3 69 ? 16.261 20.145 46.172 1.00 19.60 64 GLY L C 1
ATOM 2652 O O . GLY C 3 69 ? 15.603 20.798 46.965 1.00 17.77 64 GLY L O 1
ATOM 2653 N N . SER C 3 70 ? 17.314 20.654 45.543 1.00 21.66 65 SER L N 1
ATOM 2654 C CA . SER C 3 70 ? 17.841 21.968 45.802 1.00 24.01 65 SER L CA 1
ATOM 2655 C C . SER C 3 70 ? 18.819 22.349 44.688 1.00 24.48 65 SER L C 1
ATOM 2656 O O . SER C 3 70 ? 19.154 21.546 43.808 1.00 23.59 65 SER L O 1
ATOM 2659 N N . GLY C 3 71 ? 19.324 23.567 44.826 1.00 26.29 66 GLY L N 1
ATOM 2660 C CA . GLY C 3 71 ? 20.357 24.034 43.871 1.00 26.11 66 GLY L CA 1
ATOM 2661 C C . GLY C 3 71 ? 19.940 25.448 43.510 1.00 26.21 66 GLY L C 1
ATOM 2662 O O . GLY C 3 71 ? 18.843 25.822 43.908 1.00 26.29 66 GLY L O 1
ATOM 2663 N N . SER C 3 72 ? 20.695 26.134 42.669 1.00 27.30 67 SER L N 1
ATOM 2664 C CA . SER C 3 72 ? 20.292 27.484 42.289 1.00 27.73 67 SER L CA 1
ATOM 2665 C C . SER C 3 72 ? 21.006 27.932 41.019 1.00 27.76 67 SER L C 1
ATOM 2666 O O . SER C 3 72 ? 22.106 27.473 40.743 1.00 28.91 67 SER L O 1
ATOM 2669 N N . GLY C 3 73 ? 20.388 28.839 40.284 1.00 29.17 68 GLY L N 1
ATOM 2670 C CA . GLY C 3 73 ? 20.970 29.373 39.054 1.00 29.27 68 GLY L CA 1
ATOM 2671 C C . GLY C 3 73 ? 20.992 28.317 37.952 1.00 28.61 68 GLY L C 1
ATOM 2672 O O . GLY C 3 73 ? 20.019 28.135 37.223 1.00 28.73 68 GLY L O 1
ATOM 2673 N N . THR C 3 74 ? 22.116 27.639 37.845 1.00 28.61 69 THR L N 1
ATOM 2674 C CA . THR C 3 74 ? 22.446 26.594 36.932 1.00 28.24 69 THR L CA 1
ATOM 2675 C C . THR C 3 74 ? 22.939 25.301 37.568 1.00 27.09 69 THR L C 1
ATOM 2676 O O . THR C 3 74 ? 23.375 24.444 36.787 1.00 25.58 69 THR L O 1
ATOM 2680 N N . ASP C 3 75 ? 22.977 25.122 38.893 1.00 26.20 70 ASP L N 1
ATOM 2681 C CA . ASP C 3 75 ? 23.527 23.882 39.442 1.00 26.49 70 ASP L CA 1
ATOM 2682 C C . ASP C 3 75 ? 22.573 23.269 40.465 1.00 24.22 70 ASP L C 1
ATOM 2683 O O . ASP C 3 75 ? 22.047 24.009 41.290 1.00 24.20 70 ASP L O 1
ATOM 2688 N N . PHE C 3 76 ? 22.086 22.057 40.207 1.00 21.35 71 PHE L N 1
ATOM 2689 C CA . PHE C 3 76 ? 20.998 21.512 41.024 1.00 20.13 71 PHE L CA 1
ATOM 2690 C C . PHE C 3 76 ? 21.283 20.074 41.379 1.00 18.63 71 PHE L C 1
ATOM 2691 O O . PHE C 3 76 ? 22.086 19.360 40.785 1.00 19.75 71 PHE L O 1
ATOM 2699 N N . THR C 3 77 ? 20.721 19.589 42.491 1.00 20.59 72 THR L N 1
ATOM 2700 C CA . THR C 3 77 ? 20.942 18.199 42.881 1.00 19.75 72 THR L CA 1
ATOM 2701 C C . THR C 3 77 ? 19.673 17.619 43.507 1.00 17.71 72 THR L C 1
ATOM 2702 O O . THR C 3 77 ? 18.885 18.278 44.156 1.00 15.92 72 THR L O 1
ATOM 2706 N N . LEU C 3 78 ? 19.497 16.348 43.224 1.00 17.10 73 LEU L N 1
ATOM 2707 C CA . LEU C 3 78 ? 18.416 15.540 43.748 1.00 18.34 73 LEU L CA 1
ATOM 2708 C C . LEU C 3 78 ? 19.058 14.618 44.799 1.00 17.77 73 LEU L C 1
ATOM 2709 O O . LEU C 3 78 ? 20.090 14.009 44.504 1.00 16.08 73 LEU L O 1
ATOM 2714 N N . LYS C 3 79 ? 18.429 14.566 45.968 1.00 16.78 74 LYS L N 1
ATOM 2715 C CA . LYS C 3 79 ? 18.993 13.681 46.987 1.00 19.06 74 LYS L CA 1
ATOM 2716 C C . LYS C 3 79 ? 17.984 12.612 47.381 1.00 18.07 74 LYS L C 1
ATOM 2717 O O . LYS C 3 79 ? 16.790 12.877 47.457 1.00 19.34 74 LYS L O 1
ATOM 2723 N N . ILE C 3 80 ? 18.481 11.441 47.698 1.00 17.85 75 ILE L N 1
ATOM 2724 C CA . ILE C 3 80 ? 17.667 10.360 48.250 1.00 17.87 75 ILE L CA 1
ATOM 2725 C C . ILE C 3 80 ? 18.270 10.052 49.629 1.00 18.08 75 ILE L C 1
ATOM 2726 O O . ILE C 3 80 ? 19.380 9.539 49.701 1.00 18.80 75 ILE L O 1
ATOM 2731 N N . SER C 3 81 ? 17.586 10.372 50.709 1.00 19.08 76 SER L N 1
ATOM 2732 C CA . SER C 3 81 ? 18.090 10.180 52.060 1.00 18.62 76 SER L CA 1
ATOM 2733 C C . SER C 3 81 ? 18.452 8.726 52.300 1.00 19.28 76 SER L C 1
ATOM 2734 O O . SER C 3 81 ? 19.486 8.460 52.907 1.00 18.69 76 SER L O 1
ATOM 2737 N N . ARG C 3 82 ? 17.613 7.819 51.808 1.00 19.91 77 ARG L N 1
ATOM 2738 C CA . ARG C 3 82 ? 17.840 6.387 51.998 1.00 21.34 77 ARG L CA 1
ATOM 2739 C C . ARG C 3 82 ? 17.257 5.637 50.815 1.00 20.66 77 ARG L C 1
ATOM 2740 O O . ARG C 3 82 ? 16.033 5.598 50.651 1.00 20.71 77 ARG L O 1
ATOM 2748 N N . VAL C 3 83 ? 18.103 5.031 49.986 1.00 18.65 78 VAL L N 1
ATOM 2749 C CA . VAL C 3 83 ? 17.663 4.297 48.815 1.00 17.37 78 VAL L CA 1
ATOM 2750 C C . VAL C 3 83 ? 16.991 2.956 49.042 1.00 17.66 78 VAL L C 1
ATOM 2751 O O . VAL C 3 83 ? 17.518 2.049 49.689 1.00 18.09 78 VAL L O 1
ATOM 2755 N N . GLU C 3 84 ? 15.849 2.798 48.374 1.00 17.35 79 GLU L N 1
ATOM 2756 C CA . GLU C 3 84 ? 15.073 1.571 48.345 1.00 16.66 79 GLU L CA 1
ATOM 2757 C C . GLU C 3 84 ? 15.088 0.986 46.936 1.00 17.41 79 GLU L C 1
ATOM 2758 O O . GLU C 3 84 ? 15.293 1.755 45.986 1.00 17.63 79 GLU L O 1
ATOM 2764 N N . ALA C 3 85 ? 14.760 -0.289 46.787 1.00 16.15 80 ALA L N 1
ATOM 2765 C CA . ALA C 3 85 ? 14.768 -0.925 45.479 1.00 17.27 80 ALA L CA 1
ATOM 2766 C C . ALA C 3 85 ? 13.815 -0.253 44.495 1.00 16.69 80 ALA L C 1
ATOM 2767 O O . ALA C 3 85 ? 14.232 -0.079 43.344 1.00 14.99 80 ALA L O 1
ATOM 2769 N N . GLU C 3 86 ? 12.661 0.220 44.943 1.00 17.22 81 GLU L N 1
ATOM 2770 C CA . GLU C 3 86 ? 11.753 0.925 44.044 1.00 19.53 81 GLU L CA 1
ATOM 2771 C C . GLU C 3 86 ? 12.271 2.259 43.528 1.00 18.41 81 GLU L C 1
ATOM 2772 O O . GLU C 3 86 ? 11.660 2.827 42.607 1.00 20.03 81 GLU L O 1
ATOM 2778 N N . ASP C 3 87 ? 13.357 2.806 44.037 1.00 16.83 82 ASP L N 1
ATOM 2779 C CA . ASP C 3 87 ? 13.954 4.040 43.585 1.00 15.28 82 ASP L CA 1
ATOM 2780 C C . ASP C 3 87 ? 14.856 3.828 42.358 1.00 16.32 82 ASP L C 1
ATOM 2781 O O . ASP C 3 87 ? 15.305 4.815 41.775 1.00 16.01 82 ASP L O 1
ATOM 2786 N N . LEU C 3 88 ? 15.160 2.576 42.058 1.00 16.67 83 LEU L N 1
ATOM 2787 C CA . LEU C 3 88 ? 16.109 2.275 40.999 1.00 18.34 83 LEU L CA 1
ATOM 2788 C C . LEU C 3 88 ? 15.473 2.496 39.627 1.00 18.34 83 LEU L C 1
ATOM 2789 O O . LEU C 3 88 ? 14.324 2.181 39.363 1.00 15.74 83 LEU L O 1
ATOM 2794 N N . GLY C 3 89 ? 16.281 3.142 38.784 1.00 19.31 84 GLY L N 1
ATOM 2795 C CA . GLY C 3 89 ? 15.854 3.453 37.410 1.00 19.02 84 GLY L CA 1
ATOM 2796 C C . GLY C 3 89 ? 16.731 4.627 36.973 1.00 18.46 84 GLY L C 1
ATOM 2797 O O . GLY C 3 89 ? 17.778 4.890 37.575 1.00 18.88 84 GLY L O 1
ATOM 2798 N N . VAL C 3 90 ? 16.257 5.361 35.983 1.00 17.72 85 VAL L N 1
ATOM 2799 C CA . VAL C 3 90 ? 16.977 6.524 35.499 1.00 16.26 85 VAL L CA 1
ATOM 2800 C C . VAL C 3 90 ? 16.250 7.798 35.918 1.00 15.56 85 VAL L C 1
ATOM 2801 O O . VAL C 3 90 ? 15.044 7.974 35.674 1.00 14.90 85 VAL L O 1
ATOM 2805 N N . TYR C 3 91 ? 17.024 8.685 36.516 1.00 11.86 86 TYR L N 1
ATOM 2806 C CA . TYR C 3 91 ? 16.564 9.995 36.919 1.00 13.52 86 TYR L CA 1
ATOM 2807 C C . TYR C 3 91 ? 16.952 11.000 35.829 1.00 14.42 86 TYR L C 1
ATOM 2808 O O . TYR C 3 91 ? 18.093 11.039 35.333 1.00 15.23 86 TYR L O 1
ATOM 2817 N N . PHE C 3 92 ? 15.972 11.811 35.486 1.00 14.68 87 PHE L N 1
ATOM 2818 C CA . PHE C 3 92 ? 16.180 12.863 34.501 1.00 15.37 87 PHE L CA 1
ATOM 2819 C C . PHE C 3 92 ? 15.882 14.216 35.120 1.00 15.93 87 PHE L C 1
ATOM 2820 O O . PHE C 3 92 ? 14.874 14.310 35.817 1.00 15.39 87 PHE L O 1
ATOM 2828 N N . CYS C 3 93 ? 16.650 15.260 34.872 1.00 16.65 88 CYS L N 1
ATOM 2829 C CA . CYS C 3 93 ? 16.288 16.624 35.185 1.00 16.04 88 CYS L CA 1
ATOM 2830 C C . CYS C 3 93 ? 15.768 17.251 33.870 1.00 15.58 88 CYS L C 1
ATOM 2831 O O . CYS C 3 93 ? 16.080 16.724 32.799 1.00 14.14 88 CYS L O 1
ATOM 2834 N N . SER C 3 94 ? 14.961 18.297 33.983 1.00 14.32 89 SER L N 1
ATOM 2835 C CA . SER C 3 94 ? 14.520 19.000 32.780 1.00 15.01 89 SER L CA 1
ATOM 2836 C C . SER C 3 94 ? 14.334 20.453 33.163 1.00 13.84 89 SER L C 1
ATOM 2837 O O . SER C 3 94 ? 14.237 20.715 34.370 1.00 13.95 89 SER L O 1
ATOM 2840 N N . GLN C 3 95 ? 14.291 21.367 32.202 1.00 13.05 90 GLN L N 1
ATOM 2841 C CA . GLN C 3 95 ? 14.001 22.759 32.528 1.00 12.87 90 GLN L CA 1
ATOM 2842 C C . GLN C 3 95 ? 12.822 23.218 31.693 1.00 13.12 90 GLN L C 1
ATOM 2843 O O . GLN C 3 95 ? 12.745 22.891 30.487 1.00 13.55 90 GLN L O 1
ATOM 2849 N N . SER C 3 96 ? 11.903 23.991 32.268 1.00 12.42 91 SER L N 1
ATOM 2850 C CA . SER C 3 96 ? 10.788 24.556 31.552 1.00 12.92 91 SER L CA 1
ATOM 2851 C C . SER C 3 96 ? 10.847 26.089 31.575 1.00 14.12 91 SER L C 1
ATOM 2852 O O . SER C 3 96 ? 9.846 26.747 31.229 1.00 12.89 91 SER L O 1
ATOM 2855 N N . THR C 3 97 ? 12.007 26.656 31.915 1.00 14.85 92 THR L N 1
ATOM 2856 C CA . THR C 3 97 ? 12.068 28.134 31.927 1.00 14.72 92 THR L CA 1
ATOM 2857 C C . THR C 3 97 ? 12.101 28.631 30.492 1.00 15.73 92 THR L C 1
ATOM 2858 O O . THR C 3 97 ? 11.409 29.594 30.175 1.00 17.51 92 THR L O 1
ATOM 2862 N N . HIS C 3 98 ? 12.797 27.945 29.607 1.00 15.84 93 HIS L N 1
ATOM 2863 C CA . HIS C 3 98 ? 12.760 28.207 28.159 1.00 17.00 93 HIS L CA 1
ATOM 2864 C C . HIS C 3 98 ? 12.094 26.994 27.522 1.00 16.33 93 HIS L C 1
ATOM 2865 O O . HIS C 3 98 ? 11.594 26.136 28.275 1.00 13.65 93 HIS L O 1
ATOM 2872 N N . PHE C 3 99 ? 12.075 26.860 26.198 1.00 15.68 94 PHE L N 1
ATOM 2873 C CA . PHE C 3 99 ? 11.417 25.687 25.583 1.00 16.19 94 PHE L CA 1
ATOM 2874 C C . PHE C 3 99 ? 12.046 24.463 26.211 1.00 14.70 94 PHE L C 1
ATOM 2875 O O . PHE C 3 99 ? 13.262 24.422 26.428 1.00 15.65 94 PHE L O 1
ATOM 2883 N N . PRO C 3 100 ? 11.233 23.476 26.564 1.00 14.33 95 PRO L N 1
ATOM 2884 C CA . PRO C 3 100 ? 11.658 22.337 27.326 1.00 13.36 95 PRO L CA 1
ATOM 2885 C C . PRO C 3 100 ? 12.810 21.530 26.810 1.00 13.09 95 PRO L C 1
ATOM 2886 O O . PRO C 3 100 ? 12.839 21.133 25.641 1.00 12.25 95 PRO L O 1
ATOM 2890 N N . THR C 3 101 ? 13.766 21.250 27.713 1.00 10.41 97 THR L N 1
ATOM 2891 C CA . THR C 3 101 ? 14.902 20.428 27.359 1.00 10.84 97 THR L CA 1
ATOM 2892 C C . THR C 3 101 ? 15.214 19.549 28.587 1.00 12.02 97 THR L C 1
ATOM 2893 O O . THR C 3 101 ? 14.808 19.873 29.700 1.00 11.50 97 THR L O 1
ATOM 2897 N N . PHE C 3 102 ? 15.871 18.442 28.315 1.00 11.04 98 PHE L N 1
ATOM 2898 C CA . PHE C 3 102 ? 16.089 17.382 29.277 1.00 13.93 98 PHE L CA 1
ATOM 2899 C C . PHE C 3 102 ? 17.558 16.972 29.386 1.00 14.70 98 PHE L C 1
ATOM 2900 O O . PHE C 3 102 ? 18.294 16.937 28.395 1.00 13.37 98 PHE L O 1
ATOM 2908 N N . GLY C 3 103 ? 17.932 16.599 30.613 1.00 13.93 99 GLY L N 1
ATOM 2909 C CA . GLY C 3 103 ? 19.284 16.062 30.815 1.00 14.08 99 GLY L CA 1
ATOM 2910 C C . GLY C 3 103 ? 19.305 14.650 30.218 1.00 15.38 99 GLY L C 1
ATOM 2911 O O . GLY C 3 103 ? 18.229 14.111 29.931 1.00 14.77 99 GLY L O 1
ATOM 2912 N N . GLY C 3 104 ? 20.500 14.066 30.060 1.00 14.33 100 GLY L N 1
ATOM 2913 C CA . GLY C 3 104 ? 20.672 12.747 29.497 1.00 14.35 100 GLY L CA 1
ATOM 2914 C C . GLY C 3 104 ? 20.365 11.586 30.437 1.00 14.95 100 GLY L C 1
ATOM 2915 O O . GLY C 3 104 ? 20.385 10.419 30.032 1.00 12.65 100 GLY L O 1
ATOM 2916 N N . GLY C 3 105 ? 20.155 11.869 31.730 1.00 13.94 101 GLY L N 1
ATOM 2917 C CA . GLY C 3 105 ? 19.775 10.830 32.656 1.00 16.52 101 GLY L CA 1
ATOM 2918 C C . GLY C 3 105 ? 20.881 10.234 33.496 1.00 18.48 101 GLY L C 1
ATOM 2919 O O . GLY C 3 105 ? 22.016 10.009 33.047 1.00 20.14 101 GLY L O 1
ATOM 2920 N N . THR C 3 106 ? 20.567 9.984 34.768 1.00 17.41 102 THR L N 1
ATOM 2921 C CA . THR C 3 106 ? 21.518 9.338 35.673 1.00 18.03 102 THR L CA 1
ATOM 2922 C C . THR C 3 106 ? 20.918 8.014 36.101 1.00 19.14 102 THR L C 1
ATOM 2923 O O . THR C 3 106 ? 19.847 8.060 36.726 1.00 20.37 102 THR L O 1
ATOM 2927 N N . LYS C 3 107 ? 21.506 6.864 35.777 1.00 20.29 103 LYS L N 1
ATOM 2928 C CA . LYS C 3 107 ? 20.923 5.604 36.192 1.00 19.88 103 LYS L CA 1
ATOM 2929 C C . LYS C 3 107 ? 21.346 5.242 37.625 1.00 19.68 103 LYS L C 1
ATOM 2930 O O . LYS C 3 107 ? 22.515 5.012 37.915 1.00 19.26 103 LYS L O 1
ATOM 2936 N N . LEU C 3 108 ? 20.372 5.122 38.508 1.00 19.35 104 LEU L N 1
ATOM 2937 C CA . LEU C 3 108 ? 20.595 4.698 39.887 1.00 18.50 104 LEU L CA 1
ATOM 2938 C C . LEU C 3 108 ? 20.584 3.172 39.885 1.00 19.10 104 LEU L C 1
ATOM 2939 O O . LEU C 3 108 ? 19.549 2.617 39.483 1.00 17.62 104 LEU L O 1
ATOM 2944 N N . GLU C 3 109 ? 21.678 2.500 40.244 1.00 19.31 105 GLU L N 1
ATOM 2945 C CA . GLU C 3 109 ? 21.621 1.043 40.182 1.00 22.50 105 GLU L CA 1
ATOM 2946 C C . GLU C 3 109 ? 22.178 0.371 41.433 1.00 23.47 105 GLU L C 1
ATOM 2947 O O . GLU C 3 109 ? 22.845 1.014 42.230 1.00 24.04 105 GLU L O 1
ATOM 2953 N N . ILE C 3 110 ? 21.885 -0.909 41.572 1.00 24.62 106 ILE L N 1
ATOM 2954 C CA . ILE C 3 110 ? 22.332 -1.701 42.706 1.00 27.25 106 ILE L CA 1
ATOM 2955 C C . ILE C 3 110 ? 23.836 -1.992 42.613 1.00 27.54 106 ILE L C 1
ATOM 2956 O O . ILE C 3 110 ? 24.328 -2.553 41.627 1.00 26.10 106 ILE L O 1
ATOM 2961 N N . LYS C 3 111 ? 24.534 -1.634 43.678 1.00 27.23 107 LYS L N 1
ATOM 2962 C CA . LYS C 3 111 ? 25.957 -1.896 43.794 1.00 27.35 107 LYS L CA 1
ATOM 2963 C C . LYS C 3 111 ? 26.206 -3.382 44.008 1.00 26.45 107 LYS L C 1
ATOM 2964 O O . LYS C 3 111 ? 25.519 -4.148 44.665 1.00 27.71 107 LYS L O 1
ATOM 2970 N N . ARG C 3 112 ? 27.280 -3.833 43.395 1.00 25.06 108 ARG L N 1
ATOM 2971 C CA . ARG C 3 112 ? 27.788 -5.185 43.382 1.00 23.15 108 ARG L CA 1
ATOM 2972 C C . ARG C 3 112 ? 29.283 -5.134 43.671 1.00 22.48 108 ARG L C 1
ATOM 2973 O O . ARG C 3 112 ? 29.855 -4.042 43.561 1.00 23.77 108 ARG L O 1
ATOM 2981 N N . ALA C 3 113 ? 29.915 -6.260 43.905 1.00 21.92 109 ALA L N 1
ATOM 2982 C CA . ALA C 3 113 ? 31.380 -6.219 44.064 1.00 22.09 109 ALA L CA 1
ATOM 2983 C C . ALA C 3 113 ? 32.012 -6.199 42.664 1.00 22.22 109 ALA L C 1
ATOM 2984 O O . ALA C 3 113 ? 31.424 -6.793 41.762 1.00 22.97 109 ALA L O 1
ATOM 2986 N N . ASP C 3 114 ? 33.155 -5.566 42.492 1.00 23.39 110 ASP L N 1
ATOM 2987 C CA . ASP C 3 114 ? 33.839 -5.507 41.209 1.00 24.38 110 ASP L CA 1
ATOM 2988 C C . ASP C 3 114 ? 34.108 -6.884 40.635 1.00 23.49 110 ASP L C 1
ATOM 2989 O O . ASP C 3 114 ? 34.492 -7.770 41.401 1.00 24.12 110 ASP L O 1
ATOM 2994 N N . ALA C 3 115 ? 33.913 -7.061 39.327 1.00 20.12 111 ALA L N 1
ATOM 2995 C CA . ALA C 3 115 ? 34.135 -8.343 38.696 1.00 18.41 111 ALA L CA 1
ATOM 2996 C C . ALA C 3 115 ? 34.785 -8.140 37.321 1.00 17.65 111 ALA L C 1
ATOM 2997 O O . ALA C 3 115 ? 34.242 -7.384 36.518 1.00 15.16 111 ALA L O 1
ATOM 2999 N N . ALA C 3 116 ? 35.892 -8.843 37.084 1.00 16.35 112 ALA L N 1
ATOM 3000 C CA . ALA C 3 116 ? 36.531 -8.751 35.769 1.00 14.79 112 ALA L CA 1
ATOM 3001 C C . ALA C 3 116 ? 35.712 -9.541 34.750 1.00 12.92 112 ALA L C 1
ATOM 3002 O O . ALA C 3 116 ? 35.076 -10.562 35.037 1.00 12.39 112 ALA L O 1
ATOM 3004 N N . PRO C 3 117 ? 35.742 -9.122 33.486 1.00 12.36 113 PRO L N 1
ATOM 3005 C CA . PRO C 3 117 ? 34.969 -9.794 32.453 1.00 11.64 113 PRO L CA 1
ATOM 3006 C C . PRO C 3 117 ? 35.580 -11.097 32.004 1.00 11.70 113 PRO L C 1
ATOM 3007 O O . PRO C 3 117 ? 36.806 -11.142 31.896 1.00 11.88 113 PRO L O 1
ATOM 3011 N N . THR C 3 118 ? 34.793 -12.046 31.554 1.00 11.89 114 THR L N 1
ATOM 3012 C CA . THR C 3 118 ? 35.307 -13.248 30.882 1.00 12.81 114 THR L CA 1
ATOM 3013 C C . THR C 3 118 ? 35.217 -12.908 29.383 1.00 12.04 114 THR L C 1
ATOM 3014 O O . THR C 3 118 ? 34.131 -12.637 28.864 1.00 11.30 114 THR L O 1
ATOM 3018 N N . VAL C 3 119 ? 36.345 -12.874 28.689 1.00 10.57 115 VAL L N 1
ATOM 3019 C CA . VAL C 3 119 ? 36.428 -12.503 27.289 1.00 10.27 115 VAL L CA 1
ATOM 3020 C C . VAL C 3 119 ? 36.552 -13.701 26.356 1.00 10.28 115 VAL L C 1
ATOM 3021 O O . VAL C 3 119 ? 37.389 -14.593 26.570 1.00 10.29 115 VAL L O 1
ATOM 3025 N N . SER C 3 120 ? 35.716 -13.767 25.318 1.00 8.17 116 SER L N 1
ATOM 3026 C CA . SER C 3 120 ? 35.780 -14.833 24.316 1.00 8.61 116 SER L CA 1
ATOM 3027 C C . SER C 3 120 ? 35.670 -14.244 22.905 1.00 8.39 116 SER L C 1
ATOM 3028 O O . SER C 3 120 ? 34.790 -13.389 22.717 1.00 6.20 116 SER L O 1
ATOM 3031 N N . ILE C 3 121 ? 36.556 -14.660 22.012 1.00 7.88 117 ILE L N 1
ATOM 3032 C CA . ILE C 3 121 ? 36.602 -14.129 20.655 1.00 9.61 117 ILE L CA 1
ATOM 3033 C C . ILE C 3 121 ? 36.203 -15.214 19.661 1.00 9.90 117 ILE L C 1
ATOM 3034 O O . ILE C 3 121 ? 36.533 -16.376 19.865 1.00 10.70 117 ILE L O 1
ATOM 3039 N N . PHE C 3 122 ? 35.434 -14.841 18.633 1.00 9.18 118 PHE L N 1
ATOM 3040 C CA . PHE C 3 122 ? 34.939 -15.784 17.656 1.00 11.09 118 PHE L CA 1
ATOM 3041 C C . PHE C 3 122 ? 35.191 -15.301 16.234 1.00 10.98 118 PHE L C 1
ATOM 3042 O O . PHE C 3 122 ? 34.675 -14.277 15.800 1.00 11.85 118 PHE L O 1
ATOM 3050 N N . PRO C 3 123 ? 35.946 -16.079 15.477 1.00 11.50 119 PRO L N 1
ATOM 3051 C CA . PRO C 3 123 ? 36.131 -15.811 14.053 1.00 10.92 119 PRO L CA 1
ATOM 3052 C C . PRO C 3 123 ? 34.802 -15.956 13.328 1.00 9.54 119 PRO L C 1
ATOM 3053 O O . PRO C 3 123 ? 33.853 -16.594 13.803 1.00 7.34 119 PRO L O 1
ATOM 3057 N N . PRO C 3 124 ? 34.740 -15.403 12.135 1.00 9.19 120 PRO L N 1
ATOM 3058 C CA . PRO C 3 124 ? 33.573 -15.556 11.271 1.00 8.31 120 PRO L CA 1
ATOM 3059 C C . PRO C 3 124 ? 33.287 -17.039 11.114 1.00 8.86 120 PRO L C 1
ATOM 3060 O O . PRO C 3 124 ? 34.218 -17.849 11.086 1.00 7.87 120 PRO L O 1
ATOM 3064 N N . SER C 3 125 ? 32.028 -17.397 10.950 1.00 8.18 121 SER L N 1
ATOM 3065 C CA . SER C 3 125 ? 31.712 -18.797 10.733 1.00 9.78 121 SER L CA 1
ATOM 3066 C C . SER C 3 125 ? 31.968 -19.161 9.271 1.00 10.09 121 SER L C 1
ATOM 3067 O O . SER C 3 125 ? 31.834 -18.341 8.371 1.00 9.03 121 SER L O 1
ATOM 3070 N N . SER C 3 126 ? 32.157 -20.448 9.038 1.00 12.74 122 SER L N 1
ATOM 3071 C CA . SER C 3 126 ? 32.239 -20.993 7.672 1.00 15.49 122 SER L CA 1
ATOM 3072 C C . SER C 3 126 ? 31.037 -20.574 6.850 1.00 14.93 122 SER L C 1
ATOM 3073 O O . SER C 3 126 ? 31.097 -20.210 5.673 1.00 15.90 122 SER L O 1
ATOM 3076 N N . GLU C 3 127 ? 29.861 -20.662 7.494 1.00 14.54 123 GLU L N 1
ATOM 3077 C CA . GLU C 3 127 ? 28.610 -20.269 6.848 1.00 13.33 123 GLU L CA 1
ATOM 3078 C C . GLU C 3 127 ? 28.620 -18.849 6.329 1.00 11.62 123 GLU L C 1
ATOM 3079 O O . GLU C 3 127 ? 28.338 -18.583 5.156 1.00 11.80 123 GLU L O 1
ATOM 3085 N N . GLN C 3 128 ? 28.947 -17.876 7.181 1.00 11.32 124 GLN L N 1
ATOM 3086 C CA . GLN C 3 128 ? 28.969 -16.485 6.778 1.00 10.43 124 GLN L CA 1
ATOM 3087 C C . GLN C 3 128 ? 30.028 -16.247 5.702 1.00 11.57 124 GLN L C 1
ATOM 3088 O O . GLN C 3 128 ? 29.771 -15.469 4.774 1.00 10.76 124 GLN L O 1
ATOM 3094 N N . LEU C 3 129 ? 31.187 -16.909 5.860 1.00 11.09 125 LEU L N 1
ATOM 3095 C CA . LEU C 3 129 ? 32.220 -16.625 4.842 1.00 13.91 125 LEU L CA 1
ATOM 3096 C C . LEU C 3 129 ? 31.778 -17.144 3.473 1.00 14.60 125 LEU L C 1
ATOM 3097 O O . LEU C 3 129 ? 31.960 -16.483 2.446 1.00 14.82 125 LEU L O 1
ATOM 3102 N N . THR C 3 130 ? 31.110 -18.288 3.438 1.00 16.35 126 THR L N 1
ATOM 3103 C CA . THR C 3 130 ? 30.560 -18.818 2.185 1.00 19.09 126 THR L CA 1
ATOM 3104 C C . THR C 3 130 ? 29.661 -17.785 1.524 1.00 18.80 126 THR L C 1
ATOM 3105 O O . THR C 3 130 ? 29.641 -17.560 0.312 1.00 17.99 126 THR L O 1
ATOM 3109 N N . SER C 3 131 ? 28.910 -17.077 2.354 1.00 19.11 127 SER L N 1
ATOM 3110 C CA . SER C 3 131 ? 27.975 -16.041 1.946 1.00 19.28 127 SER L CA 1
ATOM 3111 C C . SER C 3 131 ? 28.636 -14.773 1.476 1.00 18.28 127 SER L C 1
ATOM 3112 O O . SER C 3 131 ? 28.006 -13.890 0.881 1.00 19.21 127 SER L O 1
ATOM 3115 N N . GLY C 3 132 ? 29.934 -14.556 1.745 1.00 17.07 128 GLY L N 1
ATOM 3116 C CA . GLY C 3 132 ? 30.589 -13.328 1.311 1.00 15.10 128 GLY L CA 1
ATOM 3117 C C . GLY C 3 132 ? 30.719 -12.311 2.421 1.00 15.01 128 GLY L C 1
ATOM 3118 O O . GLY C 3 132 ? 31.147 -11.186 2.149 1.00 16.19 128 GLY L O 1
ATOM 3119 N N . GLY C 3 133 ? 30.395 -12.683 3.670 1.00 14.05 129 GLY L N 1
ATOM 3120 C CA . GLY C 3 133 ? 30.506 -11.670 4.741 1.00 12.89 129 GLY L CA 1
ATOM 3121 C C . GLY C 3 133 ? 31.452 -12.157 5.826 1.00 10.99 129 GLY L C 1
ATOM 3122 O O . GLY C 3 133 ? 31.822 -13.320 5.869 1.00 10.45 129 GLY L O 1
ATOM 3123 N N . ALA C 3 134 ? 31.841 -11.273 6.744 1.00 13.15 130 ALA L N 1
ATOM 3124 C CA . ALA C 3 134 ? 32.758 -11.683 7.816 1.00 11.09 130 ALA L CA 1
ATOM 3125 C C . ALA C 3 134 ? 32.523 -10.885 9.094 1.00 12.27 130 ALA L C 1
ATOM 3126 O O . ALA C 3 134 ? 32.906 -9.725 9.148 1.00 12.89 130 ALA L O 1
ATOM 3128 N N . SER C 3 135 ? 31.868 -11.531 10.068 1.00 11.19 131 SER L N 1
ATOM 3129 C CA . SER C 3 135 ? 31.646 -10.863 11.351 1.00 10.42 131 SER L CA 1
ATOM 3130 C C . SER C 3 135 ? 32.548 -11.555 12.371 1.00 9.59 131 SER L C 1
ATOM 3131 O O . SER C 3 135 ? 32.565 -12.795 12.448 1.00 9.56 131 SER L O 1
ATOM 3134 N N . VAL C 3 136 ? 33.267 -10.715 13.100 1.00 9.75 132 VAL L N 1
ATOM 3135 C CA . VAL C 3 136 ? 34.156 -11.184 14.150 1.00 10.01 132 VAL L CA 1
ATOM 3136 C C . VAL C 3 136 ? 33.493 -10.731 15.455 1.00 10.24 132 VAL L C 1
ATOM 3137 O O . VAL C 3 136 ? 33.203 -9.541 15.610 1.00 10.51 132 VAL L O 1
ATOM 3141 N N . VAL C 3 137 ? 33.291 -11.668 16.387 1.00 9.86 133 VAL L N 1
ATOM 3142 C CA . VAL C 3 137 ? 32.522 -11.307 17.577 1.00 10.31 133 VAL L CA 1
ATOM 3143 C C . VAL C 3 137 ? 33.345 -11.516 18.839 1.00 9.37 133 VAL L C 1
ATOM 3144 O O . VAL C 3 137 ? 34.167 -12.411 18.957 1.00 10.06 133 VAL L O 1
ATOM 3148 N N . CYS C 3 138 ? 33.077 -10.672 19.822 1.00 10.55 134 CYS L N 1
ATOM 3149 C CA . CYS C 3 138 ? 33.743 -10.799 21.108 1.00 10.97 134 CYS L CA 1
ATOM 3150 C C . CYS C 3 138 ? 32.703 -10.561 22.207 1.00 10.88 134 CYS L C 1
ATOM 3151 O O . CYS C 3 138 ? 31.995 -9.568 22.087 1.00 9.60 134 CYS L O 1
ATOM 3154 N N . PHE C 3 139 ? 32.595 -11.475 23.145 1.00 10.51 135 PHE L N 1
ATOM 3155 C CA . PHE C 3 139 ? 31.704 -11.323 24.279 1.00 9.62 135 PHE L CA 1
ATOM 3156 C C . PHE C 3 139 ? 32.587 -11.021 25.505 1.00 10.87 135 PHE L C 1
ATOM 3157 O O . PHE C 3 139 ? 33.657 -11.603 25.710 1.00 8.84 135 PHE L O 1
ATOM 3165 N N . LEU C 3 140 ? 32.102 -10.058 26.254 1.00 11.30 136 LEU L N 1
ATOM 3166 C CA . LEU C 3 140 ? 32.748 -9.599 27.493 1.00 11.67 136 LEU L CA 1
ATOM 3167 C C . LEU C 3 140 ? 31.677 -9.783 28.570 1.00 12.10 136 LEU L C 1
ATOM 3168 O O . LEU C 3 140 ? 30.727 -8.971 28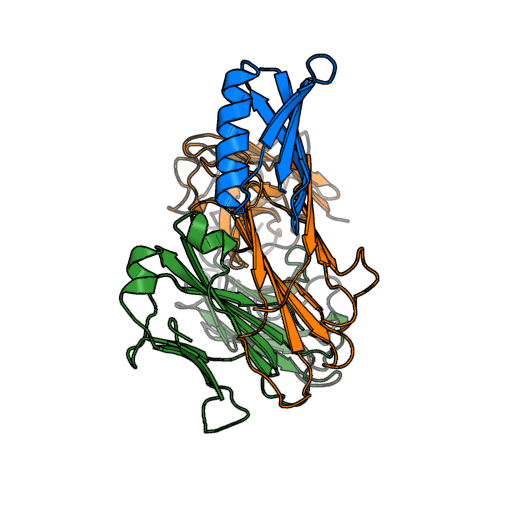.622 1.00 10.09 136 LEU L O 1
ATOM 3173 N N . ASN C 3 141 ? 31.724 -10.946 29.247 1.00 11.55 137 ASN L N 1
ATOM 3174 C CA . ASN C 3 141 ? 30.628 -11.318 30.115 1.00 13.07 137 ASN L CA 1
ATOM 3175 C C . ASN C 3 141 ? 30.887 -11.253 31.623 1.00 14.84 137 ASN L C 1
ATOM 3176 O O . ASN C 3 141 ? 31.957 -11.582 32.132 1.00 13.17 137 ASN L O 1
ATOM 3181 N N . ASN C 3 142 ? 29.806 -10.902 32.313 1.00 15.27 138 ASN L N 1
ATOM 3182 C CA . ASN C 3 142 ? 29.708 -10.859 33.765 1.00 15.81 138 ASN L CA 1
ATOM 3183 C C . ASN C 3 142 ? 30.743 -9.989 34.453 1.00 14.85 138 ASN L C 1
ATOM 3184 O O . ASN C 3 142 ? 31.524 -10.443 35.302 1.00 15.30 138 ASN L O 1
ATOM 3189 N N . PHE C 3 143 ? 30.772 -8.692 34.164 1.00 13.33 139 PHE L N 1
ATOM 3190 C CA . PHE C 3 143 ? 31.725 -7.802 34.794 1.00 13.08 139 PHE L CA 1
ATOM 3191 C C . PHE C 3 143 ? 30.992 -6.739 35.599 1.00 13.17 139 PHE L C 1
ATOM 3192 O O . PHE C 3 143 ? 29.801 -6.518 35.370 1.00 14.08 139 PHE L O 1
ATOM 3200 N N . TYR C 3 144 ? 31.710 -6.014 36.436 1.00 13.68 140 TYR L N 1
ATOM 3201 C CA . TYR C 3 144 ? 31.140 -4.935 37.246 1.00 15.41 140 TYR L CA 1
ATOM 3202 C C . TYR C 3 144 ? 32.299 -4.109 37.768 1.00 14.93 140 TYR L C 1
ATOM 3203 O O . TYR C 3 144 ? 33.275 -4.707 38.218 1.00 15.92 140 TYR L O 1
ATOM 3212 N N . PRO C 3 145 ? 32.272 -2.800 37.661 1.00 15.58 141 PRO L N 1
ATOM 3213 C CA . PRO C 3 145 ? 31.155 -2.047 37.136 1.00 15.90 141 PRO L CA 1
ATOM 3214 C C . PRO C 3 145 ? 30.964 -2.065 35.623 1.00 16.87 141 PRO L C 1
ATOM 3215 O O . PRO C 3 145 ? 31.708 -2.740 34.917 1.00 15.90 141 PRO L O 1
ATOM 3219 N N . LYS C 3 146 ? 30.002 -1.295 35.132 1.00 17.47 142 LYS L N 1
ATOM 3220 C CA . LYS C 3 146 ? 29.662 -1.264 33.719 1.00 20.09 142 LYS L CA 1
ATOM 3221 C C . LYS C 3 146 ? 30.702 -0.668 32.782 1.00 19.60 142 LYS L C 1
ATOM 3222 O O . LYS C 3 146 ? 30.825 -1.099 31.636 1.00 17.44 142 LYS L O 1
ATOM 3228 N N . ASP C 3 147 ? 31.395 0.369 33.203 1.00 21.67 143 ASP L N 1
ATOM 3229 C CA . ASP C 3 147 ? 32.397 1.015 32.374 1.00 23.96 143 ASP L CA 1
ATOM 3230 C C . ASP C 3 147 ? 33.427 -0.013 31.925 1.00 22.02 143 ASP L C 1
ATOM 3231 O O . ASP C 3 147 ? 34.046 -0.724 32.726 1.00 22.26 143 ASP L O 1
ATOM 3236 N N . ILE C 3 148 ? 33.584 -0.161 30.623 1.00 19.92 144 ILE L N 1
ATOM 3237 C CA . ILE C 3 148 ? 34.575 -1.118 30.106 1.00 16.24 144 ILE L CA 1
ATOM 3238 C C . ILE C 3 148 ? 35.012 -0.558 28.759 1.00 17.20 144 ILE L C 1
ATOM 3239 O O . ILE C 3 148 ? 34.174 0.037 28.068 1.00 16.36 144 ILE L O 1
ATOM 3244 N N . ASN C 3 149 ? 36.297 -0.700 28.458 1.00 16.27 145 ASN L N 1
ATOM 3245 C CA . ASN C 3 149 ? 36.725 -0.132 27.151 1.00 17.05 145 ASN L CA 1
ATOM 3246 C C . ASN C 3 149 ? 37.188 -1.338 26.335 1.00 16.39 145 ASN L C 1
ATOM 3247 O O . ASN C 3 149 ? 37.904 -2.161 26.924 1.00 16.51 145 ASN L O 1
ATOM 3252 N N . VAL C 3 150 ? 36.741 -1.416 25.094 1.00 15.13 146 VAL L N 1
ATOM 3253 C CA . VAL C 3 150 ? 37.098 -2.546 24.251 1.00 13.98 146 VAL L CA 1
ATOM 3254 C C . VAL C 3 150 ? 37.766 -2.028 22.958 1.00 13.74 146 VAL L C 1
ATOM 3255 O O . VAL C 3 150 ? 37.315 -1.066 22.360 1.00 12.24 146 VAL L O 1
ATOM 3259 N N . LYS C 3 151 ? 38.842 -2.697 22.583 1.00 12.52 147 LYS L N 1
ATOM 3260 C CA . LYS C 3 151 ? 39.557 -2.336 21.370 1.00 13.04 147 LYS L CA 1
ATOM 3261 C C . LYS C 3 151 ? 39.741 -3.567 20.477 1.00 12.60 147 LYS L C 1
ATOM 3262 O O . LYS C 3 151 ? 40.128 -4.599 20.970 1.00 11.07 147 LYS L O 1
ATOM 3268 N N . TRP C 3 152 ? 39.499 -3.377 19.184 1.00 12.75 148 TRP L N 1
ATOM 3269 C CA . TRP C 3 152 ? 39.764 -4.408 18.199 1.00 9.75 148 TRP L CA 1
ATOM 3270 C C . TRP C 3 152 ? 41.139 -4.062 17.621 1.00 10.33 148 TRP L C 1
ATOM 3271 O O . TRP C 3 152 ? 41.413 -2.898 17.308 1.00 9.06 148 TRP L O 1
ATOM 3282 N N . LYS C 3 153 ? 42.016 -5.050 17.555 1.00 11.77 149 LYS L N 1
ATOM 3283 C CA . LYS C 3 153 ? 43.349 -4.860 16.987 1.00 13.06 149 LYS L CA 1
ATOM 3284 C C . LYS C 3 153 ? 43.596 -5.910 15.907 1.00 12.44 149 LYS L C 1
ATOM 3285 O O . LYS C 3 153 ? 43.347 -7.088 16.078 1.00 14.15 149 LYS L O 1
ATOM 3291 N N . ILE C 3 154 ? 44.014 -5.454 14.742 1.00 12.39 150 ILE L N 1
ATOM 3292 C CA . ILE C 3 154 ? 44.227 -6.293 13.570 1.00 12.31 150 ILE L CA 1
ATOM 3293 C C . ILE C 3 154 ? 45.664 -6.114 13.068 1.00 10.08 150 ILE L C 1
ATOM 3294 O O . ILE C 3 154 ? 46.054 -4.998 12.702 1.00 8.73 150 ILE L O 1
ATOM 3299 N N . ASP C 3 155 ? 46.429 -7.174 13.237 1.00 11.30 151 ASP L N 1
ATOM 3300 C CA . ASP C 3 155 ? 47.867 -7.144 12.983 1.00 14.44 151 ASP L CA 1
ATOM 3301 C C . ASP C 3 155 ? 48.458 -5.968 13.765 1.00 15.81 151 ASP L C 1
ATOM 3302 O O . ASP C 3 155 ? 49.287 -5.222 13.251 1.00 17.44 151 ASP L O 1
ATOM 3307 N N . GLY C 3 156 ? 47.987 -5.730 14.987 1.00 17.50 152 GLY L N 1
ATOM 3308 C CA . GLY C 3 156 ? 48.443 -4.708 15.881 1.00 17.85 152 GLY L CA 1
ATOM 3309 C C . GLY C 3 156 ? 47.821 -3.347 15.785 1.00 18.80 152 GLY L C 1
ATOM 3310 O O . GLY C 3 156 ? 48.019 -2.521 16.688 1.00 20.33 152 GLY L O 1
ATOM 3311 N N . LYS C 3 157 ? 47.127 -3.026 14.704 1.00 17.40 153 LYS L N 1
ATOM 3312 C CA . LYS C 3 157 ? 46.523 -1.715 14.562 1.00 15.75 153 LYS L CA 1
ATOM 3313 C C . LYS C 3 157 ? 45.076 -1.761 15.053 1.00 14.73 153 LYS L C 1
ATOM 3314 O O . LYS C 3 157 ? 44.362 -2.721 14.740 1.00 13.70 153 LYS L O 1
ATOM 3320 N N . GLU C 3 158 ? 44.675 -0.673 15.697 1.00 13.05 154 GLU L N 1
ATOM 3321 C CA . GLU C 3 158 ? 43.276 -0.588 16.117 1.00 13.64 154 GLU L CA 1
ATOM 3322 C C . GLU C 3 158 ? 42.351 -0.386 14.913 1.00 13.68 154 GLU L C 1
ATOM 3323 O O . GLU C 3 158 ? 42.649 0.292 13.934 1.00 13.06 154 GLU L O 1
ATOM 3329 N N . ARG C 3 159 ? 41.165 -0.951 15.033 1.00 14.09 155 ARG L N 1
ATOM 3330 C CA . ARG C 3 159 ? 40.085 -0.842 14.094 1.00 15.36 155 ARG L CA 1
ATOM 3331 C C . ARG C 3 159 ? 38.811 -0.423 14.836 1.00 15.97 155 ARG L C 1
ATOM 3332 O O . ARG C 3 159 ? 38.331 -1.136 15.729 1.00 17.01 155 ARG L O 1
ATOM 3340 N N . GLN C 3 160 ? 38.275 0.722 14.505 1.00 18.07 156 GLN L N 1
ATOM 3341 C CA . GLN C 3 160 ? 37.048 1.263 15.068 1.00 19.95 156 GLN L CA 1
ATOM 3342 C C . GLN C 3 160 ? 35.943 1.160 14.008 1.00 18.54 156 GLN L C 1
ATOM 3343 O O . GLN C 3 160 ? 34.756 0.973 14.272 1.00 18.78 156 GLN L O 1
ATOM 3349 N N . ASN C 3 161 ? 36.352 1.235 12.744 1.00 16.14 157 ASN L N 1
ATOM 3350 C CA . ASN C 3 161 ? 35.471 1.162 11.596 1.00 15.15 157 ASN L CA 1
ATOM 3351 C C . ASN C 3 161 ? 34.735 -0.168 11.467 1.00 13.82 157 ASN L C 1
ATOM 3352 O O . ASN C 3 161 ? 35.349 -1.224 11.294 1.00 13.25 157 ASN L O 1
ATOM 3357 N N . GLY C 3 162 ? 33.398 -0.152 11.555 1.00 11.12 158 GLY L N 1
ATOM 3358 C CA . GLY C 3 162 ? 32.599 -1.360 11.392 1.00 12.32 158 GLY L CA 1
ATOM 3359 C C . GLY C 3 162 ? 32.306 -2.086 12.713 1.00 12.19 158 GLY L C 1
ATOM 3360 O O . GLY C 3 162 ? 31.807 -3.216 12.664 1.00 9.86 158 GLY L O 1
ATOM 3361 N N . VAL C 3 163 ? 32.633 -1.459 13.832 1.00 12.22 159 VAL L N 1
ATOM 3362 C CA . VAL C 3 163 ? 32.426 -2.093 15.140 1.00 12.39 159 VAL L CA 1
ATOM 3363 C C . VAL C 3 163 ? 31.107 -1.624 15.754 1.00 12.37 159 VAL L C 1
ATOM 3364 O O . VAL C 3 163 ? 30.851 -0.414 15.771 1.00 13.80 159 VAL L O 1
ATOM 3368 N N . LEU C 3 164 ? 30.291 -2.552 16.233 1.00 11.80 160 LEU L N 1
ATOM 3369 C CA . LEU C 3 164 ? 29.037 -2.195 16.903 1.00 12.62 160 LEU L CA 1
ATOM 3370 C C . LEU C 3 164 ? 28.993 -2.981 18.227 1.00 12.71 160 LEU L C 1
ATOM 3371 O O . LEU C 3 164 ? 29.275 -4.167 18.230 1.00 10.44 160 LEU L O 1
ATOM 3376 N N . ASN C 3 165 ? 28.671 -2.293 19.302 1.00 12.29 161 ASN L N 1
ATOM 3377 C CA . ASN C 3 165 ? 28.615 -2.876 20.623 1.00 13.55 161 ASN L CA 1
ATOM 3378 C C . ASN C 3 165 ? 27.192 -2.939 21.178 1.00 13.25 161 ASN L C 1
ATOM 3379 O O . ASN C 3 165 ? 26.393 -2.047 20.875 1.00 13.21 161 ASN L O 1
ATOM 3384 N N . SER C 3 166 ? 26.893 -3.938 21.987 1.00 12.02 162 SER L N 1
ATOM 3385 C CA . SER C 3 166 ? 25.564 -4.028 22.599 1.00 13.49 162 SER L CA 1
ATOM 3386 C C . SER C 3 166 ? 25.731 -4.534 24.031 1.00 14.31 162 SER L C 1
ATOM 3387 O O . SER C 3 166 ? 26.499 -5.456 24.290 1.00 13.47 162 SER L O 1
ATOM 3390 N N . TRP C 3 167 ? 25.120 -3.803 24.940 1.00 14.75 163 TRP L N 1
ATOM 3391 C CA . TRP C 3 167 ? 25.211 -4.069 26.360 1.00 17.24 163 TRP L CA 1
ATOM 3392 C C . TRP C 3 167 ? 23.880 -4.572 26.911 1.00 16.96 163 TRP L C 1
ATOM 3393 O O . TRP C 3 167 ? 22.804 -4.061 26.659 1.00 15.58 163 TRP L O 1
ATOM 3404 N N . THR C 3 168 ? 23.980 -5.621 27.693 1.00 16.68 164 THR L N 1
ATOM 3405 C CA . THR C 3 168 ? 22.855 -6.247 28.382 1.00 18.30 164 THR L CA 1
ATOM 3406 C C . THR C 3 168 ? 22.479 -5.354 29.562 1.00 19.30 164 THR L C 1
ATOM 3407 O O . THR C 3 168 ? 23.276 -4.513 30.015 1.00 17.44 164 THR L O 1
ATOM 3411 N N . ASP C 3 169 ? 21.220 -5.348 29.990 1.00 19.32 165 ASP L N 1
ATOM 3412 C CA . ASP C 3 169 ? 20.865 -4.590 31.191 1.00 21.17 165 ASP L CA 1
ATOM 3413 C C . ASP C 3 169 ? 21.465 -5.309 32.398 1.00 20.69 165 ASP L C 1
ATOM 3414 O O . ASP C 3 169 ? 21.799 -6.496 32.338 1.00 19.87 165 ASP L O 1
ATOM 3419 N N . GLN C 3 170 ? 21.523 -4.601 33.523 1.00 21.61 166 GLN L N 1
ATOM 3420 C CA . GLN C 3 170 ? 22.073 -5.229 34.733 1.00 22.57 166 GLN L CA 1
ATOM 3421 C C . GLN C 3 170 ? 21.378 -6.547 35.025 1.00 23.39 166 GLN L C 1
ATOM 3422 O O . GLN C 3 170 ? 22.058 -7.589 35.192 1.00 22.47 166 GLN L O 1
ATOM 3428 N N . ASP C 3 174 ? 22.346 -11.518 40.425 1.00 28.90 170 ASP L N 1
ATOM 3429 C CA . ASP C 3 174 ? 23.654 -11.438 39.659 1.00 26.84 170 ASP L CA 1
ATOM 3430 C C . ASP C 3 174 ? 24.175 -10.021 39.719 1.00 24.05 170 ASP L C 1
ATOM 3431 O O . ASP C 3 174 ? 25.230 -9.721 40.296 1.00 22.41 170 ASP L O 1
ATOM 3436 N N . SER C 3 175 ? 23.469 -9.071 39.108 1.00 21.91 171 SER L N 1
ATOM 3437 C CA . SER C 3 175 ? 23.815 -7.654 39.161 1.00 20.27 171 SER L CA 1
ATOM 3438 C C . SER C 3 175 ? 25.034 -7.260 38.332 1.00 17.39 171 SER L C 1
ATOM 3439 O O . SER C 3 175 ? 25.483 -6.115 38.433 1.00 16.50 171 SER L O 1
ATOM 3442 N N . THR C 3 176 ? 25.568 -8.136 37.511 1.00 16.22 172 THR L N 1
ATOM 3443 C CA . THR C 3 176 ? 26.725 -7.844 36.669 1.00 15.23 172 THR L CA 1
ATOM 3444 C C . THR C 3 176 ? 26.225 -7.391 35.281 1.00 15.72 172 THR L C 1
ATOM 3445 O O . THR C 3 176 ? 25.037 -7.524 34.974 1.00 14.12 172 THR L O 1
ATOM 3449 N N . TYR C 3 177 ? 27.153 -6.891 34.475 1.00 12.98 173 TYR L N 1
ATOM 3450 C CA . TYR C 3 177 ? 26.862 -6.443 33.121 1.00 13.78 173 TYR L CA 1
ATOM 3451 C C . TYR C 3 177 ? 27.565 -7.357 32.118 1.00 13.61 173 TYR L C 1
ATOM 3452 O O . TYR C 3 177 ? 28.519 -8.050 32.478 1.00 13.26 173 TYR L O 1
ATOM 3461 N N . SER C 3 178 ? 27.048 -7.408 30.894 1.00 10.64 174 SER L N 1
ATOM 3462 C CA . SER C 3 178 ? 27.696 -8.183 29.847 1.00 11.63 174 SER L CA 1
ATOM 3463 C C . SER C 3 178 ? 27.633 -7.331 28.563 1.00 11.79 174 SER L C 1
ATOM 3464 O O . SER C 3 178 ? 26.809 -6.428 28.435 1.00 11.29 174 SER L O 1
ATOM 3467 N N . MET C 3 179 ? 28.522 -7.690 27.641 1.00 11.29 175 MET L N 1
ATOM 3468 C CA . MET C 3 179 ? 28.592 -6.876 26.429 1.00 11.86 175 MET L CA 1
ATOM 3469 C C . MET C 3 179 ? 29.121 -7.683 25.255 1.00 11.48 175 MET L C 1
ATOM 3470 O O . MET C 3 179 ? 29.907 -8.615 25.410 1.00 9.22 175 MET L O 1
ATOM 3475 N N . SER C 3 180 ? 28.542 -7.361 24.090 1.00 10.48 176 SER L N 1
ATOM 3476 C CA . SER C 3 180 ? 29.050 -7.974 22.862 1.00 11.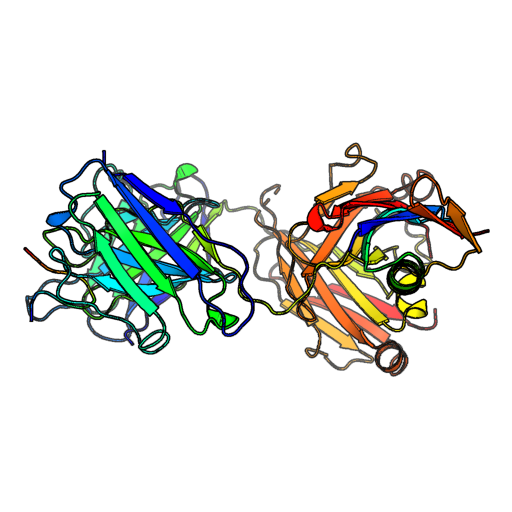31 176 SER L CA 1
ATOM 3477 C C . SER C 3 180 ? 29.612 -6.877 21.964 1.00 11.60 176 SER L C 1
ATOM 3478 O O . SER C 3 180 ? 29.129 -5.741 21.933 1.00 11.46 176 SER L O 1
ATOM 3481 N N . SER C 3 181 ? 30.725 -7.155 21.308 1.00 11.82 177 SER L N 1
ATOM 3482 C CA . SER C 3 181 ? 31.371 -6.274 20.339 1.00 12.10 177 SER L CA 1
ATOM 3483 C C . SER C 3 181 ? 31.476 -7.085 19.040 1.00 12.71 177 SER L C 1
ATOM 3484 O O . SER C 3 181 ? 31.892 -8.252 19.058 1.00 12.72 177 SER L O 1
ATOM 3487 N N . THR C 3 182 ? 31.022 -6.484 17.945 1.00 10.79 178 THR L N 1
ATOM 3488 C CA . THR C 3 182 ? 31.029 -7.243 16.691 1.00 10.53 178 THR L CA 1
ATOM 3489 C C . THR C 3 182 ? 31.673 -6.378 15.610 1.00 9.48 178 THR L C 1
ATOM 3490 O O . THR C 3 182 ? 31.263 -5.228 15.474 1.00 9.30 178 THR L O 1
ATOM 3494 N N . LEU C 3 183 ? 32.743 -6.905 15.028 1.00 9.87 179 LEU L N 1
ATOM 3495 C CA . LEU C 3 183 ? 33.408 -6.127 13.956 1.00 9.46 179 LEU L CA 1
ATOM 3496 C C . LEU C 3 183 ? 32.900 -6.733 12.650 1.00 10.24 179 LEU L C 1
ATOM 3497 O O . LEU C 3 183 ? 33.096 -7.941 12.465 1.00 10.99 179 LEU L O 1
ATOM 3502 N N . THR C 3 184 ? 32.206 -5.935 11.853 1.00 11.06 180 THR L N 1
ATOM 3503 C CA . THR C 3 184 ? 31.652 -6.504 10.630 1.00 14.26 180 THR L CA 1
ATOM 3504 C C . THR C 3 184 ? 32.459 -6.035 9.425 1.00 13.65 180 THR L C 1
ATOM 3505 O O . THR C 3 184 ? 32.623 -4.842 9.237 1.00 14.68 180 THR L O 1
ATOM 3509 N N . LEU C 3 185 ? 33.032 -6.995 8.721 1.00 15.28 181 LEU L N 1
ATOM 3510 C CA . LEU C 3 185 ? 33.822 -6.704 7.523 1.00 17.46 181 LEU L CA 1
ATOM 3511 C C . LEU C 3 185 ? 33.260 -7.465 6.324 1.00 16.78 181 LEU L C 1
ATOM 3512 O O . LEU C 3 185 ? 32.481 -8.387 6.539 1.00 16.87 181 LEU L O 1
ATOM 3517 N N . THR C 3 186 ? 33.743 -7.173 5.125 1.00 17.16 182 THR L N 1
ATOM 3518 C CA . THR C 3 186 ? 33.418 -8.029 3.983 1.00 17.76 182 THR L CA 1
ATOM 3519 C C . THR C 3 186 ? 34.380 -9.222 4.067 1.00 17.43 182 THR L C 1
ATOM 3520 O O . THR C 3 186 ? 35.401 -9.132 4.779 1.00 16.36 182 THR L O 1
ATOM 3524 N N . LYS C 3 187 ? 34.146 -10.287 3.312 1.00 16.76 183 LYS L N 1
ATOM 3525 C CA . LYS C 3 187 ? 35.081 -11.415 3.306 1.00 17.75 183 LYS L CA 1
ATOM 3526 C C . LYS C 3 187 ? 36.453 -10.929 2.815 1.00 18.55 183 LYS L C 1
ATOM 3527 O O . LYS C 3 187 ? 37.480 -11.293 3.403 1.00 15.44 183 LYS L O 1
ATOM 3533 N N . ASP C 3 188 ? 36.438 -10.110 1.764 1.00 20.02 184 ASP L N 1
ATOM 3534 C CA . ASP C 3 188 ? 37.674 -9.558 1.214 1.00 22.40 184 ASP L CA 1
ATOM 3535 C C . ASP C 3 188 ? 38.501 -8.773 2.222 1.00 21.57 184 ASP L C 1
ATOM 3536 O O . ASP C 3 188 ? 39.729 -8.905 2.266 1.00 21.46 184 ASP L O 1
ATOM 3541 N N . GLU C 3 189 ? 37.853 -7.909 3.003 1.00 21.64 185 GLU L N 1
ATOM 3542 C CA . GLU C 3 189 ? 38.557 -7.145 4.034 1.00 21.89 185 GLU L CA 1
ATOM 3543 C C . GLU C 3 189 ? 39.112 -8.075 5.100 1.00 19.16 185 GLU L C 1
ATOM 3544 O O . GLU C 3 189 ? 40.262 -7.972 5.519 1.00 19.69 185 GLU L O 1
ATOM 3550 N N . TYR C 3 190 ? 38.309 -9.051 5.523 1.00 17.06 186 TYR L N 1
ATOM 3551 C CA . TYR C 3 190 ? 38.707 -10.026 6.536 1.00 15.78 186 TYR L CA 1
ATOM 3552 C C . TYR C 3 190 ? 39.962 -10.807 6.137 1.00 15.35 186 TYR L C 1
ATOM 3553 O O . TYR C 3 190 ? 40.790 -11.180 6.984 1.00 15.08 186 TYR L O 1
ATOM 3562 N N . GLU C 3 191 ? 40.087 -11.088 4.837 1.00 14.68 187 GLU L N 1
ATOM 3563 C CA . GLU C 3 191 ? 41.236 -11.794 4.281 1.00 13.44 187 GLU L CA 1
ATOM 3564 C C . GLU C 3 191 ? 42.443 -10.888 4.095 1.00 12.55 187 GLU L C 1
ATOM 3565 O O . GLU C 3 191 ? 43.552 -11.380 3.821 1.00 12.64 187 GLU L O 1
ATOM 3571 N N . ARG C 3 192 ? 42.312 -9.578 4.256 1.00 13.34 188 ARG L N 1
ATOM 3572 C CA . ARG C 3 192 ? 43.418 -8.659 4.127 1.00 16.46 188 ARG L CA 1
ATOM 3573 C C . ARG C 3 192 ? 44.380 -8.823 5.312 1.00 14.98 188 ARG L C 1
ATOM 3574 O O . ARG C 3 192 ? 45.504 -8.323 5.239 1.00 13.58 188 ARG L O 1
ATOM 3582 N N . HIS C 3 193 ? 43.915 -9.319 6.453 1.00 13.68 189 HIS L N 1
ATOM 3583 C CA . HIS C 3 193 ? 44.801 -9.430 7.622 1.00 13.87 189 HIS L CA 1
ATOM 3584 C C . HIS C 3 193 ? 44.635 -10.769 8.296 1.00 11.41 189 HIS L C 1
ATOM 3585 O O . HIS C 3 193 ? 43.638 -11.449 8.093 1.00 11.10 189 HIS L O 1
ATOM 3592 N N . ASN C 3 194 ? 45.640 -11.181 9.089 1.00 11.70 190 ASN L N 1
ATOM 3593 C CA . ASN C 3 194 ? 45.617 -12.487 9.701 1.00 11.46 190 ASN L CA 1
ATOM 3594 C C . ASN C 3 194 ? 45.467 -12.524 11.214 1.00 11.57 190 ASN L C 1
ATOM 3595 O O . ASN C 3 194 ? 44.989 -13.554 11.710 1.00 14.13 190 ASN L O 1
ATOM 3600 N N . SER C 3 195 ? 45.961 -11.517 11.923 1.00 10.47 191 SER L N 1
ATOM 3601 C CA . SER C 3 195 ? 45.892 -11.553 13.391 1.00 10.17 191 SER L CA 1
ATOM 3602 C C . SER C 3 195 ? 44.784 -10.682 13.969 1.00 8.47 191 SER L C 1
ATOM 3603 O O . SER C 3 195 ? 44.766 -9.460 13.803 1.00 8.13 191 SER L O 1
ATOM 3606 N N . TYR C 3 196 ? 43.847 -11.309 14.678 1.00 7.72 192 TYR L N 1
ATOM 3607 C CA . TYR C 3 196 ? 42.679 -10.620 15.230 1.00 8.25 192 TYR L CA 1
ATOM 3608 C C . TYR C 3 196 ? 42.639 -10.706 16.750 1.00 8.64 192 TYR L C 1
ATOM 3609 O O . TYR C 3 196 ? 42.733 -11.809 17.311 1.00 8.60 192 TYR L O 1
ATOM 3618 N N . THR C 3 197 ? 42.560 -9.550 17.361 1.00 8.14 193 THR L N 1
ATOM 3619 C CA . THR C 3 197 ? 42.560 -9.480 18.827 1.00 8.75 193 THR L CA 1
ATOM 3620 C C . THR C 3 197 ? 41.433 -8.586 19.336 1.00 9.13 193 THR L C 1
ATOM 3621 O O . THR C 3 197 ? 41.138 -7.522 18.800 1.00 7.98 193 THR L O 1
ATOM 3625 N N . CYS C 3 198 ? 40.817 -9.050 20.413 1.00 8.95 194 CYS L N 1
ATOM 3626 C CA . CYS C 3 198 ? 39.815 -8.319 21.146 1.00 8.52 194 CYS L CA 1
ATOM 3627 C C . CYS C 3 198 ? 40.415 -7.988 22.523 1.00 9.76 194 CYS L C 1
ATOM 3628 O O . CYS C 3 198 ? 40.806 -8.898 23.261 1.00 9.18 194 CYS L O 1
ATOM 3631 N N . GLU C 3 199 ? 40.551 -6.710 22.822 1.00 11.54 195 GLU L N 1
ATOM 3632 C CA . GLU C 3 199 ? 41.240 -6.308 24.044 1.00 13.56 195 GLU L CA 1
ATOM 3633 C C . GLU C 3 199 ? 40.319 -5.498 24.955 1.00 12.94 195 GLU L C 1
ATOM 3634 O O . GLU C 3 199 ? 39.714 -4.525 24.495 1.00 14.15 195 GLU L O 1
ATOM 3640 N N . ALA C 3 200 ? 40.250 -5.941 26.199 1.00 10.96 196 ALA L N 1
ATOM 3641 C CA . ALA C 3 200 ? 39.365 -5.274 27.154 1.00 10.89 196 ALA L CA 1
ATOM 3642 C C . ALA C 3 200 ? 40.129 -4.631 28.311 1.00 11.67 196 ALA L C 1
ATOM 3643 O O . ALA C 3 200 ? 40.961 -5.246 28.956 1.00 11.16 196 ALA L O 1
ATOM 3645 N N . THR C 3 201 ? 39.784 -3.382 28.605 1.00 12.69 197 THR L N 1
ATOM 3646 C CA . THR C 3 201 ? 40.372 -2.680 29.745 1.00 14.65 197 THR L CA 1
ATOM 3647 C C . THR C 3 201 ? 39.244 -2.386 30.722 1.00 14.15 197 THR L C 1
ATOM 3648 O O . THR C 3 201 ? 38.280 -1.733 30.343 1.00 13.11 197 THR L O 1
ATOM 3652 N N . HIS C 3 202 ? 39.360 -2.877 31.936 1.00 14.46 198 HIS L N 1
ATOM 3653 C CA . HIS C 3 202 ? 38.342 -2.706 32.968 1.00 14.83 198 HIS L CA 1
ATOM 3654 C C . HIS C 3 202 ? 39.015 -2.255 34.263 1.00 17.28 198 HIS L C 1
ATOM 3655 O O . HIS C 3 202 ? 40.205 -2.536 34.449 1.00 16.67 198 HIS L O 1
ATOM 3662 N N . LYS C 3 203 ? 38.276 -1.637 35.166 1.00 18.76 199 LYS L N 1
ATOM 3663 C CA . LYS C 3 203 ? 38.821 -1.129 36.426 1.00 22.65 199 LYS L CA 1
ATOM 3664 C C . LYS C 3 203 ? 39.517 -2.181 37.274 1.00 21.90 199 LYS L C 1
ATOM 3665 O O . LYS C 3 203 ? 40.446 -1.843 38.006 1.00 22.77 199 LYS L O 1
ATOM 3671 N N . THR C 3 204 ? 39.081 -3.426 37.219 1.00 21.70 200 THR L N 1
ATOM 3672 C CA . THR C 3 204 ? 39.632 -4.509 38.009 1.00 22.77 200 THR L CA 1
ATOM 3673 C C . THR C 3 204 ? 41.113 -4.744 37.770 1.00 23.94 200 THR L C 1
ATOM 3674 O O . THR C 3 204 ? 41.777 -5.319 38.644 1.00 23.39 200 THR L O 1
ATOM 3678 N N . SER C 3 205 ? 41.653 -4.343 36.615 1.00 24.97 201 SER L N 1
ATOM 3679 C CA . SER C 3 205 ? 43.076 -4.563 36.381 1.00 25.70 201 SER L CA 1
ATOM 3680 C C . SER C 3 205 ? 43.756 -3.504 35.536 1.00 26.01 201 SER L C 1
ATOM 3681 O O . SER C 3 205 ? 43.193 -2.843 34.671 1.00 26.41 201 SER L O 1
ATOM 3684 N N . THR C 3 206 ? 45.056 -3.329 35.822 1.00 26.23 202 THR L N 1
ATOM 3685 C CA . THR C 3 206 ? 45.892 -2.375 35.116 1.00 26.30 202 THR L CA 1
ATOM 3686 C C . THR C 3 206 ? 46.262 -2.907 33.730 1.00 24.84 202 THR L C 1
ATOM 3687 O O . THR C 3 206 ? 46.572 -2.145 32.830 1.00 25.57 202 THR L O 1
ATOM 3691 N N . SER C 3 207 ? 46.233 -4.216 33.594 1.00 23.62 203 SER L N 1
ATOM 3692 C CA . SER C 3 207 ? 46.493 -4.946 32.383 1.00 23.48 203 SER L CA 1
ATOM 3693 C C . SER C 3 207 ? 45.234 -5.312 31.598 1.00 21.58 203 SER L C 1
ATOM 3694 O O . SER C 3 207 ? 44.306 -5.906 32.145 1.00 20.02 203 SER L O 1
ATOM 3697 N N . PRO C 3 208 ? 45.273 -5.084 30.289 1.00 21.18 204 PRO L N 1
ATOM 3698 C CA . PRO C 3 208 ? 44.170 -5.453 29.419 1.00 19.33 204 PRO L CA 1
ATOM 3699 C C . PRO C 3 208 ? 43.992 -6.954 29.317 1.00 17.93 204 PRO L C 1
ATOM 3700 O O . PRO C 3 208 ? 44.940 -7.736 29.430 1.00 18.29 204 PRO L O 1
ATOM 3704 N N . ILE C 3 209 ? 42.768 -7.415 29.101 1.00 15.40 205 ILE L N 1
ATOM 3705 C CA . ILE C 3 209 ? 42.470 -8.832 28.900 1.00 14.20 205 ILE L CA 1
ATOM 3706 C C . ILE C 3 209 ? 42.453 -9.026 27.371 1.00 14.69 205 ILE L C 1
ATOM 3707 O O . ILE C 3 209 ? 41.694 -8.313 26.691 1.00 12.51 205 ILE L O 1
ATOM 3712 N N . VAL C 3 210 ? 43.378 -9.837 26.857 1.00 13.26 206 VAL L N 1
ATOM 3713 C CA . VAL C 3 210 ? 43.512 -9.967 25.409 1.00 14.90 206 VAL L CA 1
ATOM 3714 C C . VAL C 3 210 ? 43.194 -11.362 24.910 1.00 14.17 206 VAL L C 1
ATOM 3715 O O . VAL C 3 210 ? 43.719 -12.379 25.367 1.00 13.57 206 VAL L O 1
ATOM 3719 N N . LYS C 3 211 ? 42.277 -11.433 23.932 1.00 12.25 207 LYS L N 1
ATOM 3720 C CA . LYS C 3 211 ? 41.912 -12.706 23.321 1.00 11.97 207 LYS L CA 1
ATOM 3721 C C . LYS C 3 211 ? 42.116 -12.575 21.797 1.00 10.55 207 LYS L C 1
ATOM 3722 O O . LYS C 3 211 ? 41.666 -11.583 21.259 1.00 9.48 207 LYS L O 1
ATOM 3728 N N . SER C 3 212 ? 42.818 -13.538 21.220 1.00 11.24 208 SER L N 1
ATOM 3729 C CA . SER C 3 212 ? 43.210 -13.442 19.821 1.00 10.89 208 SER L CA 1
ATOM 3730 C C . SER C 3 212 ? 42.964 -14.740 19.080 1.00 10.95 208 SER L C 1
ATOM 3731 O O . SER C 3 212 ? 42.767 -15.772 19.713 1.00 12.12 208 SER L O 1
ATOM 3734 N N . PHE C 3 213 ? 42.998 -14.686 17.753 1.00 9.68 209 PHE L N 1
ATOM 3735 C CA . PHE C 3 213 ? 42.994 -15.829 16.891 1.00 10.23 209 PHE L CA 1
ATOM 3736 C C . PHE C 3 213 ? 43.723 -15.428 15.599 1.00 9.60 209 PHE L C 1
ATOM 3737 O O . PHE C 3 213 ? 43.980 -14.265 15.306 1.00 9.16 209 PHE L O 1
ATOM 3745 N N . ASN C 3 214 ? 44.039 -16.457 14.836 1.00 8.63 210 ASN L N 1
ATOM 3746 C CA . ASN C 3 214 ? 44.723 -16.256 13.572 1.00 10.16 210 ASN L CA 1
ATOM 3747 C C . ASN C 3 214 ? 43.841 -16.761 12.441 1.00 9.05 210 ASN L C 1
ATOM 3748 O O . ASN C 3 214 ? 43.438 -17.909 12.522 1.00 8.38 210 ASN L O 1
ATOM 3753 N N . ARG C 3 215 ? 43.571 -15.944 11.440 1.00 11.12 211 ARG L N 1
ATOM 3754 C CA . ARG C 3 215 ? 42.739 -16.375 10.310 1.00 11.80 211 ARG L CA 1
ATOM 3755 C C . ARG C 3 215 ? 43.206 -17.678 9.691 1.00 13.89 211 ARG L C 1
ATOM 3756 O O . ARG C 3 215 ? 42.359 -18.417 9.208 1.00 13.49 211 ARG L O 1
ATOM 3764 N N . ASN C 3 216 ? 44.514 -17.954 9.621 1.00 15.80 212 ASN L N 1
ATOM 3765 C CA . ASN C 3 216 ? 44.988 -19.172 8.975 1.00 19.93 212 ASN L CA 1
ATOM 3766 C C . ASN C 3 216 ? 45.169 -20.377 9.882 1.00 22.43 212 ASN L C 1
ATOM 3767 O O . ASN C 3 216 ? 45.874 -21.314 9.459 1.00 22.52 212 ASN L O 1
ATOM 3772 N N . GLU C 3 217 ? 44.596 -20.452 11.083 1.00 24.99 213 GLU L N 1
ATOM 3773 C CA . GLU C 3 217 ? 44.875 -21.627 11.916 1.00 27.80 213 GLU L CA 1
ATOM 3774 C C . GLU C 3 217 ? 43.997 -22.839 11.951 1.00 30.50 213 GLU L C 1
ATOM 3775 O O . GLU C 3 217 ? 42.768 -22.903 12.034 1.00 31.17 213 GLU L O 1
ATOM 3782 N N . ALA D 4 1 ? 6.446 37.219 28.611 1.00 26.00 1 ALA P N 1
ATOM 3783 C CA . ALA D 4 1 ? 5.301 36.396 28.113 1.00 25.45 1 ALA P CA 1
ATOM 3784 C C . ALA D 4 1 ? 4.892 35.343 29.140 1.00 24.59 1 ALA P C 1
ATOM 3785 O O . ALA D 4 1 ? 5.730 34.946 29.960 1.00 25.60 1 ALA P O 1
ATOM 3787 N N . ASN D 4 2 ? 3.644 34.902 29.106 1.00 22.58 2 ASN P N 1
ATOM 3788 C CA . ASN D 4 2 ? 3.177 33.863 30.024 1.00 21.33 2 ASN P CA 1
ATOM 3789 C C . ASN D 4 2 ? 3.101 32.516 29.294 1.00 20.88 2 ASN P C 1
ATOM 3790 O O . ASN D 4 2 ? 3.926 31.632 29.511 1.00 20.09 2 ASN P O 1
ATOM 3795 N N . GLY D 4 3 ? 2.063 32.390 28.464 1.00 19.06 3 GLY P N 1
ATOM 3796 C CA . GLY D 4 3 ? 1.837 31.149 27.736 1.00 18.39 3 GLY P CA 1
ATOM 3797 C C . GLY D 4 3 ? 2.859 31.034 26.599 1.00 16.29 3 GLY P C 1
ATOM 3798 O O . GLY D 4 3 ? 3.237 32.047 26.024 1.00 15.74 3 GLY P O 1
ATOM 3799 N N . GLY D 4 4 ? 3.328 29.807 26.356 1.00 14.92 4 GLY P N 1
ATOM 3800 C CA . GLY D 4 4 ? 4.308 29.650 25.280 1.00 13.58 4 GLY P CA 1
ATOM 3801 C C . GLY D 4 4 ? 4.682 28.183 25.115 1.00 13.91 4 GLY P C 1
ATOM 3802 O O . GLY D 4 4 ? 3.916 27.328 25.527 1.00 12.74 4 GLY P O 1
ATOM 3803 N N . ALA D 4 5 ? 5.854 27.930 24.550 1.00 13.91 5 ALA P N 1
ATOM 3804 C CA . ALA D 4 5 ? 6.348 26.588 24.301 1.00 14.47 5 ALA P CA 1
ATOM 3805 C C . ALA D 4 5 ? 6.487 25.721 25.547 1.00 14.83 5 ALA P C 1
ATOM 3806 O O . ALA D 4 5 ? 6.404 24.494 25.467 1.00 13.31 5 ALA P O 1
ATOM 3808 N N . SER D 4 6 ? 6.754 26.313 26.724 1.00 15.58 6 SER P N 1
ATOM 3809 C CA . SER D 4 6 ? 6.922 25.460 27.915 1.00 14.84 6 SER P CA 1
ATOM 3810 C C . SER D 4 6 ? 5.679 25.413 28.774 1.00 13.89 6 SER P C 1
ATOM 3811 O O . SER D 4 6 ? 5.720 24.927 29.909 1.00 13.99 6 SER P O 1
ATOM 3814 N N . GLY D 4 7 ? 4.554 25.911 28.268 1.00 14.53 7 GLY P N 1
ATOM 3815 C CA . GLY D 4 7 ? 3.279 25.901 28.958 1.00 14.32 7 GLY P CA 1
ATOM 3816 C C . GLY D 4 7 ? 2.809 27.285 29.398 1.00 15.58 7 GLY P C 1
ATOM 3817 O O . GLY D 4 7 ? 3.122 28.323 28.805 1.00 15.14 7 GLY P O 1
ATOM 3818 N N . GLN D 4 8 ? 2.072 27.332 30.502 1.00 12.64 8 GLN P N 1
ATOM 3819 C CA . GLN D 4 8 ? 1.535 28.553 31.059 1.00 12.86 8 GLN P CA 1
ATOM 3820 C C . GLN D 4 8 ? 1.677 28.537 32.586 1.00 11.86 8 GLN P C 1
ATOM 3821 O O . GLN D 4 8 ? 1.996 27.518 33.181 1.00 10.40 8 GLN P O 1
ATOM 3827 N N . VAL D 4 9 ? 1.381 29.673 33.189 1.00 10.57 9 VAL P N 1
ATOM 3828 C CA . VAL D 4 9 ? 1.227 29.774 34.639 1.00 11.65 9 VAL P CA 1
ATOM 3829 C C . VAL D 4 9 ? -0.173 30.403 34.744 1.00 11.63 9 VAL P C 1
ATOM 3830 O O . VAL D 4 9 ? -0.264 31.588 34.440 1.00 10.70 9 VAL P O 1
ATOM 3834 N N . LYS D 4 10 ? -1.200 29.618 35.040 1.00 11.92 10 LYS P N 1
ATOM 3835 C CA . LYS D 4 10 ? -2.540 30.182 35.066 1.00 13.38 10 LYS P CA 1
ATOM 3836 C C . LYS D 4 10 ? -2.756 31.091 36.285 1.00 14.71 10 LYS P C 1
ATOM 3837 O O . LYS D 4 10 ? -2.249 30.717 37.368 1.00 12.58 10 LYS P O 1
#

InterPro domains:
  IPR000724 IgG-binding B [PF01378] (302-358)
  IPR000724 IgG-binding B [PF01378] (372-428)
  IPR000724 IgG-binding B [PF01378] (442-499)
  IPR005877 YSIRK Gram-positive signal peptide [TIGR01168] (1-31)
  IPR009063 Immunoglobulin/albumin-binding domain superfamily [SSF46997] (95-148)
  IPR009063 Immunoglobulin/albumin-binding domain superfamily [SSF46997] (161-223)
  IPR009063 Immunoglobulin/albumin-binding domain superfamily [SSF46997] (236-299)
  IPR019931 LPXTG cell wall anchor motif [PF00746] (552-592)
  IPR019931 LPXTG cell wall anchor motif [PS50847] (559-593)
  IPR019950 M protein-type anchor motif [PR00015] (553-568)
  IPR019950 M protein-type anchor motif [PR00015] (569-589)
  IPR035152 GA-like domain [PF17573] (100-143)
  IPR035152 GA-like domain [PF17573] (174-218)
  IPR035152 GA-like domain [PF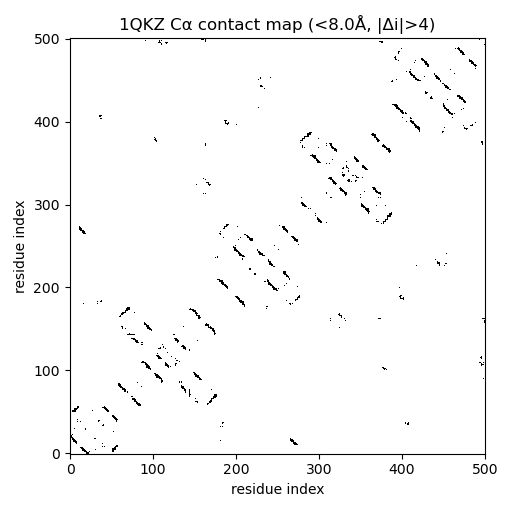17573] (249-295)

Radius of gyration: 26.14 Å; Cα contacts (8 Å, |Δi|>4): 1316; chains: 4; bounding box: 63×71×62 Å

Secondary structure (DSSP, 8-state):
-EEEEEEEE-SSEEEEEEEEESSHHHHHHHHHHHHHHTT---EEEEETTTTEEEEE--/--EEEEE---EE-TT--EEEEEEEESS-GGGS-EEEEEE-TT--EEEEEEE-TTSS-EE--TTTTTTEEEEEETTTTEEEEEE-S--GGG-EEEEEEE--SSSSS---B---EEEEE-----BPPEEEEEPPPS---S---EEEEEEEEEEBSS--EEEEGGGT--TTEEEPPPEE-SSSEEEEEEEEE-TTTTTTS--EEEEEEGGGTEEEEEE----/---EEEE-SEEEE-TT--EEEEEEESS--B-TTS-B-EEEEEE-TTS--EEEEETTTEEPTT--TTEEEEEETTEEEEEESS--GGG-EEEEEEE-SSS-EE---EEEEE----BPPEEEEEPPPHHHHHHTEEEEEEEEEEEBSS--EEEEEETTEEE-TTEEEEE------EEEEEEEEEEHHHHTT--EEEEEEE-TT-SSPEEEEEETT-/--SBTTB---

Solvent-accessible surface area: 22687 Å² total; per-residue (Å²): 126,76,64,21,104,0,52,4,64,2,133,29,2,99,23,84,2,27,23,128,4,116,63,28,64,61,0,46,153,73,2,85,107,20,3,86,49,1,16,14,125,25,102,54,69,70,67,112,80,77,89,20,9,33,0,43,34,211,166,29,123,8,74,11,59,45,30,31,89,7,133,65,56,138,29,25,99,0,33,0,48,7,53,54,34,83,3,43,50,30,15,0,0,0,0,9,17,32,100,120,110,102,13,54,8,0,0,0,3,4,36,62,25,87,138,56,64,36,17,122,44,0,114,82,41,5,73,3,44,32,46,50,98,133,56,22,0,40,0,53,0,63,58,3,70,68,113,0,32,7,66,0,9,0,0,20,0,7,47,136,20,6,0,3,8,69,23,3,104,19,14,65,3,35,6,24,75,25,169,72,42,18,0,12,0,10,10,2,4,26,53,66,66,104,132,101,56,69,67,24,13,0,0,0,2,0,48,13,1,8,38,89,83,18,77,27,56,3,45,101,35,102,33,87,91,44,40,30,58,2,67,31,36,103,43,76,104,42,37,10,18,4,0,1,0,60,15,76,42,99,31,15,76,98,110,61,2,23,0,26,4,20,0,86,41,8,60,1,138,2,61,4,89,2,60,66,115,132,4,91,12,72,20,84,40,139,43,41,42,6,49,114,47,54,150,7,61,3,46,1,121,0,62,78,52,0,76,26,114,72,52,78,24,5,0,0,0,0,10,15,41,125,80,69,1,2,92,6,14,0,54,28,20,62,64,97,29,84,83,22,52,114,13,6,41,9,54,34,92,23,37,82,3,36,1,109,3,64,127,3,64,64,126,2,34,10,32,0,4,0,3,0,1,12,77,76,3,25,21,1,27,7,0,65,1,5,71,98,75,72,70,20,55,7,78,10,20,11,2,16,5,5,87,29,4,42,105,41,41,18,0,1,0,0,0,0,0,10,58,0,4,32,79,113,13,108,30,88,4,54,13,51,62,131,91,51,154,108,36,34,71,57,10,77,21,126,49,134,26,8,3,1,0,5,0,17,0,36,14,82,74,108,65,9,71,165,51,57,44,1,22,0,18,0,52,10,125,45,52,145,67,62,44,88,86,63,15,50,76,98,172,134,81,29,16,22,10,0,15,44,157

CATH classification: 3.10.20.10

Organism: Streptococcus sp. group G (NCBI:txid1320)

B-factor: mean 18.24, std 7.22, range [6.2, 58.01]